Protein 2BKX (pdb70)

Nearest PDB structures (foldseek):
  2bkv-assembly1_A  TM=1.002E+00  e=4.704E-50  Bacillus subtilis
  7lqm-assembly1_B  TM=9.631E-01  e=8.393E-29  Pasteurella multocida subsp. multocida str. Pm70
  4r7t-assembly1_B  TM=9.585E-01  e=2.176E-28  Vibrio cholerae O1 biovar El Tor str. N16961
  7lqm-assembly1_A  TM=9.503E-01  e=9.080E-28  Pasteurella multocida subsp. multocida str. Pm70
  7lqm-assembly2_C  TM=9.479E-01  e=4.901E-26  Pasteurella multocida subsp. multocida str. Pm70

Solvent-accessible surface area: 20992 Å² total; per-residue (Å²): 83,121,49,70,60,0,130,59,54,123,60,0,2,107,30,0,1,100,20,0,4,75,11,3,141,155,78,77,88,0,9,0,0,0,5,18,24,20,18,3,37,4,0,1,133,70,0,27,129,23,49,107,98,84,134,5,54,0,97,82,2,5,0,0,0,7,8,1,4,17,52,28,17,65,52,22,35,25,1,22,39,74,13,0,70,49,59,0,20,118,80,20,47,17,104,110,90,92,24,43,18,0,65,2,77,19,158,77,41,119,14,20,4,141,129,8,26,117,53,7,102,86,30,54,54,6,17,0,1,0,2,20,7,6,89,27,0,22,0,9,8,0,11,44,51,22,50,36,171,18,117,12,51,47,17,91,4,54,118,61,4,25,120,13,23,25,110,57,8,10,15,104,120,42,5,16,129,102,0,0,0,1,0,0,51,8,0,31,40,5,142,68,0,0,0,2,0,24,22,172,62,29,2,122,2,0,98,116,0,43,99,32,125,82,49,78,105,17,0,0,0,0,1,57,109,26,123,60,4,8,0,0,1,4,111,95,0,8,75,84,104,89,84,140,48,68,86,1,142,58,53,123,57,0,2,106,34,0,1,99,20,0,4,76,14,3,141,158,78,80,88,0,9,0,0,0,4,18,24,22,17,5,31,3,0,0,132,49,0,27,102,8,40,120,90,84,122,5,49,0,70,83,2,5,0,0,0,6,8,1,4,18,54,29,40,65,110,41,94,28,1,22,46,80,17,0,79,59,72,0,21,113,79,20,54,14,89,111,90,92,23,44,19,0,64,2,84,19,158,78,43,97,13,20,3,83,130,7,10,58,53,7,55,86,30,44,51,5,14,0,1,0,2,20,6,6,113,23,0,24,0,8,8,0,11,42,51,20,15,35,81,9,65,12,50,44,17,92,9,55,125,65,4,28,123,30,23,26,158,102,22,117,38,105,125,44,4,15,140,99,0,0,0,1,0,0,52,7,0,32,42,5,114,70,0,0,0,1,0,24,21,173,53,30,3,113,1,0,100,108,0,40,99,32,111,81,38,68,108,17,0,0,0,0,0,58,110,25,121,62,5,10,0,1,0,3,162,89,0,12,75,84,97,88

CATH classification: 3.40.50.1360

Foldseek 3Di:
DAEDEDADLLRLLLVLLVVVLVLCVVPVLFEEEDEDDDSNLSNLVVNLVCCPPVVRANANYAYEYFKWFAPDALVPCPTPNNVCCVRHDVRHNYDVVRYYYQGNNDPDNAVSQVVSQVVCVVSVAGQEHEWEAALQQDTSQLAQPADLPDAWDKDFHDPSVLVVCQVVDPGSVPRGGMMTGGHNVSNLSHLAYEYEEEAQSQQVLQQVCQVQDADSSRSNSSCVVHDHYYYYYYPNSPVNHD/DAEDEDADLLRLLLVLLVVVLVLCVVPVQFEEEDEDDDSNLSNLVVVLVCCPPVVRANANYAYEYFKWFAPDALPPCPTVNNVCCVRHVVRHNYDVVRYYYQGNNDPDNAVSQVVSQVVCVVSVAGQEHEWEAALQQDTSQLAQPADLPDAWDKDFHDPSVLVVCQVVDPGSVPRGGMMTGGHNVSNLSHPAYEYEEEAQSQQVLQQVCQVQDADSRRSNSSCVVHDHYYYYYYPNSPVNHD

InterPro domains:
  IPR004547 Glucosamine-6-phosphate isomerase [MF_01241] (1-241)
  IPR004547 Glucosamine-6-phosphate isomerase [PTHR11280] (1-239)
  IPR004547 Glucosamine-6-phosphate isomerase [TIGR00502] (1-241)
  IPR004547 Glucosamine-6-phosphate isomerase [cd01399] (10-240)
  IPR006148 Glucosamine/galactosamine-6-phosphate isomerase [PF01182] (10-228)
  IPR018321 Glucosamine-6-phosphate isomerase, conserved site [PS01161] (120-138)
  IPR037171 NagB/RpiA transferase-like [SSF100950] (1-239)

Structure (mmCIF, N/CA/C/O backbone):
data_2BKX
#
_entry.id   2BKX
#
_cell.length_a   62.966
_cell.length_b   47.898
_cell.length_c   71.397
_cell.angle_alpha   90.00
_cell.angle_beta   90.06
_cell.angle_gamma   90.00
#
_symmetry.space_group_name_H-M   'P 1 21 1'
#
loop_
_entity.id
_entity.type
_entity.pdbx_description
1 polymer 'GLUCOSAMINE-6-PHOSPHATE DEAMINASE'
2 non-polymer 'FRUCTOSE -6-PHOSPHATE'
3 water water
#
loop_
_atom_site.group_PDB
_atom_site.id
_atom_site.type_symbol
_atom_site.label_atom_id
_atom_site.label_alt_id
_atom_site.label_comp_id
_atom_site.label_asym_id
_atom_site.label_entity_id
_atom_site.label_seq_id
_atom_site.pdbx_PDB_ins_code
_atom_site.Cartn_x
_atom_site.Cartn_y
_atom_site.Cartn_z
_atom_site.occupancy
_atom_site.B_iso_or_equiv
_atom_site.auth_seq_id
_atom_site.auth_comp_id
_atom_site.auth_asym_id
_atom_site.auth_atom_id
_atom_site.pdbx_PDB_model_num
ATOM 1 N N . MET A 1 1 ? 18.538 37.835 -18.884 1.00 16.89 1 MET A N 1
ATOM 2 C CA . MET A 1 1 ? 19.923 37.211 -18.949 1.00 15.12 1 MET A CA 1
ATOM 3 C C . MET A 1 1 ? 20.971 38.311 -18.896 1.00 14.60 1 MET A C 1
ATOM 4 O O . MET A 1 1 ? 20.869 39.287 -19.658 1.00 16.07 1 MET A O 1
ATOM 9 N N . LYS A 1 2 ? 21.970 38.200 -18.011 1.00 12.06 2 LYS A N 1
ATOM 10 C CA . LYS A 1 2 ? 23.112 39.142 -17.971 1.00 12.02 2 LYS A CA 1
ATOM 11 C C . LYS A 1 2 ? 24.285 38.570 -18.737 1.00 11.24 2 LYS A C 1
ATOM 12 O O . LYS A 1 2 ? 24.749 37.501 -18.408 1.00 12.58 2 LYS A O 1
ATOM 18 N N . VAL A 1 3 ? 24.722 39.258 -19.776 1.00 10.58 3 VAL A N 1
ATOM 19 C CA . VAL A 1 3 ? 25.843 38.811 -20.591 1.00 11.32 3 VAL A CA 1
ATOM 20 C C . VAL A 1 3 ? 27.040 39.667 -20.294 1.00 12.28 3 VAL A C 1
ATOM 21 O O . VAL A 1 3 ? 26.965 40.889 -20.369 1.00 13.48 3 VAL A O 1
ATOM 25 N N . MET A 1 4 ? 28.154 39.027 -19.953 1.00 11.21 4 MET A N 1
ATOM 26 C CA . MET A 1 4 ? 29.391 39.721 -19.579 1.00 15.03 4 MET A CA 1
ATOM 27 C C . MET A 1 4 ? 30.499 39.234 -20.543 1.00 13.43 4 MET A C 1
ATOM 28 O O . MET A 1 4 ? 30.871 38.053 -20.506 1.00 11.82 4 MET A O 1
ATOM 36 N N . GLU A 1 5 ? 31.013 40.105 -21.409 1.00 14.12 5 GLU A N 1
ATOM 37 C CA . GLU A 1 5 ? 32.160 39.773 -22.233 1.00 14.44 5 GLU A CA 1
ATOM 38 C C . GLU A 1 5 ? 33.401 39.896 -21.358 1.00 12.61 5 GLU A C 1
ATOM 39 O O . GLU A 1 5 ? 33.559 40.831 -20.565 1.00 14.90 5 GLU A O 1
ATOM 45 N N . CYS A 1 6 ? 34.260 38.900 -21.482 1.00 10.07 6 CYS A N 1
ATOM 46 C CA . CYS A 1 6 ? 35.514 38.780 -20.736 1.00 11.41 6 CYS A CA 1
ATOM 47 C C . CYS A 1 6 ? 36.639 38.895 -21.745 1.00 10.25 6 CYS A C 1
ATOM 48 O O . CYS A 1 6 ? 36.544 38.353 -22.834 1.00 9.88 6 CYS A O 1
ATOM 51 N N . GLN A 1 7 ? 37.732 39.550 -21.360 1.00 11.03 7 GLN A N 1
ATOM 52 C CA . GLN A 1 7 ? 38.847 39.791 -22.267 1.00 12.36 7 GLN A CA 1
ATOM 53 C C . GLN A 1 7 ? 39.593 38.510 -22.615 1.00 10.05 7 GLN A C 1
ATOM 54 O O . GLN A 1 7 ? 40.114 38.358 -23.731 1.00 11.90 7 GLN A O 1
ATOM 60 N N . THR A 1 8 ? 39.650 37.592 -21.648 1.00 7.90 8 THR A N 1
ATOM 61 C CA . THR A 1 8 ? 40.416 36.382 -21.761 1.00 6.92 8 THR A CA 1
ATOM 62 C C . THR A 1 8 ? 39.699 35.255 -21.024 1.00 6.91 8 THR A C 1
ATOM 63 O O . THR A 1 8 ? 38.855 35.504 -20.158 1.00 6.33 8 THR A O 1
ATOM 67 N N . TYR A 1 9 ? 40.105 34.026 -21.334 1.00 5.77 9 TYR A N 1
ATOM 68 C CA . TYR A 1 9 ? 39.684 32.837 -20.586 1.00 5.80 9 TYR A CA 1
ATOM 69 C C . TYR A 1 9 ? 40.042 32.965 -19.095 1.00 5.93 9 TYR A C 1
ATOM 70 O O . TYR A 1 9 ? 39.304 32.521 -18.219 1.00 5.62 9 TYR A O 1
ATOM 79 N N . GLU A 1 10 ? 41.200 33.544 -18.802 1.00 6.70 10 GLU A N 1
ATOM 80 C CA . GLU A 1 10 ? 41.650 33.657 -17.433 1.00 5.79 10 GLU A CA 1
ATOM 81 C C . GLU A 1 10 ? 40.724 34.610 -16.652 1.00 6.29 10 GLU A C 1
ATOM 82 O O . GLU A 1 10 ? 40.375 34.366 -15.503 1.00 6.79 10 GLU A O 1
ATOM 88 N N . GLU A 1 11 ? 40.283 35.671 -17.294 1.00 6.07 11 GLU A N 1
ATOM 89 C CA . GLU A 1 11 ? 39.338 36.598 -16.653 1.00 6.83 11 GLU A CA 1
ATOM 90 C C . GLU A 1 11 ? 37.966 35.934 -16.470 1.00 6.13 11 GLU A C 1
ATOM 91 O O . GLU A 1 11 ? 37.339 36.055 -15.408 1.00 6.79 11 GLU A O 1
ATOM 97 N N . LEU A 1 12 ? 37.494 35.201 -17.470 1.00 6.39 12 LEU A N 1
ATOM 98 C CA . LEU A 1 12 ? 36.249 34.441 -17.343 1.00 5.82 12 LEU A CA 1
ATOM 99 C C . LEU A 1 12 ? 36.313 33.510 -16.150 1.00 5.95 12 LEU A C 1
ATOM 100 O O . LEU A 1 12 ? 35.388 33.429 -15.342 1.00 6.55 12 LEU A O 1
ATOM 105 N N . SER A 1 13 ? 37.447 32.830 -16.016 1.00 5.18 13 SER A N 1
ATOM 106 C CA . SER A 1 13 ? 37.627 31.893 -14.935 1.00 5.00 13 SER A CA 1
ATOM 107 C C . SER A 1 13 ? 37.691 32.567 -13.564 1.00 5.66 13 SER A C 1
ATOM 108 O O . SER A 1 13 ? 37.160 32.016 -12.581 1.00 5.84 13 SER A O 1
ATOM 111 N N . GLN A 1 14 ? 38.342 33.734 -13.489 1.00 6.15 14 GLN A N 1
ATOM 112 C CA . GLN A 1 14 ? 38.368 34.495 -12.249 1.00 6.70 14 GLN A CA 1
ATOM 113 C C . GLN A 1 14 ? 36.966 34.891 -11.807 1.00 6.34 14 GLN A C 1
ATOM 114 O O . GLN A 1 14 ? 36.600 34.753 -10.626 1.00 5.70 14 GLN A O 1
ATOM 120 N N . ILE A 1 15 ? 36.217 35.461 -12.725 1.00 5.35 15 ILE A N 1
ATOM 121 C CA . ILE A 1 15 ? 34.869 35.942 -12.430 1.00 6.48 15 ILE A CA 1
ATOM 122 C C . ILE A 1 15 ? 33.959 34.778 -12.044 1.00 5.97 15 ILE A C 1
ATOM 123 O O . ILE A 1 15 ? 33.219 34.859 -11.071 1.00 6.28 15 ILE A O 1
ATOM 128 N N . ALA A 1 16 ? 34.068 33.662 -12.759 1.00 5.63 16 ALA A N 1
ATOM 129 C CA . ALA A 1 16 ? 33.250 32.487 -12.445 1.00 5.58 16 ALA A CA 1
ATOM 130 C C . ALA A 1 16 ? 33.570 31.948 -11.070 1.00 5.72 16 ALA A C 1
ATOM 131 O O . ALA A 1 16 ? 32.681 31.547 -10.322 1.00 6.03 16 ALA A O 1
ATOM 133 N N . ALA A 1 17 ? 34.854 31.865 -10.746 1.00 5.17 17 ALA A N 1
ATOM 134 C CA . ALA A 1 17 ? 35.239 31.376 -9.437 1.00 4.72 17 ALA A CA 1
ATOM 135 C C . ALA A 1 17 ? 34.728 32.299 -8.340 1.00 5.32 17 ALA A C 1
ATOM 136 O O . ALA A 1 17 ? 34.266 31.835 -7.296 1.00 5.58 17 ALA A O 1
ATOM 138 N N . ARG A 1 18 ? 34.781 33.593 -8.596 1.00 5.40 18 ARG A N 1
ATOM 139 C CA . ARG A 1 18 ? 34.296 34.555 -7.601 1.00 5.41 18 ARG A CA 1
ATOM 140 C C . ARG A 1 18 ? 32.791 34.413 -7.354 1.00 5.35 18 ARG A C 1
ATOM 141 O O . ARG A 1 18 ? 32.320 34.416 -6.191 1.00 6.48 18 ARG A O 1
ATOM 149 N N . ILE A 1 19 ? 32.012 34.270 -8.428 1.00 5.84 19 ILE A N 1
ATOM 150 C CA . ILE A 1 19 ? 30.562 34.096 -8.306 1.00 6.69 19 ILE A CA 1
ATOM 151 C C . ILE A 1 19 ? 30.234 32.807 -7.550 1.00 6.30 19 ILE A C 1
ATOM 152 O O . ILE A 1 19 ? 29.354 32.784 -6.659 1.00 6.66 19 ILE A O 1
ATOM 157 N N . THR A 1 20 ? 30.979 31.739 -7.849 1.00 6.30 20 THR A N 1
ATOM 158 C CA . THR A 1 20 ? 30.763 30.474 -7.163 1.00 5.86 20 THR A CA 1
ATOM 159 C C . THR A 1 20 ? 31.143 30.618 -5.672 1.00 6.31 20 THR A C 1
ATOM 160 O O . THR A 1 20 ? 30.454 30.137 -4.789 1.00 6.52 20 THR A O 1
ATOM 164 N N . ALA A 1 21 ? 32.296 31.240 -5.413 1.00 5.33 21 ALA A N 1
ATOM 165 C CA . ALA A 1 21 ? 32.712 31.505 -4.038 1.00 6.50 21 ALA A CA 1
ATOM 166 C C . ALA A 1 21 ? 31.678 32.320 -3.272 1.00 6.06 21 ALA A C 1
ATOM 167 O O . ALA A 1 21 ? 31.402 32.066 -2.103 1.00 6.94 21 ALA A O 1
ATOM 169 N N . ASP A 1 22 ? 31.097 33.302 -3.926 1.00 6.57 22 ASP A N 1
ATOM 170 C CA . ASP A 1 22 ? 30.028 34.111 -3.316 1.00 6.86 22 ASP A CA 1
ATOM 171 C C . ASP A 1 22 ? 28.881 33.217 -2.855 1.00 6.57 22 ASP A C 1
ATOM 172 O O . ASP A 1 22 ? 28.321 33.389 -1.772 1.00 7.16 22 ASP A O 1
ATOM 177 N N . THR A 1 23 ? 28.531 32.237 -3.690 1.00 6.89 23 THR A N 1
ATOM 178 C CA . THR A 1 23 ? 27.394 31.347 -3.358 1.00 7.14 23 THR A CA 1
ATOM 179 C C . THR A 1 23 ? 27.737 30.506 -2.124 1.00 7.55 23 THR A C 1
ATOM 180 O O . THR A 1 23 ? 26.934 30.338 -1.202 1.00 9.21 23 THR A O 1
ATOM 184 N N . ILE A 1 24 ? 28.966 30.023 -2.103 1.00 7.70 24 ILE A N 1
ATOM 185 C CA . ILE A 1 24 ? 29.458 29.208 -1.001 1.00 8.04 24 ILE A CA 1
ATOM 186 C C . ILE A 1 24 ? 29.515 29.983 0.322 1.00 8.56 24 ILE A C 1
ATOM 187 O O . ILE A 1 24 ? 29.211 29.449 1.378 1.00 10.26 24 ILE A O 1
ATOM 192 N N . LYS A 1 25 ? 29.958 31.224 0.275 1.00 8.59 25 LYS A N 1
ATOM 193 C CA . LYS A 1 25 ? 30.099 31.962 1.501 1.00 9.52 25 LYS A CA 1
ATOM 194 C C . LYS A 1 25 ? 28.800 32.535 2.021 1.00 10.62 25 LYS A C 1
ATOM 195 O O . LYS A 1 25 ? 28.631 32.612 3.250 1.00 13.31 25 LYS A O 1
ATOM 201 N N . GLU A 1 26 ? 27.887 32.916 1.145 1.00 10.35 26 GLU A N 1
ATOM 202 C CA . GLU A 1 26 ? 26.582 33.418 1.574 1.00 12.37 26 GLU A CA 1
ATOM 203 C C . GLU A 1 26 ? 25.803 32.282 2.270 1.00 12.54 26 GLU A C 1
ATOM 204 O O . GLU A 1 26 ? 25.061 32.506 3.205 1.00 15.00 26 GLU A O 1
ATOM 210 N N . LYS A 1 27 ? 25.977 31.066 1.754 1.00 12.35 27 LYS A N 1
ATOM 211 C CA . LYS A 1 27 ? 25.252 29.867 2.213 1.00 13.63 27 LYS A CA 1
ATOM 212 C C . LYS A 1 27 ? 26.278 28.727 2.272 1.00 12.18 27 LYS A C 1
ATOM 213 O O . LYS A 1 27 ? 26.534 28.065 1.263 1.00 12.77 27 LYS A O 1
ATOM 219 N N . PRO A 1 28 ? 26.961 28.553 3.419 1.00 12.40 28 PRO A N 1
ATOM 220 C CA . PRO A 1 28 ? 27.947 27.474 3.546 1.00 12.77 28 PRO A CA 1
ATOM 221 C C . PRO A 1 28 ? 27.439 26.074 3.257 1.00 12.17 28 PRO A C 1
ATOM 222 O O . PRO A 1 28 ? 28.235 25.208 2.923 1.00 13.75 28 PRO A O 1
ATOM 226 N N . ASP A 1 29 ? 26.141 25.856 3.433 1.00 11.57 29 ASP A N 1
ATOM 227 C CA . ASP A 1 29 ? 25.481 24.616 3.078 1.00 12.29 29 ASP A CA 1
ATOM 228 C C . ASP A 1 29 ? 24.819 24.675 1.688 1.00 11.99 29 ASP A C 1
ATOM 229 O O . ASP A 1 29 ? 23.864 23.937 1.379 1.00 13.54 29 ASP A O 1
ATOM 234 N N . ALA A 1 30 ? 25.381 25.517 0.836 1.00 11.01 30 ALA A N 1
ATOM 235 C CA . ALA A 1 30 ? 24.902 25.624 -0.532 1.00 11.17 30 ALA A CA 1
ATOM 236 C C . ALA A 1 30 ? 25.019 24.316 -1.254 1.00 9.47 30 ALA A C 1
ATOM 237 O O . ALA A 1 30 ? 25.881 23.497 -0.952 1.00 8.85 30 ALA A O 1
ATOM 239 N N . VAL A 1 31 ? 24.110 24.132 -2.201 1.00 8.40 31 VAL A N 1
ATOM 240 C CA . VAL A 1 31 ? 24.114 23.059 -3.147 1.00 7.76 31 VAL A CA 1
ATOM 241 C C . VAL A 1 31 ? 24.590 23.649 -4.481 1.00 7.48 31 VAL A C 1
ATOM 242 O O . VAL A 1 31 ? 23.913 24.506 -5.054 1.00 8.23 31 VAL A O 1
ATOM 246 N N . LEU A 1 32 ? 25.741 23.191 -4.951 1.00 5.99 32 LEU A N 1
ATOM 247 C CA . LEU A 1 32 ? 26.295 23.698 -6.193 1.00 5.35 32 LEU A CA 1
ATOM 248 C C . LEU A 1 32 ? 26.067 22.675 -7.283 1.00 6.16 32 LEU A C 1
ATOM 249 O O . LEU A 1 32 ? 26.460 21.514 -7.150 1.00 6.78 32 LEU A O 1
ATOM 254 N N . GLY A 1 33 ? 25.506 23.122 -8.396 1.00 5.16 33 GLY A N 1
ATOM 255 C CA . GLY A 1 33 ? 25.443 22.318 -9.598 1.00 5.31 33 GLY A CA 1
ATOM 256 C C . GLY A 1 33 ? 26.682 22.554 -10.411 1.00 5.30 33 GLY A C 1
ATOM 257 O O . GLY A 1 33 ? 27.007 23.713 -10.664 1.00 5.39 33 GLY A O 1
ATOM 258 N N . LEU A 1 34 ? 27.372 21.480 -10.829 1.00 5.20 34 LEU A N 1
ATOM 259 C CA . LEU A 1 34 ? 28.688 21.605 -11.427 1.00 5.59 34 LEU A CA 1
ATOM 260 C C . LEU A 1 34 ? 28.720 20.932 -12.797 1.00 5.76 34 LEU A C 1
ATOM 261 O O . LEU A 1 34 ? 27.878 20.101 -13.124 1.00 6.41 34 LEU A O 1
ATOM 266 N N . ALA A 1 35 ? 29.726 21.326 -13.569 1.00 5.99 35 ALA A N 1
ATOM 267 C CA . ALA A 1 35 ? 29.909 20.908 -14.950 1.00 5.99 35 ALA A CA 1
ATOM 268 C C . ALA A 1 35 ? 31.334 20.423 -15.186 1.00 5.89 35 ALA A C 1
ATOM 269 O O . ALA A 1 35 ? 32.267 20.821 -14.479 1.00 6.30 35 ALA A O 1
ATOM 271 N N . THR A 1 36 ? 31.507 19.551 -16.173 1.00 5.82 36 THR A N 1
ATOM 272 C CA . THR A 1 36 ? 32.820 19.115 -16.609 1.00 6.02 36 THR A CA 1
ATOM 273 C C . THR A 1 36 ? 33.131 19.729 -17.971 1.00 6.21 36 THR A C 1
ATOM 274 O O . THR A 1 36 ? 32.504 20.718 -18.373 1.00 7.25 36 THR A O 1
ATOM 278 N N . GLY A 1 37 ? 34.110 19.163 -18.660 1.00 6.51 37 GLY A N 1
ATOM 279 C CA . GLY A 1 37 ? 34.556 19.702 -19.941 1.00 5.96 37 GLY A CA 1
ATOM 280 C C . GLY A 1 37 ? 35.718 20.683 -19.840 1.00 5.88 37 GLY A C 1
ATOM 281 O O . GLY A 1 37 ? 36.262 20.960 -18.779 1.00 6.63 37 GLY A O 1
ATOM 282 N N . GLY A 1 38 ? 36.132 21.205 -20.983 1.00 5.38 38 GLY A N 1
ATOM 283 C CA . GLY A 1 38 ? 37.246 22.131 -20.996 1.00 5.71 38 GLY A CA 1
ATOM 284 C C . GLY A 1 38 ? 36.891 23.477 -20.402 1.00 5.12 38 GLY A C 1
ATOM 285 O O . GLY A 1 38 ? 37.722 24.139 -19.776 1.00 7.16 38 GLY A O 1
ATOM 286 N N . THR A 1 39 ? 35.656 23.942 -20.591 1.00 5.16 39 THR A N 1
ATOM 287 C CA . THR A 1 39 ? 35.370 25.309 -20.244 1.00 5.10 39 THR A CA 1
ATOM 288 C C . THR A 1 39 ? 35.586 25.668 -18.762 1.00 4.57 39 THR A C 1
ATOM 289 O O . THR A 1 39 ? 36.166 26.704 -18.493 1.00 5.31 39 THR A O 1
ATOM 293 N N . PRO A 1 40 ? 35.111 24.838 -17.807 1.00 4.29 40 PRO A N 1
ATOM 294 C CA . PRO A 1 40 ? 35.268 25.212 -16.401 1.00 4.90 40 PRO A CA 1
ATOM 295 C C . PRO A 1 40 ? 36.620 24.870 -15.766 1.00 5.30 40 PRO A C 1
ATOM 296 O O . PRO A 1 40 ? 36.799 25.074 -14.569 1.00 6.13 40 PRO A O 1
ATOM 300 N N . GLU A 1 41 ? 37.571 24.364 -16.553 1.00 6.05 41 GLU A N 1
ATOM 301 C CA . GLU A 1 41 ? 38.855 23.973 -15.967 1.00 7.08 41 GLU A CA 1
ATOM 302 C C . GLU A 1 41 ? 39.508 25.111 -15.205 1.00 6.70 41 GLU A C 1
ATOM 303 O O . GLU A 1 41 ? 39.978 24.926 -14.079 1.00 7.42 41 GLU A O 1
ATOM 313 N N . GLY A 1 42 ? 39.555 26.300 -15.799 1.00 6.37 42 GLY A N 1
ATOM 314 C CA . GLY A 1 42 ? 40.156 27.454 -15.114 1.00 6.49 42 GLY A CA 1
ATOM 315 C C . GLY A 1 42 ? 39.410 27.862 -13.876 1.00 6.41 42 GLY A C 1
ATOM 316 O O . GLY A 1 42 ? 40.004 28.335 -12.914 1.00 7.19 42 GLY A O 1
ATOM 317 N N . THR A 1 43 ? 38.071 27.726 -13.893 1.00 5.12 43 THR A N 1
ATOM 318 C CA . THR A 1 43 ? 37.242 28.044 -12.723 1.00 5.97 43 THR A CA 1
ATOM 319 C C . THR A 1 43 ? 37.603 27.165 -11.556 1.00 6.71 43 THR A C 1
ATOM 320 O O . THR A 1 43 ? 37.761 27.630 -10.436 1.00 6.81 43 THR A O 1
ATOM 324 N N . TYR A 1 44 ? 37.726 25.866 -11.790 1.00 5.81 44 TYR A N 1
ATOM 325 C CA . TYR A 1 44 ? 38.133 24.984 -10.701 1.00 6.07 44 TYR A CA 1
ATOM 326 C C . TYR A 1 44 ? 39.523 25.311 -10.197 1.00 6.21 44 TYR A C 1
ATOM 327 O O . TYR A 1 44 ? 39.723 25.364 -8.978 1.00 6.35 44 TYR A O 1
ATOM 336 N N . ARG A 1 45 ? 40.453 25.616 -11.083 1.00 6.73 45 ARG A N 1
ATOM 337 C CA . ARG A 1 45 ? 41.790 25.991 -10.649 1.00 7.63 45 ARG A CA 1
ATOM 338 C C . ARG A 1 45 ? 41.728 27.255 -9.769 1.00 7.27 45 ARG A C 1
ATOM 339 O O . ARG A 1 45 ? 42.402 27.326 -8.711 1.00 8.82 45 ARG A O 1
ATOM 347 N N . GLN A 1 46 ? 40.947 28.258 -10.180 1.00 7.83 46 GLN A N 1
ATOM 348 C CA . GLN A 1 46 ? 40.868 29.453 -9.388 1.00 8.91 46 GLN A CA 1
ATOM 349 C C . GLN A 1 46 ? 40.136 29.268 -8.075 1.00 8.18 46 GLN A C 1
ATOM 350 O O . GLN A 1 46 ? 40.496 29.902 -7.104 1.00 8.82 46 GLN A O 1
ATOM 360 N N . LEU A 1 47 ? 39.096 28.433 -8.036 1.00 7.96 47 LEU A N 1
ATOM 361 C CA . LEU A 1 47 ? 38.459 28.063 -6.750 1.00 9.00 47 LEU A CA 1
ATOM 362 C C . LEU A 1 47 ? 39.402 27.446 -5.756 1.00 9.81 47 LEU A C 1
ATOM 363 O O . LEU A 1 47 ? 39.380 27.795 -4.569 1.00 10.26 47 LEU A O 1
ATOM 368 N N . ILE A 1 48 ? 40.249 26.551 -6.244 1.00 9.05 48 ILE A N 1
ATOM 369 C CA . ILE A 1 48 ? 41.267 25.932 -5.419 1.00 9.97 48 ILE A CA 1
ATOM 370 C C . ILE A 1 48 ? 42.261 26.989 -4.945 1.00 9.25 48 ILE A C 1
ATOM 371 O O . ILE A 1 48 ? 42.679 26.970 -3.793 1.00 11.32 48 ILE A O 1
ATOM 376 N N . ARG A 1 49 ? 42.628 27.924 -5.804 1.00 9.58 49 ARG A N 1
ATOM 377 C CA . ARG A 1 49 ? 43.499 28.994 -5.369 1.00 11.21 49 ARG A CA 1
ATOM 378 C C . ARG A 1 49 ? 42.882 29.780 -4.237 1.00 10.58 49 ARG A C 1
ATOM 379 O O . ARG A 1 49 ? 43.590 30.116 -3.286 1.00 10.60 49 ARG A O 1
ATOM 387 N N . LEU A 1 50 ? 41.598 30.126 -4.351 1.00 9.39 50 LEU A N 1
ATOM 388 C CA . LEU A 1 50 ? 40.917 30.911 -3.310 1.00 9.30 50 LEU A CA 1
ATOM 389 C C . LEU A 1 50 ? 40.879 30.153 -1.981 1.00 10.39 50 LEU A C 1
ATOM 390 O O . LEU A 1 50 ? 40.888 30.741 -0.888 1.00 9.87 50 LEU A O 1
ATOM 395 N N . HIS A 1 51 ? 40.862 28.834 -2.076 1.00 12.32 51 HIS A N 1
ATOM 396 C CA . HIS A 1 51 ? 40.969 27.972 -0.890 1.00 13.44 51 HIS A CA 1
ATOM 397 C C . HIS A 1 51 ? 42.235 28.334 -0.101 1.00 14.61 51 HIS A C 1
ATOM 398 O O . HIS A 1 51 ? 42.214 28.368 1.155 1.00 15.31 51 HIS A O 1
ATOM 405 N N . GLN A 1 52 ? 43.320 28.633 -0.817 1.00 15.69 52 GLN A N 1
ATOM 406 C CA . GLN A 1 52 ? 44.572 29.110 -0.226 1.00 17.62 52 GLN A CA 1
ATOM 407 C C . GLN A 1 52 ? 44.599 30.605 0.079 1.00 16.51 52 GLN A C 1
ATOM 408 O O . GLN A 1 52 ? 44.849 31.020 1.224 1.00 18.20 52 GLN A O 1
ATOM 414 N N . THR A 1 53 ? 44.393 31.435 -0.934 1.00 14.45 53 THR A N 1
ATOM 415 C CA . THR A 1 53 ? 44.632 32.855 -0.805 1.00 14.45 53 THR A CA 1
ATOM 416 C C . THR A 1 53 ? 43.583 33.529 0.087 1.00 14.90 53 THR A C 1
ATOM 417 O O . THR A 1 53 ? 43.880 34.586 0.651 1.00 15.62 53 THR A O 1
ATOM 421 N N . GLU A 1 54 ? 42.382 32.936 0.204 1.00 12.93 54 GLU A N 1
ATOM 422 C CA . GLU A 1 54 ? 41.293 33.518 0.993 1.00 12.90 54 GLU A CA 1
ATOM 423 C C . GLU A 1 54 ? 40.759 32.596 2.048 1.00 13.07 54 GLU A C 1
ATOM 424 O O . GLU A 1 54 ? 39.753 32.904 2.722 1.00 13.34 54 GLU A O 1
ATOM 430 N N . ASN A 1 55 ? 41.398 31.454 2.226 1.00 14.89 55 ASN A N 1
ATOM 431 C CA . ASN A 1 55 ? 40.993 30.527 3.252 1.00 16.43 55 ASN A CA 1
ATOM 432 C C . ASN A 1 55 ? 39.518 30.181 3.046 1.00 15.87 55 ASN A C 1
ATOM 433 O O . ASN A 1 55 ? 38.748 30.036 3.985 1.00 17.86 55 ASN A O 1
ATOM 438 N N . LEU A 1 56 ? 39.116 30.050 1.775 1.00 14.55 56 LEU A N 1
ATOM 439 C CA . LEU A 1 56 ? 37.765 29.713 1.447 1.00 13.97 56 LEU A CA 1
ATOM 440 C C . LEU A 1 56 ? 37.496 28.253 1.771 1.00 14.60 56 LEU A C 1
ATOM 441 O O . LEU A 1 56 ? 38.211 27.388 1.296 1.00 14.48 56 LEU A O 1
ATOM 446 N N . SER A 1 57 ? 36.456 27.988 2.563 1.00 14.31 57 SER A N 1
ATOM 447 C CA . SER A 1 57 ? 36.122 26.621 3.020 1.00 14.33 57 SER A CA 1
ATOM 448 C C . SER A 1 57 ? 34.951 26.015 2.258 1.00 14.14 57 SER A C 1
ATOM 449 O O . SER A 1 57 ? 33.928 26.648 2.030 1.00 15.32 57 SER A O 1
ATOM 452 N N . PHE A 1 58 ? 35.072 24.739 1.941 1.00 13.74 58 PHE A N 1
ATOM 453 C CA . PHE A 1 58 ? 34.044 23.970 1.270 1.00 13.38 58 PHE A CA 1
ATOM 454 C C . PHE A 1 58 ? 33.397 22.939 2.210 1.00 13.18 58 PHE A C 1
ATOM 455 O O . PHE A 1 58 ? 32.712 22.021 1.789 1.00 13.05 58 PHE A O 1
ATOM 463 N N . GLN A 1 59 ? 33.608 23.097 3.520 1.00 13.90 59 GLN A N 1
ATOM 464 C CA . GLN A 1 59 ? 33.231 22.052 4.467 1.00 15.45 59 GLN A CA 1
ATOM 465 C C . GLN A 1 59 ? 31.761 21.653 4.495 1.00 14.45 59 GLN A C 1
ATOM 466 O O . GLN A 1 59 ? 31.427 20.505 4.783 1.00 15.12 59 GLN A O 1
ATOM 472 N N . ASN A 1 60 ? 30.868 22.591 4.217 1.00 13.26 60 ASN A N 1
ATOM 473 C CA . ASN A 1 60 ? 29.458 22.275 4.331 1.00 13.12 60 ASN A CA 1
ATOM 474 C C . ASN A 1 60 ? 28.715 22.249 3.005 1.00 12.18 60 ASN A C 1
ATOM 475 O O . ASN A 1 60 ? 27.480 22.096 3.002 1.00 12.94 60 ASN A O 1
ATOM 480 N N . ILE A 1 61 ? 29.463 22.310 1.911 1.00 10.66 61 ILE A N 1
ATOM 481 C CA . ILE A 1 61 ? 28.837 22.322 0.594 1.00 10.55 61 ILE A CA 1
ATOM 482 C C . ILE A 1 61 ? 28.373 20.937 0.192 1.00 9.35 61 ILE A C 1
ATOM 483 O O . ILE A 1 61 ? 28.892 19.920 0.662 1.00 10.22 61 ILE A O 1
ATOM 488 N N . THR A 1 62 ? 27.350 20.936 -0.640 1.00 7.85 62 THR A N 1
ATOM 489 C CA . THR A 1 62 ? 26.908 19.755 -1.378 1.00 7.26 62 THR A CA 1
ATOM 490 C C . THR A 1 62 ? 27.024 20.073 -2.847 1.00 6.26 62 THR A C 1
ATOM 491 O O . THR A 1 62 ? 26.777 21.200 -3.229 1.00 7.49 62 THR A O 1
ATOM 495 N N . THR A 1 63 ? 27.377 19.078 -3.670 1.00 6.36 63 THR A N 1
ATOM 496 C CA . THR A 1 63 ? 27.384 19.302 -5.122 1.00 6.58 63 THR A CA 1
ATOM 497 C C . THR A 1 63 ? 26.635 18.232 -5.877 1.00 5.87 63 THR A C 1
ATOM 498 O O . THR A 1 63 ? 26.593 17.058 -5.450 1.00 5.61 63 THR A O 1
ATOM 502 N N . VAL A 1 64 ? 26.066 18.650 -7.020 1.00 6.19 64 VAL A N 1
ATOM 503 C CA . VAL A 1 64 ? 25.436 17.730 -7.967 1.00 6.28 64 VAL A CA 1
ATOM 504 C C . VAL A 1 64 ? 26.003 18.069 -9.349 1.00 5.33 64 VAL A C 1
ATOM 505 O O . VAL A 1 64 ? 26.094 19.244 -9.734 1.00 7.54 64 VAL A O 1
ATOM 509 N N . ASN A 1 65 ? 26.411 17.036 -10.083 1.00 4.37 65 ASN A N 1
ATOM 510 C CA . ASN A 1 65 ? 26.936 17.237 -11.414 1.00 5.12 65 ASN A CA 1
ATOM 511 C C . ASN A 1 65 ? 25.858 17.025 -12.475 1.00 5.37 65 ASN A C 1
ATOM 512 O O . ASN A 1 65 ? 24.911 16.253 -12.289 1.00 6.31 65 ASN A O 1
ATOM 517 N N . LEU A 1 66 ? 26.037 17.691 -13.604 1.00 6.21 66 LEU A N 1
ATOM 518 C CA . LEU A 1 66 ? 25.105 17.597 -14.716 1.00 6.47 66 LEU A CA 1
ATOM 519 C C . LEU A 1 66 ? 24.975 16.217 -15.294 1.00 6.89 66 LEU A C 1
ATOM 520 O O . LEU A 1 66 ? 23.885 15.791 -15.676 1.00 7.94 66 LEU A O 1
ATOM 525 N N . ASP A 1 67 ? 26.103 15.533 -15.448 1.00 6.51 67 ASP A N 1
ATOM 526 C CA . ASP A 1 67 ? 26.108 14.392 -16.348 1.00 7.86 67 ASP A CA 1
ATOM 527 C C . ASP A 1 67 ? 27.216 13.401 -16.095 1.00 7.04 67 ASP A C 1
ATOM 528 O O . ASP A 1 67 ? 28.171 13.665 -15.359 1.00 6.61 67 ASP A O 1
ATOM 536 N N . GLU A 1 68 ? 27.069 12.221 -16.697 1.00 6.01 68 GLU A N 1
ATOM 537 C CA . GLU A 1 68 ? 28.089 11.173 -16.672 1.00 6.73 68 GLU A CA 1
ATOM 538 C C . GLU A 1 68 ? 27.883 10.306 -17.884 1.00 6.18 68 GLU A C 1
ATOM 539 O O . GLU A 1 68 ? 26.753 10.140 -18.364 1.00 7.35 68 GLU A O 1
ATOM 545 N N . TYR A 1 69 ? 28.972 9.786 -18.431 1.00 6.23 69 TYR A N 1
ATOM 546 C CA . TYR A 1 69 ? 28.865 8.907 -19.584 1.00 6.48 69 TYR A CA 1
ATOM 547 C C . TYR A 1 69 ? 28.306 7.536 -19.150 1.00 6.61 69 TYR A C 1
ATOM 548 O O . TYR A 1 69 ? 28.638 7.008 -18.088 1.00 7.89 69 TYR A O 1
ATOM 557 N N . ALA A 1 70 ? 27.477 6.943 -20.007 1.00 5.97 70 ALA A N 1
ATOM 558 C CA . ALA A 1 70 ? 26.966 5.597 -19.753 1.00 7.33 70 ALA A CA 1
ATOM 559 C C . ALA A 1 70 ? 28.027 4.572 -20.021 1.00 8.40 70 ALA A C 1
ATOM 560 O O . ALA A 1 70 ? 28.717 4.612 -21.018 1.00 9.76 70 ALA A O 1
ATOM 562 N N . GLY A 1 71 ? 28.163 3.649 -19.091 1.00 9.76 71 GLY A N 1
ATOM 563 C CA . GLY A 1 71 ? 29.051 2.512 -19.262 1.00 10.48 71 GLY A CA 1
ATOM 564 C C . GLY A 1 71 ? 30.431 2.710 -18.698 1.00 10.25 71 GLY A C 1
ATOM 565 O O . GLY A 1 71 ? 31.249 1.782 -18.790 1.00 13.57 71 GLY A O 1
ATOM 566 N N . LEU A 1 72 ? 30.719 3.879 -18.121 1.00 9.90 72 LEU A N 1
ATOM 567 C CA . LEU A 1 72 ? 32.020 4.124 -17.513 1.00 10.07 72 LEU A CA 1
ATOM 568 C C . LEU A 1 72 ? 31.924 4.054 -15.994 1.00 10.60 72 LEU A C 1
ATOM 569 O O . LEU A 1 72 ? 31.040 4.658 -15.388 1.00 12.11 72 LEU A O 1
ATOM 574 N N . SER A 1 73 ? 32.872 3.353 -15.375 1.00 9.97 73 SER A N 1
ATOM 575 C CA . SER A 1 73 ? 32.984 3.336 -13.916 1.00 9.67 73 SER A CA 1
ATOM 576 C C . SER A 1 73 ? 33.687 4.572 -13.397 1.00 9.07 73 SER A C 1
ATOM 577 O O . SER A 1 73 ? 34.367 5.287 -14.151 1.00 9.08 73 SER A O 1
ATOM 580 N N . SER A 1 74 ? 33.575 4.805 -12.102 1.00 9.42 74 SER A N 1
ATOM 581 C CA . SER A 1 74 ? 34.114 6.013 -11.482 1.00 9.49 74 SER A CA 1
ATOM 582 C C . SER A 1 74 ? 35.621 6.146 -11.538 1.00 10.70 74 SER A C 1
ATOM 583 O O . SER A 1 74 ? 36.150 7.268 -11.524 1.00 12.29 74 SER A O 1
ATOM 586 N N . ASP A 1 75 ? 36.301 5.018 -11.655 1.00 10.02 75 ASP A N 1
ATOM 587 C CA . ASP A 1 75 ? 37.761 5.033 -11.721 1.00 10.16 75 ASP A CA 1
ATOM 588 C C . ASP A 1 75 ? 38.250 5.146 -13.164 1.00 10.82 75 ASP A C 1
ATOM 589 O O . ASP A 1 75 ? 39.464 5.242 -13.386 1.00 13.95 75 ASP A O 1
ATOM 594 N N . ASP A 1 76 ? 37.362 5.085 -14.161 1.00 8.29 76 ASP A N 1
ATOM 595 C CA . ASP A 1 76 ? 37.771 5.241 -15.596 1.00 7.75 76 ASP A CA 1
ATOM 596 C C . ASP A 1 76 ? 38.237 6.667 -15.799 1.00 7.43 76 ASP A C 1
ATOM 597 O O . ASP A 1 76 ? 37.537 7.592 -15.403 1.00 7.53 76 ASP A O 1
ATOM 602 N N . PRO A 1 77 ? 39.424 6.876 -16.392 1.00 7.22 77 PRO A N 1
ATOM 603 C CA . PRO A 1 77 ? 39.958 8.225 -16.530 1.00 6.91 77 PRO A CA 1
ATOM 604 C C . PRO A 1 77 ? 39.112 9.135 -17.400 1.00 6.85 77 PRO A C 1
ATOM 605 O O . PRO A 1 77 ? 39.311 10.327 -17.352 1.00 7.06 77 PRO A O 1
ATOM 609 N N . ASN A 1 78 ? 38.185 8.601 -18.175 1.00 6.39 78 ASN A N 1
ATOM 610 C CA . ASN A 1 78 ? 37.291 9.443 -18.978 1.00 6.17 78 ASN A CA 1
ATOM 611 C C . ASN A 1 78 ? 35.936 9.680 -18.348 1.00 6.10 78 ASN A C 1
ATOM 612 O O . ASN A 1 78 ? 35.108 10.380 -18.924 1.00 7.59 78 ASN A O 1
ATOM 617 N N . SER A 1 79 ? 35.713 9.126 -17.165 1.00 6.09 79 SER A N 1
ATOM 618 C CA . SER A 1 79 ? 34.469 9.406 -16.455 1.00 6.32 79 SER A CA 1
ATOM 619 C C . SER A 1 79 ? 34.469 10.788 -15.851 1.00 6.14 79 SER A C 1
ATOM 620 O O . SER A 1 79 ? 35.500 11.358 -15.562 1.00 6.01 79 SER A O 1
ATOM 623 N N . TYR A 1 80 ? 33.275 11.341 -15.722 1.00 6.06 80 TYR A N 1
ATOM 624 C CA . TYR A 1 80 ? 33.140 12.616 -15.055 1.00 6.15 80 TYR A CA 1
ATOM 625 C C . TYR A 1 80 ? 33.330 12.545 -13.537 1.00 6.02 80 TYR A C 1
ATOM 626 O O . TYR A 1 80 ? 33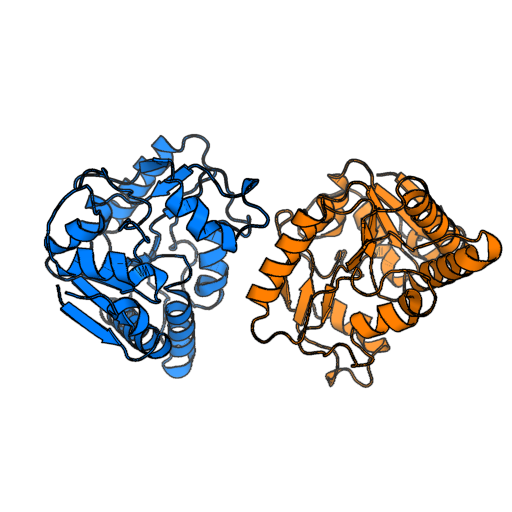.698 13.551 -12.913 1.00 6.87 80 TYR A O 1
ATOM 635 N N . HIS A 1 81 ? 33.101 11.373 -12.959 1.00 6.49 81 HIS A N 1
ATOM 636 C CA . HIS A 1 81 ? 33.523 11.126 -11.587 1.00 7.33 81 HIS A CA 1
ATOM 637 C C . HIS A 1 81 ? 35.021 11.389 -11.463 1.00 6.40 81 HIS A C 1
ATOM 638 O O . HIS A 1 81 ? 35.463 12.101 -10.590 1.00 7.10 81 HIS A O 1
ATOM 645 N N . PHE A 1 82 ? 35.813 10.792 -12.338 1.00 6.84 82 PHE A N 1
ATOM 646 C CA . PHE A 1 82 ? 37.267 10.988 -12.268 1.00 7.15 82 PHE A CA 1
ATOM 647 C C . PHE A 1 82 ? 37.640 12.426 -12.483 1.00 7.22 82 PHE A C 1
ATOM 648 O O . PHE A 1 82 ? 38.461 12.971 -11.752 1.00 7.17 82 PHE A O 1
ATOM 656 N N . TYR A 1 83 ? 37.033 13.060 -13.489 1.00 6.66 83 TYR A N 1
ATOM 657 C CA . TYR A 1 83 ? 37.314 14.475 -13.719 1.00 5.84 83 TYR A CA 1
ATOM 658 C C . TYR A 1 83 ? 37.078 15.295 -12.447 1.00 5.79 83 TYR A C 1
ATOM 659 O O . TYR A 1 83 ? 37.905 16.101 -12.048 1.00 6.07 83 TYR A O 1
ATOM 668 N N . MET A 1 84 ? 35.910 15.139 -11.823 1.00 6.24 84 MET A N 1
ATOM 669 C CA . MET A 1 84 ? 35.589 16.016 -10.694 1.00 6.13 84 MET A CA 1
ATOM 670 C C . MET A 1 84 ? 36.524 15.780 -9.524 1.00 5.77 84 MET A C 1
ATOM 671 O O . MET A 1 84 ? 36.884 16.722 -8.804 1.00 6.97 84 MET A O 1
ATOM 676 N N . ASN A 1 85 ? 36.878 14.528 -9.283 1.00 6.81 85 ASN A N 1
ATOM 677 C CA . ASN A 1 85 ? 37.813 14.217 -8.216 1.00 7.83 85 ASN A CA 1
ATOM 678 C C . ASN A 1 85 ? 39.168 14.818 -8.491 1.00 8.85 85 ASN A C 1
ATOM 679 O O . ASN A 1 85 ? 39.794 15.441 -7.628 1.00 9.20 85 ASN A O 1
ATOM 684 N N . ASP A 1 86 ? 39.630 14.635 -9.718 1.00 8.22 86 ASP A N 1
ATOM 685 C CA . ASP A 1 86 ? 40.984 15.108 -10.097 1.00 9.99 86 ASP A CA 1
ATOM 686 C C . ASP A 1 86 ? 41.071 16.645 -10.119 1.00 10.85 86 ASP A C 1
ATOM 687 O O . ASP A 1 86 ? 42.035 17.230 -9.603 1.00 11.34 86 ASP A O 1
ATOM 692 N N . ARG A 1 87 ? 40.078 17.308 -10.699 1.00 10.12 87 ARG A N 1
ATOM 693 C CA . ARG A 1 87 ? 40.168 18.754 -10.888 1.00 10.21 87 ARG A CA 1
ATOM 694 C C . ARG A 1 87 ? 39.755 19.536 -9.629 1.00 9.78 87 ARG A C 1
ATOM 695 O O . ARG A 1 87 ? 40.049 20.713 -9.503 1.00 10.37 87 ARG A O 1
ATOM 709 N N . PHE A 1 88 ? 38.967 18.920 -8.751 1.00 8.19 88 PHE A N 1
ATOM 710 C CA . PHE A 1 88 ? 38.287 19.673 -7.712 1.00 8.03 88 PHE A CA 1
ATOM 711 C C . PHE A 1 88 ? 38.259 18.999 -6.358 1.00 8.09 88 PHE A C 1
ATOM 712 O O . PHE A 1 88 ? 38.869 19.516 -5.412 1.00 8.96 88 PHE A O 1
ATOM 720 N N . PHE A 1 89 ? 37.593 17.852 -6.248 1.00 7.20 89 PHE A N 1
ATOM 721 C CA . PHE A 1 89 ? 37.322 17.330 -4.919 1.00 7.88 89 PHE A CA 1
ATOM 722 C C . PHE A 1 89 ? 38.586 16.995 -4.168 1.00 8.97 89 PHE A C 1
ATOM 723 O O . PHE A 1 89 ? 38.649 17.219 -2.943 1.00 10.26 89 PHE A O 1
ATOM 731 N N . GLN A 1 90 ? 39.608 16.505 -4.854 1.00 8.40 90 GLN A N 1
ATOM 732 C CA . GLN A 1 90 ? 40.842 16.107 -4.121 1.00 9.83 90 GLN A CA 1
ATOM 733 C C . GLN A 1 90 ? 41.594 17.275 -3.480 1.00 10.44 90 GLN A C 1
ATOM 734 O O . GLN A 1 90 ? 42.489 17.062 -2.672 1.00 12.40 90 GLN A O 1
ATOM 740 N N . HIS A 1 91 ? 41.251 18.494 -3.873 1.00 10.05 91 HIS A N 1
ATOM 741 C CA . HIS A 1 91 ? 41.990 19.689 -3.539 1.00 10.71 91 HIS A CA 1
ATOM 742 C C . HIS A 1 91 ? 41.273 20.577 -2.537 1.00 10.24 91 HIS A C 1
ATOM 743 O O . HIS A 1 91 ? 41.819 21.616 -2.164 1.00 12.75 91 HIS A O 1
ATOM 750 N N . ILE A 1 92 ? 40.090 20.193 -2.079 1.00 10.16 92 ILE A N 1
ATOM 751 C CA . ILE A 1 92 ? 39.281 21.018 -1.198 1.00 10.33 92 ILE A CA 1
ATOM 752 C C . ILE A 1 92 ? 38.897 20.275 0.086 1.00 10.66 92 ILE A C 1
ATOM 753 O O . ILE A 1 92 ? 39.064 19.061 0.182 1.00 11.94 92 ILE A O 1
ATOM 758 N N . ASP A 1 93 ? 38.353 21.003 1.060 1.00 9.97 93 ASP A N 1
ATOM 759 C CA . ASP A 1 93 ? 38.035 20.451 2.382 1.00 10.62 93 ASP A CA 1
ATOM 760 C C . ASP A 1 93 ? 36.561 20.152 2.512 1.00 10.64 93 ASP A C 1
ATOM 761 O O . ASP A 1 93 ? 35.949 20.353 3.567 1.00 12.06 93 ASP A O 1
ATOM 766 N N . SER A 1 94 ? 35.970 19.618 1.450 1.00 11.46 94 SER A N 1
ATOM 767 C CA . SER A 1 94 ? 34.567 19.211 1.476 1.00 11.11 94 SER A CA 1
ATOM 768 C C . SER A 1 94 ? 34.362 17.899 2.224 1.00 10.64 94 SER A C 1
ATOM 769 O O . SER A 1 94 ? 35.327 17.222 2.553 1.00 11.60 94 SER A O 1
ATOM 772 N N . LYS A 1 95 ? 33.108 17.524 2.448 1.00 9.49 95 LYS A N 1
ATOM 773 C CA . LYS A 1 95 ? 32.768 16.157 2.862 1.00 10.45 95 LYS A CA 1
ATOM 774 C C . LYS A 1 95 ? 32.537 15.336 1.602 1.00 8.83 95 LYS A C 1
ATOM 775 O O . LYS A 1 95 ? 31.565 15.562 0.869 1.00 8.80 95 LYS A O 1
ATOM 781 N N . PRO A 1 96 ? 33.424 14.370 1.311 1.00 7.86 96 PRO A N 1
ATOM 782 C CA . PRO A 1 96 ? 33.294 13.626 0.052 1.00 8.19 96 PRO A CA 1
ATOM 783 C C . PRO A 1 96 ? 31.943 12.990 -0.227 1.00 7.64 96 PRO A C 1
ATOM 784 O O . PRO A 1 96 ? 31.576 12.838 -1.384 1.00 8.37 96 PRO A O 1
ATOM 788 N N . SER A 1 97 ? 31.233 12.543 0.812 1.00 7.58 97 SER A N 1
ATOM 789 C CA . SER A 1 97 ? 29.952 11.889 0.579 1.00 7.84 97 SER A CA 1
ATOM 790 C C . SER A 1 97 ? 28.857 12.842 0.128 1.00 7.76 97 SER A C 1
ATOM 791 O O . SER A 1 97 ? 27.775 12.398 -0.225 1.00 8.21 97 SER A O 1
ATOM 794 N N . ARG A 1 98 ? 29.146 14.140 0.130 1.00 5.74 98 ARG A N 1
ATOM 795 C CA . ARG A 1 98 ? 28.174 15.139 -0.300 1.00 6.70 98 ARG A CA 1
ATOM 796 C C . ARG A 1 98 ? 28.414 15.618 -1.729 1.00 6.03 98 ARG A C 1
ATOM 797 O O . ARG A 1 98 ? 27.840 16.617 -2.134 1.00 7.08 98 ARG A O 1
ATOM 805 N N . HIS A 1 99 ? 29.210 14.870 -2.496 1.00 5.66 99 HIS A N 1
ATOM 806 C CA . HIS A 1 99 ? 29.412 15.142 -3.920 1.00 5.85 99 HIS A CA 1
ATOM 807 C C . HIS A 1 99 ? 28.661 14.044 -4.664 1.00 6.29 99 HIS A C 1
ATOM 808 O O . HIS A 1 99 ? 28.987 12.868 -4.505 1.00 7.30 99 HIS A O 1
ATOM 815 N N . PHE A 1 100 ? 27.687 14.437 -5.479 1.00 5.33 100 PHE A N 1
ATOM 816 C CA . PHE A 1 100 ? 26.833 13.531 -6.192 1.00 5.51 100 PHE A CA 1
ATOM 817 C C . PHE A 1 100 ? 27.001 13.693 -7.703 1.00 5.67 100 PHE A C 1
ATOM 818 O O . PHE A 1 100 ? 27.077 14.808 -8.236 1.00 5.58 100 PHE A O 1
ATOM 826 N N . ILE A 1 101 ? 27.079 12.549 -8.383 1.00 6.62 101 ILE A N 1
ATOM 827 C CA . ILE A 1 101 ? 27.245 12.480 -9.818 1.00 6.88 101 ILE A CA 1
ATOM 828 C C . ILE A 1 101 ? 26.467 11.236 -10.277 1.00 7.33 101 ILE A C 1
ATOM 829 O O . ILE A 1 101 ? 26.497 10.220 -9.587 1.00 8.40 101 ILE A O 1
ATOM 834 N N . PRO A 1 102 ? 25.778 11.293 -11.426 1.00 7.07 102 PRO A N 1
ATOM 835 C CA . PRO A 1 102 ? 25.034 10.074 -11.830 1.00 8.39 102 PRO A CA 1
ATOM 836 C C . PRO A 1 102 ? 25.955 8.891 -12.037 1.00 8.15 102 PRO A C 1
ATOM 837 O O . PRO A 1 102 ? 27.072 9.067 -12.510 1.00 7.88 102 PRO A O 1
ATOM 841 N N . ASN A 1 103 ? 25.513 7.698 -11.650 1.00 9.14 103 ASN A N 1
ATOM 842 C CA . ASN A 1 103 ? 26.308 6.501 -11.802 1.00 10.09 103 ASN A CA 1
ATOM 843 C C . ASN A 1 103 ? 26.083 5.893 -13.182 1.00 11.03 103 ASN A C 1
ATOM 844 O O . ASN A 1 103 ? 25.097 5.189 -13.393 1.00 9.94 103 ASN A O 1
ATOM 849 N N . GLY A 1 104 ? 27.001 6.182 -14.115 1.00 11.50 104 GLY A N 1
ATOM 850 C CA . GLY A 1 104 ? 26.894 5.679 -15.475 1.00 12.57 104 GLY A CA 1
ATOM 851 C C . GLY A 1 104 ? 27.109 4.186 -15.589 1.00 12.54 104 GLY A C 1
ATOM 852 O O . GLY A 1 104 ? 26.862 3.612 -16.645 1.00 12.86 104 GLY A O 1
ATOM 853 N N . ASN A 1 105 ? 27.556 3.556 -14.515 1.00 13.50 105 ASN A N 1
ATOM 854 C CA . ASN A 1 105 ? 27.828 2.129 -14.498 1.00 14.25 105 ASN A CA 1
ATOM 855 C C . ASN A 1 105 ? 26.718 1.359 -13.777 1.00 13.80 105 ASN A C 1
ATOM 856 O O . ASN A 1 105 ? 26.855 0.130 -13.570 1.00 14.77 105 ASN A O 1
ATOM 864 N N . ALA A 1 106 ? 25.590 2.019 -13.444 1.00 12.38 106 ALA A N 1
ATOM 865 C CA . ALA A 1 106 ? 24.479 1.305 -12.805 1.00 13.79 106 ALA A CA 1
ATOM 866 C C . ALA A 1 106 ? 23.899 0.269 -13.742 1.00 14.53 106 ALA A C 1
ATOM 867 O O . ALA A 1 106 ? 23.950 0.435 -14.939 1.00 14.24 106 ALA A O 1
ATOM 869 N N . ASP A 1 107 ? 23.346 -0.791 -13.170 1.00 15.68 107 ASP A N 1
ATOM 870 C CA . ASP A 1 107 ? 22.705 -1.852 -13.952 1.00 16.67 107 ASP A CA 1
ATOM 871 C C . ASP A 1 107 ? 21.453 -1.387 -14.670 1.00 16.89 107 ASP A C 1
ATOM 872 O O . ASP A 1 107 ? 21.189 -1.809 -15.774 1.00 19.12 107 ASP A O 1
ATOM 877 N N . ASP A 1 108 ? 20.712 -0.486 -14.044 1.00 15.05 108 ASP A N 1
ATOM 878 C CA . ASP A 1 108 ? 19.471 0.014 -14.625 1.00 14.82 108 ASP A CA 1
ATOM 879 C C . ASP A 1 108 ? 19.639 1.522 -14.694 1.00 13.05 108 ASP A C 1
ATOM 880 O O . ASP A 1 108 ? 19.471 2.240 -13.703 1.00 12.79 108 ASP A O 1
ATOM 885 N N . LEU A 1 109 ? 19.964 2.008 -15.879 1.00 12.25 109 LEU A N 1
ATOM 886 C CA . LEU A 1 109 ? 20.275 3.436 -16.012 1.00 12.91 109 LEU A CA 1
ATOM 887 C C . LEU A 1 109 ? 19.025 4.311 -15.890 1.00 12.73 109 LEU A C 1
ATOM 888 O O . LEU A 1 109 ? 19.091 5.415 -15.354 1.00 12.29 109 LEU A O 1
ATOM 893 N N . GLU A 1 110 ? 17.885 3.808 -16.342 1.00 14.25 110 GLU A N 1
ATOM 894 C CA . GLU A 1 110 ? 16.622 4.531 -16.148 1.00 15.15 110 GLU A CA 1
ATOM 895 C C . GLU A 1 110 ? 16.302 4.764 -14.658 1.00 13.34 110 GLU A C 1
ATOM 896 O O . GLU A 1 110 ? 15.905 5.878 -14.227 1.00 12.10 110 GLU A O 1
ATOM 902 N N . ALA A 1 111 ? 16.443 3.705 -13.870 1.00 13.14 111 ALA A N 1
ATOM 903 C CA . ALA A 1 111 ? 16.223 3.808 -12.450 1.00 12.44 111 ALA A CA 1
ATOM 904 C C . ALA A 1 111 ? 17.229 4.732 -11.775 1.00 11.20 111 ALA A C 1
ATOM 905 O O . ALA A 1 111 ? 16.868 5.519 -10.903 1.00 10.93 111 ALA A O 1
ATOM 907 N N . GLU A 1 112 ? 18.480 4.675 -12.215 1.00 10.33 112 GLU A N 1
ATOM 908 C CA . GLU A 1 112 ? 19.490 5.600 -11.707 1.00 9.58 112 GLU A CA 1
ATOM 909 C C . GLU A 1 112 ? 19.098 7.042 -11.942 1.00 8.68 112 GLU A C 1
ATOM 910 O O . GLU A 1 112 ? 19.246 7.887 -11.063 1.00 8.79 112 GLU A O 1
ATOM 916 N N . CYS A 1 113 ? 18.583 7.321 -13.121 1.00 8.77 113 CYS A N 1
ATOM 917 C CA . CYS A 1 113 ? 18.156 8.695 -13.452 1.00 8.62 113 CYS A CA 1
ATOM 918 C C . CYS A 1 113 ? 16.988 9.170 -12.583 1.00 8.21 113 CYS A C 1
ATOM 919 O O . CYS A 1 113 ? 16.973 10.302 -12.128 1.00 8.52 113 CYS A O 1
ATOM 922 N N . ARG A 1 114 ? 16.021 8.287 -12.325 1.00 8.93 114 ARG A N 1
ATOM 923 C CA . ARG A 1 114 ? 14.911 8.620 -11.441 1.00 11.10 114 ARG A CA 1
ATOM 924 C C . ARG A 1 114 ? 15.402 8.898 -10.039 1.00 10.16 114 ARG A C 1
ATOM 925 O O . ARG A 1 114 ? 14.988 9.893 -9.445 1.00 11.20 114 ARG A O 1
ATOM 933 N N . ARG A 1 115 ? 16.298 8.058 -9.521 1.00 10.54 115 ARG A N 1
ATOM 934 C CA . ARG A 1 115 ? 16.838 8.290 -8.163 1.00 11.70 115 ARG A CA 1
ATOM 935 C C . ARG A 1 115 ? 17.644 9.569 -8.102 1.00 9.13 115 ARG A C 1
ATOM 936 O O . ARG A 1 115 ? 17.603 10.281 -7.107 1.00 8.96 115 ARG A O 1
ATOM 944 N N . TYR A 1 116 ? 18.347 9.895 -9.178 1.00 8.33 116 TYR A N 1
ATOM 945 C CA . TYR A 1 116 ? 19.181 11.096 -9.177 1.00 7.76 116 TYR A CA 1
ATOM 946 C C . TYR A 1 116 ? 18.306 12.326 -9.131 1.00 8.07 116 TYR A C 1
ATOM 947 O O . TYR A 1 116 ? 18.594 13.279 -8.401 1.00 8.17 116 TYR A O 1
ATOM 956 N N . GLU A 1 117 ? 17.241 12.328 -9.935 1.00 8.53 117 GLU A N 1
ATOM 957 C CA . GLU A 1 117 ? 16.327 13.464 -9.937 1.00 9.15 117 GLU A CA 1
ATOM 958 C C . GLU A 1 117 ? 15.708 13.632 -8.553 1.00 8.35 117 GLU A C 1
ATOM 959 O O . GLU A 1 117 ? 15.552 14.737 -8.047 1.00 9.08 117 GLU A O 1
ATOM 965 N N . GLN A 1 118 ? 15.314 12.509 -7.947 1.00 9.09 118 GLN A N 1
ATOM 966 C CA . GLN A 1 118 ? 14.744 12.536 -6.602 1.00 10.12 118 GLN A CA 1
ATOM 967 C C . GLN A 1 118 ? 15.730 13.099 -5.574 1.00 9.72 118 GLN A C 1
ATOM 968 O O . GLN A 1 118 ? 15.350 13.855 -4.692 1.00 10.05 118 GLN A O 1
ATOM 974 N N . LEU A 1 119 ? 17.010 12.758 -5.745 1.00 9.26 119 LEU A N 1
ATOM 975 C CA . LEU A 1 119 ? 18.034 13.288 -4.860 1.00 10.52 119 LEU A CA 1
ATOM 976 C C . LEU A 1 119 ? 18.160 14.769 -5.014 1.00 9.35 119 LEU A C 1
ATOM 977 O O . LEU A 1 119 ? 18.210 15.485 -4.040 1.00 9.55 119 LEU A O 1
ATOM 982 N N . VAL A 1 120 ? 18.250 15.254 -6.248 1.00 9.41 120 VAL A N 1
ATOM 983 C CA . VAL A 1 120 ? 18.360 16.701 -6.461 1.00 11.13 120 VAL A CA 1
ATOM 984 C C . VAL A 1 120 ? 17.181 17.420 -5.808 1.00 11.25 120 VAL A C 1
ATOM 985 O O . VAL A 1 120 ? 17.372 18.442 -5.168 1.00 11.19 120 VAL A O 1
ATOM 989 N N . ASP A 1 121 ? 15.961 16.887 -5.945 1.00 11.34 121 ASP A N 1
ATOM 990 C CA . ASP A 1 121 ? 14.811 17.516 -5.293 1.00 12.15 121 ASP A CA 1
ATOM 991 C C . ASP A 1 121 ? 14.952 17.538 -3.791 1.00 11.96 121 ASP A C 1
ATOM 992 O O . ASP A 1 121 ? 14.684 18.554 -3.150 1.00 13.61 121 ASP A O 1
ATOM 997 N N . SER A 1 122 ? 15.415 16.434 -3.231 1.00 11.92 122 SER A N 1
ATOM 998 C CA . SER A 1 122 ? 15.529 16.335 -1.783 1.00 12.62 122 SER A CA 1
ATOM 999 C C . SER A 1 122 ? 16.570 17.288 -1.198 1.00 13.27 122 SER A C 1
ATOM 1000 O O . SER A 1 122 ? 16.503 17.686 -0.025 1.00 14.02 122 SER A O 1
ATOM 1003 N N . LEU A 1 123 ? 17.539 17.661 -2.027 1.00 13.56 123 LEU A N 1
ATOM 1004 C CA . LEU A 1 123 ? 18.575 18.595 -1.583 1.00 14.01 123 LEU A CA 1
ATOM 1005 C C . LEU A 1 123 ? 18.084 20.013 -1.511 1.00 15.25 123 LEU A C 1
ATOM 1006 O O . LEU A 1 123 ? 18.786 20.873 -0.990 1.00 16.14 123 LEU A O 1
ATOM 1011 N N . GLY A 1 124 ? 16.895 20.268 -2.034 1.00 14.52 124 GLY A N 1
ATOM 1012 C CA . GLY A 1 124 ? 16.379 21.608 -2.148 1.00 15.95 124 GLY A CA 1
ATOM 1013 C C . GLY A 1 124 ? 16.697 22.284 -3.459 1.00 16.12 124 GLY A C 1
ATOM 1014 O O . GLY A 1 124 ? 16.634 23.489 -3.552 1.00 17.12 124 GLY A O 1
ATOM 1015 N N . ASP A 1 125 ? 17.017 21.508 -4.490 1.00 16.55 125 ASP A N 1
ATOM 1016 C CA . ASP A 1 125 ? 17.426 22.024 -5.799 1.00 16.70 125 ASP A CA 1
ATOM 1017 C C . ASP A 1 125 ? 18.814 22.657 -5.624 1.00 15.80 125 ASP A C 1
ATOM 1018 O O . ASP A 1 125 ? 19.352 22.680 -4.512 1.00 17.45 125 ASP A O 1
ATOM 1023 N N . THR A 1 126 ? 19.407 23.176 -6.705 1.00 14.27 126 THR A N 1
ATOM 1024 C CA . THR A 1 126 ? 20.694 23.883 -6.592 1.00 12.15 126 THR A CA 1
ATOM 1025 C C . THR A 1 126 ? 20.581 25.388 -6.261 1.00 9.66 126 THR A C 1
ATOM 1026 O O . THR A 1 126 ? 19.630 26.081 -6.712 1.00 11.44 126 THR A O 1
ATOM 1030 N N . ASP A 1 127 ? 21.562 25.919 -5.528 1.00 8.57 127 ASP A N 1
ATOM 1031 C CA . ASP A 1 127 ? 21.723 27.329 -5.281 1.00 8.96 127 ASP A CA 1
ATOM 1032 C C . ASP A 1 127 ? 22.366 28.064 -6.461 1.00 7.59 127 ASP A C 1
ATOM 1033 O O . ASP A 1 127 ? 22.111 29.247 -6.713 1.00 9.67 127 ASP A O 1
ATOM 1038 N N . ILE A 1 128 ? 23.281 27.364 -7.141 1.00 6.77 128 ILE A N 1
ATOM 1039 C CA . ILE A 1 128 ? 23.819 27.857 -8.399 1.00 6.67 128 ILE A CA 1
ATOM 1040 C C . ILE A 1 128 ? 24.068 26.651 -9.286 1.00 6.17 128 ILE A C 1
ATOM 1041 O O . ILE A 1 128 ? 24.403 25.592 -8.769 1.00 7.14 128 ILE A O 1
ATOM 1046 N N . GLN A 1 129 ? 23.908 26.824 -10.599 1.00 5.63 129 GLN A N 1
ATOM 1047 C CA . GLN A 1 129 ? 24.189 25.737 -11.544 1.00 5.55 129 GLN A CA 1
ATOM 1048 C C . GLN A 1 129 ? 25.152 26.293 -12.582 1.00 5.33 129 GLN A C 1
ATOM 1049 O O . GLN A 1 129 ? 24.794 27.192 -13.350 1.00 6.22 129 GLN A O 1
ATOM 1055 N N . LEU A 1 130 ? 26.385 25.758 -12.589 1.00 5.13 130 LEU A N 1
ATOM 1056 C CA . LEU A 1 130 ? 27.349 26.022 -13.635 1.00 5.14 130 LEU A CA 1
ATOM 1057 C C . LEU A 1 130 ? 27.009 25.196 -14.890 1.00 5.00 130 LEU A C 1
ATOM 1058 O O . LEU A 1 130 ? 26.652 24.023 -14.802 1.00 6.01 130 LEU A O 1
ATOM 1066 N N . LEU A 1 131 ? 27.112 25.834 -16.050 1.00 4.52 131 LEU A N 1
ATOM 1067 C CA . LEU A 1 131 ? 26.863 25.192 -17.322 1.00 4.42 131 LEU A CA 1
ATOM 1068 C C . LEU A 1 131 ? 27.960 25.565 -18.298 1.00 5.20 131 LEU A C 1
ATOM 1069 O O . LEU A 1 131 ? 28.565 26.633 -18.209 1.00 4.69 131 LEU A O 1
ATOM 1074 N N . GLY A 1 132 ? 28.193 24.669 -19.230 1.00 5.03 132 GLY A N 1
ATOM 1075 C CA . GLY A 1 132 ? 28.830 25.044 -20.502 1.00 5.21 132 GLY A CA 1
ATOM 1076 C C . GLY A 1 132 ? 27.803 24.941 -21.620 1.00 5.60 132 GLY A C 1
ATOM 1077 O O . GLY A 1 132 ? 26.608 24.731 -21.355 1.00 6.47 132 GLY A O 1
ATOM 1078 N N . ILE A 1 133 ? 28.238 25.109 -22.859 1.00 5.60 133 ILE A N 1
ATOM 1079 C CA . ILE A 1 133 ? 27.348 25.029 -24.017 1.00 6.10 133 ILE A CA 1
ATOM 1080 C C . ILE A 1 133 ? 28.000 24.184 -25.083 1.00 5.39 133 ILE A C 1
ATOM 1081 O O . ILE A 1 133 ? 29.183 24.329 -25.361 1.00 6.77 133 ILE A O 1
ATOM 1086 N N . GLY A 1 134 ? 27.225 23.303 -25.675 1.00 6.73 134 GLY A N 1
ATOM 1087 C CA . GLY A 1 134 ? 27.732 22.546 -26.791 1.00 6.92 134 GLY A CA 1
ATOM 1088 C C . GLY A 1 134 ? 27.849 23.413 -28.020 1.00 7.87 134 GLY A C 1
ATOM 1089 O O . GLY A 1 134 ? 27.202 24.469 -28.139 1.00 7.16 134 GLY A O 1
ATOM 1090 N N . ARG A 1 135 ? 28.574 22.896 -29.001 1.00 8.59 135 ARG A N 1
ATOM 1091 C CA . ARG A 1 135 ? 28.685 23.578 -30.262 1.00 9.61 135 ARG A CA 1
ATOM 1092 C C . ARG A 1 135 ? 27.311 23.750 -30.893 1.00 9.25 135 ARG A C 1
ATOM 1093 O O . ARG A 1 135 ? 27.085 24.708 -31.646 1.00 11.02 135 ARG A O 1
ATOM 1107 N N . ASN A 1 136 ? 26.399 22.818 -30.595 1.00 8.53 136 ASN A N 1
ATOM 1108 C CA . ASN A 1 136 ? 25.040 22.808 -31.074 1.00 8.65 136 ASN A CA 1
ATOM 1109 C C . ASN A 1 136 ? 24.009 23.390 -30.096 1.00 8.51 136 ASN A C 1
ATOM 1110 O O . ASN A 1 136 ? 22.807 23.208 -30.265 1.00 8.94 136 ASN A O 1
ATOM 1115 N N . GLY A 1 137 ? 24.480 24.058 -29.048 1.00 7.98 137 GLY A N 1
ATOM 1116 C CA . GLY A 1 137 ? 23.584 24.631 -28.070 1.00 6.99 137 GLY A CA 1
ATOM 1117 C C . GLY A 1 137 ? 23.122 23.721 -26.954 1.00 6.43 137 GLY A C 1
ATOM 1118 O O . GLY A 1 137 ? 22.346 24.149 -26.108 1.00 6.98 137 GLY A O 1
ATOM 1119 N N . HIS A 1 138 ? 23.650 22.492 -26.881 1.00 5.69 138 HIS A N 1
ATOM 1120 C CA . HIS A 1 138 ? 23.245 21.647 -25.771 1.00 5.18 138 HIS A CA 1
ATOM 1121 C C . HIS A 1 138 ? 23.653 22.244 -24.444 1.00 4.63 138 HIS A C 1
ATOM 1122 O O . HIS A 1 138 ? 24.639 22.955 -24.339 1.00 5.32 138 HIS A O 1
ATOM 1129 N N . ILE A 1 139 ? 22.887 21.912 -23.424 1.00 5.67 139 ILE A N 1
ATOM 1130 C CA . ILE A 1 139 ? 23.213 22.183 -22.016 1.00 5.01 139 ILE A CA 1
ATOM 1131 C C . ILE A 1 139 ? 23.061 20.858 -21.284 1.00 5.96 139 ILE A C 1
ATOM 1132 O O . ILE A 1 139 ? 22.177 20.078 -21.583 1.00 6.24 139 ILE A O 1
ATOM 1137 N N . GLY A 1 140 ? 23.951 20.581 -20.361 1.00 5.70 140 GLY A N 1
ATOM 1138 C CA . GLY A 1 140 ? 24.176 19.197 -19.973 1.00 6.17 140 GLY A CA 1
ATOM 1139 C C . GLY A 1 140 ? 24.406 18.373 -21.238 1.00 5.63 140 GLY A C 1
ATOM 1140 O O . GLY A 1 140 ? 25.083 18.837 -22.148 1.00 7.32 140 GLY A O 1
ATOM 1141 N N . PHE A 1 141 ? 23.799 17.195 -21.319 1.00 6.46 141 PHE A N 1
ATOM 1142 C CA . PHE A 1 141 ? 23.737 16.473 -22.602 1.00 6.19 141 PHE A CA 1
ATOM 1143 C C . PHE A 1 141 ? 22.319 16.435 -23.160 1.00 6.20 141 PHE A C 1
ATOM 1144 O O . PHE A 1 141 ? 21.892 15.467 -23.837 1.00 7.13 141 PHE A O 1
ATOM 1152 N N . ASN A 1 142 ? 21.584 17.514 -22.899 1.00 5.71 142 ASN A N 1
ATOM 1153 C CA . ASN A 1 142 ? 20.276 17.734 -23.524 1.00 5.78 142 ASN A CA 1
ATOM 1154 C C . ASN A 1 142 ? 20.475 18.258 -24.927 1.00 6.24 142 ASN A C 1
ATOM 1155 O O . ASN A 1 142 ? 20.787 19.437 -25.095 1.00 5.92 142 ASN A O 1
ATOM 1160 N N . GLU A 1 143 ? 20.391 17.342 -25.904 1.00 6.74 143 GLU A N 1
ATOM 1161 C CA . GLU A 1 143 ? 20.674 17.675 -27.292 1.00 6.71 143 GLU A CA 1
ATOM 1162 C C . GLU A 1 143 ? 19.474 18.343 -27.943 1.00 6.78 143 GLU A C 1
ATOM 1163 O O . GLU A 1 143 ? 18.353 18.288 -27.424 1.00 6.93 143 GLU A O 1
ATOM 1169 N N . PRO A 1 144 ? 19.682 18.965 -29.115 1.00 6.93 144 PRO A N 1
ATOM 1170 C CA . PRO A 1 144 ? 18.546 19.540 -29.827 1.00 7.77 144 PRO A CA 1
ATOM 1171 C C . PRO A 1 144 ? 17.373 18.602 -29.963 1.00 8.05 144 PRO A C 1
ATOM 1172 O O . PRO A 1 144 ? 17.536 17.404 -30.227 1.00 9.37 144 PRO A O 1
ATOM 1176 N N . GLY A 1 145 ? 16.192 19.160 -29.704 1.00 8.04 145 GLY A N 1
ATOM 1177 C CA . GLY A 1 145 ? 14.969 18.407 -29.698 1.00 8.58 145 GLY A CA 1
ATOM 1178 C C . GLY A 1 145 ? 14.481 17.974 -28.338 1.00 9.28 145 GLY A C 1
ATOM 1179 O O . GLY A 1 145 ? 13.410 17.377 -28.237 1.00 11.25 145 GLY A O 1
ATOM 1180 N N . THR A 1 146 ? 15.255 18.247 -27.281 1.00 8.44 146 THR A N 1
ATOM 1181 C CA . THR A 1 146 ? 14.869 17.827 -25.961 1.00 7.59 146 THR A CA 1
ATOM 1182 C C . THR A 1 146 ? 13.790 18.773 -25.431 1.00 6.98 146 THR A C 1
ATOM 1183 O O . THR A 1 146 ? 13.903 19.991 -25.526 1.00 7.76 146 THR A O 1
ATOM 1187 N N . SER A 1 147 ? 12.753 18.205 -24.851 1.00 8.26 147 SER A N 1
ATOM 1188 C CA . SER A 1 147 ? 11.744 19.004 -24.173 1.00 8.37 147 SER A CA 1
ATOM 1189 C C . SER A 1 147 ? 12.312 19.868 -23.055 1.00 6.63 147 SER A C 1
ATOM 1190 O O . SER A 1 147 ? 13.161 19.413 -22.258 1.00 6.64 147 SER A O 1
ATOM 1193 N N . PHE A 1 148 ? 11.818 21.107 -22.948 1.00 6.56 148 PHE A N 1
ATOM 1194 C CA . PHE A 1 148 ? 12.152 21.963 -21.835 1.00 6.82 148 PHE A CA 1
ATOM 1195 C C . PHE A 1 148 ? 11.621 21.427 -20.502 1.00 6.26 148 PHE A C 1
ATOM 1196 O O . PHE A 1 148 ? 12.023 21.904 -19.445 1.00 7.51 148 PHE A O 1
ATOM 1204 N N . LYS A 1 149 ? 10.688 20.466 -20.536 1.00 6.28 149 LYS A N 1
ATOM 1205 C CA . LYS A 1 149 ? 10.190 19.826 -19.328 1.00 6.33 149 LYS A CA 1
ATOM 1206 C C . LYS A 1 149 ? 11.004 18.591 -18.922 1.00 5.85 149 LYS A C 1
ATOM 1207 O O . LYS A 1 149 ? 10.691 17.921 -17.923 1.00 6.08 149 LYS A O 1
ATOM 1213 N N . SER A 1 150 ? 12.061 18.271 -19.673 1.00 6.00 150 SER A N 1
ATOM 1214 C CA . SER A 1 150 ? 12.824 17.071 -19.396 1.00 6.24 150 SER A CA 1
ATOM 1215 C C . SER A 1 150 ? 13.444 17.074 -18.010 1.00 5.67 150 SER A C 1
ATOM 1216 O O . SER A 1 150 ? 13.831 18.124 -17.482 1.00 6.69 150 SER A O 1
ATOM 1219 N N . ARG A 1 151 ? 13.538 15.867 -17.452 1.00 6.24 151 ARG A N 1
ATOM 1220 C CA . ARG A 1 151 ? 14.158 15.599 -16.158 1.00 6.39 151 ARG A CA 1
ATOM 1221 C C . ARG A 1 151 ? 15.391 14.716 -16.392 1.00 6.23 151 ARG A C 1
ATOM 1222 O O . ARG A 1 151 ? 15.751 14.478 -17.546 1.00 7.65 151 ARG A O 1
ATOM 1230 N N . THR A 1 152 ? 16.064 14.273 -15.329 1.00 6.33 152 THR A N 1
ATOM 1231 C CA . THR A 1 152 ? 17.288 13.520 -15.523 1.00 6.61 152 THR A CA 1
ATOM 1232 C C . THR A 1 152 ? 16.944 12.279 -16.352 1.00 6.35 152 THR A C 1
ATOM 1233 O O . THR A 1 152 ? 15.938 11.591 -16.079 1.00 8.21 152 THR A O 1
ATOM 1237 N N . HIS A 1 153 ? 17.752 11.978 -17.371 1.00 5.94 153 HIS A N 1
ATOM 1238 C CA . HIS A 1 153 ? 17.429 10.915 -18.311 1.00 6.46 153 HIS A CA 1
ATOM 1239 C C . HIS A 1 153 ? 18.646 10.412 -19.053 1.00 6.64 153 HIS A C 1
ATOM 1240 O O . HIS A 1 153 ? 19.679 11.083 -19.072 1.00 6.91 153 HIS A O 1
ATOM 1247 N N . VAL A 1 154 ? 18.472 9.230 -19.656 1.00 7.44 154 VAL A N 1
ATOM 1248 C CA . VAL A 1 154 ? 19.432 8.602 -20.541 1.00 7.83 154 VAL A CA 1
ATOM 1249 C C . VAL A 1 154 ? 19.275 9.159 -21.933 1.00 7.85 154 VAL A C 1
ATOM 1250 O O . VAL A 1 154 ? 18.177 9.240 -22.451 1.00 9.87 154 VAL A O 1
ATOM 1254 N N . VAL A 1 155 ? 20.388 9.581 -22.525 1.00 8.09 155 VAL A N 1
ATOM 1255 C CA . VAL A 1 155 ? 20.438 10.178 -23.851 1.00 8.51 155 VAL A CA 1
ATOM 1256 C C . VAL A 1 155 ? 21.431 9.499 -24.756 1.00 8.61 155 VAL A C 1
ATOM 1257 O O . VAL A 1 155 ? 22.450 8.973 -24.301 1.00 9.53 155 VAL A O 1
ATOM 1261 N N . THR A 1 156 ? 21.117 9.525 -26.049 1.00 9.46 156 THR A N 1
ATOM 1262 C CA . THR A 1 156 ? 22.058 9.104 -27.069 1.00 9.81 156 THR A CA 1
ATOM 1263 C C . THR A 1 156 ? 22.737 10.378 -27.556 1.00 9.69 156 THR A C 1
ATOM 1264 O O . THR A 1 156 ? 22.082 11.282 -28.045 1.00 11.14 156 THR A O 1
ATOM 1268 N N . LEU A 1 157 ? 24.048 10.454 -27.409 1.00 8.94 157 LEU A N 1
ATOM 1269 C CA . LEU A 1 157 ? 24.787 11.625 -27.783 1.00 9.05 157 LEU A CA 1
ATOM 1270 C C . LEU A 1 157 ? 24.753 11.866 -29.292 1.00 9.52 157 LEU A C 1
ATOM 1271 O O . LEU A 1 157 ? 24.865 10.948 -30.117 1.00 9.67 157 LEU A O 1
ATOM 1276 N N . ASN A 1 158 ? 24.604 13.128 -29.665 1.00 8.81 158 ASN A N 1
ATOM 1277 C CA . ASN A 1 158 ? 24.687 13.459 -31.082 1.00 9.55 158 ASN A CA 1
ATOM 1278 C C . ASN A 1 158 ? 26.101 13.242 -31.587 1.00 9.21 158 ASN A C 1
ATOM 1279 O O . ASN A 1 158 ? 27.092 13.376 -30.853 1.00 8.55 158 ASN A O 1
ATOM 1284 N N . GLU A 1 159 ? 26.239 12.982 -32.876 1.00 10.15 159 GLU A N 1
ATOM 1285 C CA . GLU A 1 159 ? 27.578 12.828 -33.433 1.00 11.31 159 GLU A CA 1
ATOM 1286 C C . GLU A 1 159 ? 28.463 14.062 -33.233 1.00 10.07 159 GLU A C 1
ATOM 1287 O O . GLU A 1 159 ? 29.660 13.937 -32.989 1.00 10.87 159 GLU A O 1
ATOM 1293 N N . GLN A 1 160 ? 27.891 15.261 -33.294 1.00 11.50 160 GLN A N 1
ATOM 1294 C CA . GLN A 1 160 ? 28.713 16.468 -33.064 1.00 11.11 160 GLN A CA 1
ATOM 1295 C C . GLN A 1 160 ? 29.340 16.489 -31.672 1.00 9.93 160 GLN A C 1
ATOM 1296 O O . GLN A 1 160 ? 30.442 16.976 -31.489 1.00 10.03 160 GLN A O 1
ATOM 1302 N N . THR A 1 161 ? 28.616 15.973 -30.682 1.00 8.67 161 THR A N 1
ATOM 1303 C CA . THR A 1 161 ? 29.108 15.896 -29.317 1.00 8.66 161 THR A CA 1
ATOM 1304 C C . THR A 1 161 ? 30.238 14.891 -29.194 1.00 8.43 161 THR A C 1
ATOM 1305 O O . THR A 1 161 ? 31.273 15.167 -28.589 1.00 7.79 161 THR A O 1
ATOM 1309 N N . ARG A 1 162 ? 30.063 13.742 -29.843 1.00 8.01 162 ARG A N 1
ATOM 1310 C CA . ARG A 1 162 ? 31.141 12.728 -29.845 1.00 8.82 162 ARG A CA 1
ATOM 1311 C C . ARG A 1 162 ? 32.387 13.267 -30.565 1.00 8.93 162 ARG A C 1
ATOM 1312 O O . ARG A 1 162 ? 33.512 13.067 -30.101 1.00 9.36 162 ARG A O 1
ATOM 1320 N N . GLN A 1 163 ? 32.171 13.958 -31.689 1.00 9.00 163 GLN A N 1
ATOM 1321 C CA . GLN A 1 163 ? 33.267 14.573 -32.450 1.00 10.32 163 GLN A CA 1
ATOM 1322 C C . GLN A 1 163 ? 34.010 15.585 -31.567 1.00 9.41 163 GLN A C 1
ATOM 1323 O O . GLN A 1 163 ? 35.244 15.598 -31.508 1.00 10.38 163 GLN A O 1
ATOM 1329 N N . ALA A 1 164 ? 33.265 16.436 -30.851 1.00 8.28 164 ALA A N 1
ATOM 1330 C CA . ALA A 1 164 ? 33.873 17.454 -30.015 1.00 8.42 164 ALA A CA 1
ATOM 1331 C C . ALA A 1 164 ? 34.686 16.869 -28.855 1.00 8.60 164 ALA A C 1
ATOM 1332 O O . ALA A 1 164 ? 35.716 17.396 -28.467 1.00 10.07 164 ALA A O 1
ATOM 1334 N N . ASN A 1 165 ? 34.177 15.805 -28.263 1.00 7.41 165 ASN A N 1
ATOM 1335 C CA . ASN A 1 165 ? 34.763 15.267 -27.057 1.00 7.84 165 ASN A CA 1
ATOM 1336 C C . ASN A 1 165 ? 35.824 14.213 -27.357 1.00 8.16 165 ASN A C 1
ATOM 1337 O O . ASN A 1 165 ? 36.508 13.794 -26.450 1.00 8.65 165 ASN A O 1
ATOM 1342 N N . ALA A 1 166 ? 35.986 13.842 -28.633 1.00 8.47 166 ALA A N 1
ATOM 1343 C CA . ALA A 1 166 ? 36.976 12.834 -29.017 1.00 9.13 166 ALA A CA 1
ATOM 1344 C C . ALA A 1 166 ? 38.392 13.190 -28.569 1.00 10.28 166 ALA A C 1
ATOM 1345 O O . ALA A 1 166 ? 39.215 12.293 -28.298 1.00 10.42 166 ALA A O 1
ATOM 1347 N N . ARG A 1 167 ? 38.693 14.484 -28.498 1.00 9.88 167 ARG A N 1
ATOM 1348 C CA . ARG A 1 167 ? 40.001 14.980 -28.059 1.00 11.14 167 ARG A CA 1
ATOM 1349 C C . ARG A 1 167 ? 40.434 14.447 -26.720 1.00 11.41 167 ARG A C 1
ATOM 1350 O O . ARG A 1 167 ? 41.607 14.404 -26.420 1.00 13.41 167 ARG A O 1
ATOM 1358 N N . TYR A 1 168 ? 39.473 14.027 -25.898 1.00 10.19 168 TYR A N 1
ATOM 1359 C CA . TYR A 1 168 ? 39.812 13.508 -24.566 1.00 9.74 168 TYR A CA 1
ATOM 1360 C C . TYR A 1 168 ? 40.009 12.005 -24.478 1.00 9.84 168 TYR A C 1
ATOM 1361 O O . TYR A 1 168 ? 40.390 11.507 -23.411 1.00 11.08 168 TYR A O 1
ATOM 1370 N N . PHE A 1 169 ? 39.731 11.283 -25.562 1.00 10.09 169 PHE A N 1
ATOM 1371 C CA . PHE A 1 169 ? 39.745 9.822 -25.562 1.00 10.58 169 PHE A CA 1
ATOM 1372 C C . PHE A 1 169 ? 40.927 9.260 -26.328 1.00 11.27 169 PHE A C 1
ATOM 1373 O O . PHE A 1 169 ? 41.475 9.944 -27.184 1.00 11.25 169 PHE A O 1
ATOM 1381 N N . PRO A 1 170 ? 41.302 8.016 -26.031 1.00 11.54 170 PRO A N 1
ATOM 1382 C CA . PRO A 1 170 ? 42.392 7.408 -26.783 1.00 13.00 170 PRO A CA 1
ATOM 1383 C C . PRO A 1 170 ? 42.104 7.257 -28.247 1.00 14.15 170 PRO A C 1
ATOM 1384 O O . PRO A 1 170 ? 43.003 7.276 -29.064 1.00 14.73 170 PRO A O 1
ATOM 1388 N N . SER A 1 171 ? 40.830 7.089 -28.595 1.00 13.71 171 SER A N 1
ATOM 1389 C CA . SER A 1 171 ? 40.448 6.816 -29.992 1.00 15.19 171 SER A CA 1
ATOM 1390 C C . SER A 1 171 ? 39.002 7.203 -30.167 1.00 14.16 171 SER A C 1
ATOM 1391 O O . SER A 1 171 ? 38.278 7.318 -29.198 1.00 12.33 171 SER A O 1
ATOM 1394 N N . ILE A 1 172 ? 38.579 7.391 -31.407 1.00 14.20 172 ILE A N 1
ATOM 1395 C CA . ILE A 1 172 ? 37.155 7.672 -31.664 1.00 15.14 172 ILE A CA 1
ATOM 1396 C C . ILE A 1 172 ? 36.253 6.519 -31.224 1.00 15.39 172 ILE A C 1
ATOM 1397 O O . ILE A 1 172 ? 35.144 6.765 -30.723 1.00 15.03 172 ILE A O 1
ATOM 1402 N N . ASP A 1 173 ? 36.744 5.298 -31.335 1.00 15.79 173 ASP A N 1
ATOM 1403 C CA . ASP A 1 173 ? 35.944 4.127 -30.979 1.00 17.18 173 ASP A CA 1
ATOM 1404 C C . ASP A 1 173 ? 35.681 4.004 -29.491 1.00 16.52 173 ASP A C 1
ATOM 1405 O O . ASP A 1 173 ? 34.757 3.280 -29.105 1.00 18.55 173 ASP A O 1
ATOM 1410 N N . SER A 1 174 ? 36.435 4.723 -28.658 1.00 14.44 174 SER A N 1
ATOM 1411 C CA . SER A 1 174 ? 36.222 4.679 -27.207 1.00 13.90 174 SER A CA 1
ATOM 1412 C C . SER A 1 174 ? 35.260 5.727 -26.716 1.00 12.58 174 SER A C 1
ATOM 1413 O O . SER A 1 174 ? 34.904 5.689 -25.562 1.00 12.40 174 SER A O 1
ATOM 1417 N N . VAL A 1 175 ? 34.892 6.682 -27.558 1.00 11.53 175 VAL A N 1
ATOM 1418 C CA . VAL A 1 175 ? 33.948 7.703 -27.132 1.00 10.97 175 VAL A CA 1
ATOM 1419 C C . VAL A 1 175 ? 32.562 7.069 -26.914 1.00 10.97 175 VAL A C 1
ATOM 1420 O O . VAL A 1 175 ? 32.013 6.449 -27.805 1.00 9.38 175 VAL A O 1
ATOM 1424 N N . PRO A 1 176 ? 31.991 7.223 -25.713 1.00 9.47 176 PRO A N 1
ATOM 1425 C CA . PRO A 1 176 ? 30.688 6.616 -25.453 1.00 10.10 176 PRO A CA 1
ATOM 1426 C C . PRO A 1 176 ? 29.582 7.136 -26.377 1.00 9.67 176 PRO A C 1
ATOM 1427 O O . PRO A 1 176 ? 29.680 8.235 -26.924 1.00 9.86 176 PRO A O 1
ATOM 1431 N N . LYS A 1 177 ? 28.581 6.292 -26.582 1.00 8.96 177 LYS A N 1
ATOM 1432 C CA . LYS A 1 177 ? 27.421 6.646 -27.375 1.00 10.14 177 LYS A CA 1
ATOM 1433 C C . LYS A 1 177 ? 26.274 7.231 -26.560 1.00 8.55 177 LYS A C 1
ATOM 1434 O O . LYS A 1 177 ? 25.422 7.900 -27.109 1.00 9.34 177 LYS A O 1
ATOM 1440 N N . LYS A 1 178 ? 26.257 6.933 -25.263 1.00 7.91 178 LYS A N 1
ATOM 1441 C CA . LYS A 1 178 ? 25.162 7.391 -24.412 1.00 8.65 178 LYS A CA 1
ATOM 1442 C C . LYS A 1 178 ? 25.663 8.042 -23.137 1.00 7.33 178 LYS A C 1
ATOM 1443 O O . LYS A 1 178 ? 26.811 7.865 -22.748 1.00 6.93 178 LYS A O 1
ATOM 1449 N N . ALA A 1 179 ? 24.751 8.737 -22.471 1.00 6.55 179 ALA A N 1
ATOM 1450 C CA . ALA A 1 179 ? 25.058 9.415 -21.239 1.00 7.33 179 ALA A CA 1
ATOM 1451 C C . ALA A 1 179 ? 23.818 9.553 -20.383 1.00 6.03 179 ALA A C 1
ATOM 1452 O O . ALA A 1 179 ? 22.706 9.356 -20.849 1.00 7.16 179 ALA A O 1
ATOM 1454 N N . LEU A 1 180 ? 24.030 9.898 -19.121 1.00 5.96 180 LEU A N 1
ATOM 1455 C CA . LEU A 1 180 ? 22.993 10.280 -18.169 1.00 6.72 180 LEU A CA 1
ATOM 1456 C C . LEU A 1 180 ? 23.135 11.778 -17.922 1.00 6.01 180 LEU A C 1
ATOM 1457 O O . LEU A 1 180 ? 24.246 12.248 -17.688 1.00 7.95 180 LEU A O 1
ATOM 1462 N N . THR A 1 181 ? 22.042 12.535 -18.022 1.00 5.24 181 THR A N 1
ATOM 1463 C CA . THR A 1 181 ? 22.109 13.986 -17.839 1.00 5.74 181 THR A CA 1
ATOM 1464 C C . THR A 1 181 ? 20.892 14.511 -17.079 1.00 5.56 181 THR A C 1
ATOM 1465 O O . THR A 1 181 ? 19.769 14.061 -17.270 1.00 6.44 181 THR A O 1
ATOM 1469 N N . MET A 1 182 ? 21.158 15.470 -16.220 1.00 6.22 182 MET A N 1
ATOM 1470 C CA . MET A 1 182 ? 20.104 16.332 -15.680 1.00 6.60 182 MET A CA 1
ATOM 1471 C C . MET A 1 182 ? 19.330 16.864 -16.853 1.00 5.97 182 MET A C 1
ATOM 1472 O O . MET A 1 182 ? 19.922 17.163 -17.902 1.00 6.56 182 MET A O 1
ATOM 1477 N N . GLY A 1 183 ? 18.012 16.972 -16.716 1.00 5.16 183 GLY A N 1
ATOM 1478 C CA . GLY A 1 183 ? 17.212 17.522 -17.798 1.00 5.69 183 GLY A CA 1
ATOM 1479 C C . GLY A 1 183 ? 17.159 19.032 -17.789 1.00 5.46 183 GLY A C 1
ATOM 1480 O O . GLY A 1 183 ? 17.709 19.710 -16.896 1.00 6.22 183 GLY A O 1
ATOM 1481 N N . ILE A 1 184 ? 16.503 19.573 -18.799 1.00 5.28 184 ILE A N 1
ATOM 1482 C CA . ILE A 1 184 ? 16.372 21.006 -18.885 1.00 5.68 184 ILE A CA 1
ATOM 1483 C C . ILE A 1 184 ? 15.568 21.567 -17.709 1.00 5.03 184 ILE A C 1
ATOM 1484 O O . ILE A 1 184 ? 15.925 22.609 -17.148 1.00 5.32 184 ILE A O 1
ATOM 1489 N N . GLN A 1 185 ? 14.485 20.887 -17.317 1.00 5.75 185 GLN A N 1
ATOM 1490 C CA . GLN A 1 185 ? 13.744 21.375 -16.175 1.00 6.13 185 GLN A CA 1
ATOM 1491 C C . GLN A 1 185 ? 14.568 21.252 -14.890 1.00 6.11 185 GLN A C 1
ATOM 1492 O O . GLN A 1 185 ? 14.508 22.104 -13.998 1.00 6.99 185 GLN A O 1
ATOM 1498 N N . THR A 1 186 ? 15.366 20.195 -14.786 1.00 6.21 186 THR A N 1
ATOM 1499 C CA . THR A 1 186 ? 16.258 20.038 -13.636 1.00 6.89 186 THR A CA 1
ATOM 1500 C C . THR A 1 186 ? 17.207 21.250 -13.512 1.00 6.84 186 THR A C 1
ATOM 1501 O O . THR A 1 186 ? 17.452 21.804 -12.426 1.00 9.34 186 THR A O 1
ATOM 1505 N N . ILE A 1 187 ? 17.747 21.659 -14.656 1.00 6.32 187 ILE A N 1
ATOM 1506 C CA . ILE A 1 187 ? 18.642 22.832 -14.712 1.00 6.11 187 ILE A CA 1
ATOM 1507 C C . ILE A 1 187 ? 17.897 24.147 -14.382 1.00 6.19 187 ILE A C 1
ATOM 1508 O O . ILE A 1 187 ? 18.351 24.971 -13.570 1.00 7.11 187 ILE A O 1
ATOM 1513 N N . LEU A 1 188 ? 16.713 24.312 -14.973 1.00 6.36 188 LEU A N 1
ATOM 1514 C CA . LEU A 1 188 ? 15.927 25.532 -14.794 1.00 6.72 188 LEU A CA 1
ATOM 1515 C C . LEU A 1 188 ? 15.439 25.709 -13.367 1.00 6.65 188 LEU A C 1
ATOM 1516 O O . LEU A 1 188 ? 15.122 26.822 -12.964 1.00 7.43 188 LEU A O 1
ATOM 1521 N N . SER A 1 189 ? 15.358 24.627 -12.589 1.00 6.88 189 SER A N 1
ATOM 1522 C CA . SER A 1 189 ? 14.978 24.731 -11.183 1.00 7.98 189 SER A CA 1
ATOM 1523 C C . SER A 1 189 ? 16.040 25.349 -10.287 1.00 7.03 189 SER A C 1
ATOM 1524 O O . SER A 1 189 ? 15.758 25.658 -9.136 1.00 9.46 189 SER A O 1
ATOM 1527 N N . SER A 1 190 ? 17.248 25.554 -10.800 1.00 6.11 190 SER A N 1
ATOM 1528 C CA . SER A 1 190 ? 18.286 26.179 -10.014 1.00 6.86 190 SER A CA 1
ATOM 1529 C C . SER A 1 190 ? 17.866 27.584 -9.632 1.00 6.78 190 SER A C 1
ATOM 1530 O O . SER A 1 190 ? 17.197 28.283 -10.418 1.00 7.88 190 SER A O 1
ATOM 1533 N N . LYS A 1 191 ? 18.349 28.051 -8.502 1.00 6.99 191 LYS A N 1
ATOM 1534 C CA . LYS A 1 191 ? 18.097 29.438 -8.130 1.00 8.87 191 LYS A CA 1
ATOM 1535 C C . LYS A 1 191 ? 18.858 30.418 -9.053 1.00 7.70 191 LYS A C 1
ATOM 1536 O O . LYS A 1 191 ? 18.417 31.527 -9.282 1.00 8.75 191 LYS A O 1
ATOM 1542 N N . ARG A 1 192 ? 20.011 30.011 -9.543 1.00 7.36 192 ARG A N 1
ATOM 1543 C CA . ARG A 1 192 ? 20.915 30.900 -10.259 1.00 6.74 192 ARG A CA 1
ATOM 1544 C C . ARG A 1 192 ? 21.708 30.077 -11.256 1.00 6.47 192 ARG A C 1
ATOM 1545 O O . ARG A 1 192 ? 22.213 29.017 -10.883 1.00 7.86 192 ARG A O 1
ATOM 1553 N N . ILE A 1 193 ? 21.817 30.574 -12.490 1.00 5.25 193 ILE A N 1
ATOM 1554 C CA . ILE A 1 193 ? 22.566 29.873 -13.520 1.00 6.14 193 ILE A CA 1
ATOM 1555 C C . ILE A 1 193 ? 23.780 30.690 -13.930 1.00 4.92 193 ILE A C 1
ATOM 1556 O O . ILE A 1 193 ? 23.673 31.902 -14.089 1.00 5.58 193 ILE A O 1
ATOM 1561 N N . LEU A 1 194 ? 24.914 30.015 -14.079 1.00 4.83 194 LEU A N 1
ATOM 1562 C CA . LEU A 1 194 ? 26.157 30.633 -14.537 1.00 4.72 194 LEU A CA 1
ATOM 1563 C C . LEU A 1 194 ? 26.640 29.818 -15.746 1.00 4.62 194 LEU A C 1
ATOM 1564 O O . LEU A 1 194 ? 27.096 28.689 -15.578 1.00 5.40 194 LEU A O 1
ATOM 1569 N N . LEU A 1 195 ? 26.468 30.396 -16.937 1.00 4.99 195 LEU A N 1
ATOM 1570 C CA . LEU A 1 195 ? 26.827 29.769 -18.204 1.00 4.62 195 LEU A CA 1
ATOM 1571 C C . LEU A 1 195 ? 28.163 30.346 -18.658 1.00 4.17 195 LEU A C 1
ATOM 1572 O O . LEU A 1 195 ? 28.316 31.554 -18.808 1.00 5.25 195 LEU A O 1
ATOM 1577 N N . LEU A 1 196 ? 29.128 29.452 -18.890 1.00 4.33 196 LEU A N 1
ATOM 1578 C CA . LEU A 1 196 ? 30.479 29.817 -19.282 1.00 4.88 196 LEU A CA 1
ATOM 1579 C C . LEU A 1 196 ? 30.701 29.410 -20.746 1.00 4.25 196 LEU A C 1
ATOM 1580 O O . LEU A 1 196 ? 30.431 28.289 -21.125 1.00 5.12 196 LEU A O 1
ATOM 1585 N N . ILE A 1 197 ? 31.266 30.322 -21.526 1.00 3.83 197 ILE A N 1
ATOM 1586 C CA . ILE A 1 197 ? 31.466 30.095 -22.952 1.00 5.18 197 ILE A CA 1
ATOM 1587 C C . ILE A 1 197 ? 32.803 30.667 -23.375 1.00 5.21 197 ILE A C 1
ATOM 1588 O O . ILE A 1 197 ? 33.028 31.887 -23.269 1.00 5.93 197 ILE A O 1
ATOM 1593 N N . SER A 1 198 ? 33.642 29.796 -23.937 1.00 6.13 198 SER A N 1
ATOM 1594 C CA . SER A 1 198 ? 34.999 30.175 -24.317 1.00 6.94 198 SER A CA 1
ATOM 1595 C C . SER A 1 198 ? 35.409 29.569 -25.660 1.00 7.37 198 SER A C 1
ATOM 1596 O O . SER A 1 198 ? 35.179 28.407 -25.924 1.00 7.56 198 SER A O 1
ATOM 1599 N N . GLY A 1 199 ? 36.046 30.398 -26.477 1.00 7.66 199 GLY A N 1
ATOM 1600 C CA . GLY A 1 199 ? 36.700 29.907 -27.669 1.00 8.59 199 GLY A CA 1
ATOM 1601 C C . GLY A 1 199 ? 35.878 29.985 -28.934 1.00 10.00 199 GLY A C 1
ATOM 1602 O O . GLY A 1 199 ? 34.650 29.986 -28.911 1.00 9.48 199 GLY A O 1
ATOM 1603 N N . LYS A 1 200 ? 36.596 30.004 -30.065 1.00 11.51 200 LYS A N 1
ATOM 1604 C CA . LYS A 1 200 ? 35.982 30.120 -31.398 1.00 12.75 200 LYS A CA 1
ATOM 1605 C C . LYS A 1 200 ? 34.983 29.019 -31.737 1.00 11.58 200 LYS A C 1
ATOM 1606 O O . LYS A 1 200 ? 34.014 29.249 -32.488 1.00 12.15 200 LYS A O 1
ATOM 1612 N N . SER A 1 201 ? 35.168 27.825 -31.183 1.00 10.55 201 SER A N 1
ATOM 1613 C CA . SER A 1 201 ? 34.254 26.735 -31.470 1.00 10.20 201 SER A CA 1
ATOM 1614 C C . SER A 1 201 ? 32.832 26.984 -31.021 1.00 9.41 201 SER A C 1
ATOM 1615 O O . SER A 1 201 ? 31.936 26.302 -31.507 1.00 10.31 201 SER A O 1
ATOM 1618 N N . LYS A 1 202 ? 32.636 27.945 -30.105 1.00 8.76 202 LYS A N 1
ATOM 1619 C CA . LYS A 1 202 ? 31.327 28.273 -29.570 1.00 7.93 202 LYS A CA 1
ATOM 1620 C C . LYS A 1 202 ? 30.717 29.545 -30.149 1.00 7.90 202 LYS A C 1
ATOM 1621 O O . LYS A 1 202 ? 29.619 29.960 -29.735 1.00 7.72 202 LYS A O 1
ATOM 1627 N N . ALA A 1 203 ? 31.419 30.205 -31.078 1.00 8.07 203 ALA A N 1
ATOM 1628 C CA . ALA A 1 203 ? 30.956 31.494 -31.559 1.00 8.12 203 ALA A CA 1
ATOM 1629 C C . ALA A 1 203 ? 29.592 31.413 -32.256 1.00 8.49 203 ALA A C 1
ATOM 1630 O O . ALA A 1 203 ? 28.768 32.324 -32.122 1.00 8.90 203 ALA A O 1
ATOM 1632 N N . GLU A 1 204 ? 29.343 30.346 -33.007 1.00 8.67 204 GLU A N 1
ATOM 1633 C CA . GLU A 1 204 ? 28.021 30.186 -33.631 1.00 9.90 204 GLU A CA 1
ATOM 1634 C C . GLU A 1 204 ? 26.920 29.964 -32.593 1.00 9.76 204 GLU A C 1
ATOM 1635 O O . GLU A 1 204 ? 25.821 30.523 -32.718 1.00 9.56 204 GLU A O 1
ATOM 1641 N N . ALA A 1 205 ? 27.219 29.178 -31.551 1.00 8.50 205 ALA A N 1
ATOM 1642 C CA . ALA A 1 205 ? 26.250 28.975 -30.473 1.00 8.56 205 ALA A CA 1
ATOM 1643 C C . ALA A 1 205 ? 25.963 30.283 -29.730 1.00 7.66 205 ALA A C 1
ATOM 1644 O O . ALA A 1 205 ? 24.829 30.574 -29.376 1.00 8.20 205 ALA A O 1
ATOM 1646 N N . VAL A 1 206 ? 26.998 31.075 -29.497 1.00 7.56 206 VAL A N 1
ATOM 1647 C CA . VAL A 1 206 ? 26.795 32.372 -28.843 1.00 7.10 206 VAL A CA 1
ATOM 1648 C C . VAL A 1 206 ? 25.850 33.238 -29.676 1.00 7.07 206 VAL A C 1
ATOM 1649 O O . VAL A 1 206 ? 24.940 33.873 -29.146 1.00 7.08 206 VAL A O 1
ATOM 1653 N N . ARG A 1 207 ? 26.092 33.283 -30.981 1.00 7.46 207 ARG A N 1
ATOM 1654 C CA . ARG A 1 207 ? 25.216 34.059 -31.862 1.00 7.52 207 ARG A CA 1
ATOM 1655 C C . ARG A 1 207 ? 23.760 33.632 -31.743 1.00 8.40 207 ARG A C 1
ATOM 1656 O O . ARG A 1 207 ? 22.865 34.461 -31.602 1.00 8.18 207 ARG A O 1
ATOM 1664 N N . LYS A 1 208 ? 23.523 32.327 -31.800 1.00 7.89 208 LYS A N 1
ATOM 1665 C CA . LYS A 1 208 ? 22.152 31.825 -31.689 1.00 8.77 208 LYS A CA 1
ATOM 1666 C C . LYS A 1 208 ? 21.549 32.144 -30.316 1.00 8.23 208 LYS A C 1
ATOM 1667 O O . LYS A 1 208 ? 20.381 32.503 -30.200 1.00 9.78 208 LYS A O 1
ATOM 1673 N N . LEU A 1 209 ? 22.325 32.008 -29.252 1.00 7.56 209 LEU A N 1
ATOM 1674 C CA . LEU A 1 209 ? 21.830 32.298 -27.914 1.00 8.32 209 LEU A CA 1
ATOM 1675 C C . LEU A 1 209 ? 21.391 33.758 -27.816 1.00 8.82 209 LEU A C 1
ATOM 1676 O O . LEU A 1 209 ? 20.270 34.095 -27.359 1.00 8.94 209 LEU A O 1
ATOM 1681 N N . LEU A 1 210 ? 22.255 34.644 -28.296 1.00 8.60 210 LEU A N 1
ATOM 1682 C CA . LEU A 1 210 ? 22.013 36.075 -28.188 1.00 8.98 210 LEU A CA 1
ATOM 1683 C C . LEU A 1 210 ? 20.907 36.575 -29.128 1.00 8.75 210 LEU A C 1
ATOM 1684 O O . LEU A 1 210 ? 20.280 37.592 -28.834 1.00 11.89 210 LEU A O 1
ATOM 1689 N N . GLU A 1 211 ? 20.660 35.885 -30.235 1.00 8.95 211 GLU A N 1
ATOM 1690 C CA . GLU A 1 211 ? 19.556 36.246 -31.164 1.00 9.89 211 GLU A CA 1
ATOM 1691 C C . GLU A 1 211 ? 18.197 35.998 -30.507 1.00 9.70 211 GLU A C 1
ATOM 1692 O O . GLU A 1 211 ? 17.223 36.625 -30.857 1.00 10.77 211 GLU A O 1
ATOM 1698 N N . GLY A 1 212 ? 18.118 35.114 -29.513 1.00 10.01 212 GLY A N 1
ATOM 1699 C CA . GLY A 1 212 ? 16.933 35.082 -28.636 1.00 10.18 212 GLY A CA 1
ATOM 1700 C C . GLY A 1 212 ? 15.733 34.299 -29.118 1.00 10.71 212 GLY A C 1
ATOM 1701 O O . GLY A 1 212 ? 14.662 34.378 -28.513 1.00 13.53 212 GLY A O 1
ATOM 1702 N N . ASN A 1 213 ? 15.876 33.537 -30.193 1.00 10.15 213 ASN A N 1
ATOM 1703 C CA . ASN A 1 213 ? 14.793 32.626 -30.603 1.00 10.90 213 ASN A CA 1
ATOM 1704 C C . ASN A 1 213 ? 14.718 31.523 -29.557 1.00 11.11 213 ASN A C 1
ATOM 1705 O O . ASN A 1 213 ? 15.740 30.894 -29.213 1.00 12.03 213 ASN A O 1
ATOM 1713 N N . ILE A 1 214 ? 13.525 31.248 -29.054 1.00 11.00 214 ILE A N 1
ATOM 1714 C CA . ILE A 1 214 ? 13.368 30.230 -28.014 1.00 11.77 214 ILE A CA 1
ATOM 1715 C C . ILE A 1 214 ? 12.764 28.982 -28.654 1.00 12.57 214 ILE A C 1
ATOM 1716 O O . ILE A 1 214 ? 11.620 28.995 -29.125 1.00 15.62 214 ILE A O 1
ATOM 1721 N N . SER A 1 215 ? 13.536 27.887 -28.671 1.00 12.47 215 SER A N 1
ATOM 1722 C CA . SER A 1 215 ? 13.050 26.649 -29.226 1.00 12.99 215 SER A CA 1
ATOM 1723 C C . SER A 1 215 ? 13.881 25.446 -28.834 1.00 11.13 215 SER A C 1
ATOM 1724 O O . SER A 1 215 ? 15.065 25.577 -28.506 1.00 10.67 215 SER A O 1
ATOM 1727 N N . GLU A 1 216 ? 13.238 24.293 -28.898 1.00 11.18 216 GLU A N 1
ATOM 1728 C CA . GLU A 1 216 ? 13.902 23.043 -28.545 1.00 10.95 216 GLU A CA 1
ATOM 1729 C C . GLU A 1 216 ? 15.051 22.696 -29.465 1.00 10.59 216 GLU A C 1
ATOM 1730 O O . GLU A 1 216 ? 15.922 21.910 -29.086 1.00 9.83 216 GLU A O 1
ATOM 1736 N N . ASP A 1 217 ? 15.103 23.298 -30.664 1.00 11.23 217 ASP A N 1
ATOM 1737 C CA . ASP A 1 217 ? 16.202 23.015 -31.571 1.00 11.52 217 ASP A CA 1
ATOM 1738 C C . ASP A 1 217 ? 17.526 23.578 -31.051 1.00 10.53 217 ASP A C 1
ATOM 1739 O O . ASP A 1 217 ? 18.583 23.150 -31.505 1.00 12.47 217 ASP A O 1
ATOM 1744 N N . PHE A 1 218 ? 17.471 24.530 -30.113 1.00 9.92 218 PHE A N 1
ATOM 1745 C CA . PHE A 1 218 ? 18.672 25.122 -29.507 1.00 8.86 218 PHE A CA 1
ATOM 1746 C C . PHE A 1 218 ? 18.507 25.120 -27.978 1.00 7.54 218 PHE A C 1
ATOM 1747 O O . PHE A 1 218 ? 17.932 26.055 -27.390 1.00 7.43 218 PHE A O 1
ATOM 1755 N N . PRO A 1 219 ? 18.913 24.016 -27.316 1.00 6.84 219 PRO A N 1
ATOM 1756 C CA . PRO A 1 219 ? 18.575 23.798 -25.910 1.00 7.00 219 PRO A CA 1
ATOM 1757 C C . PRO A 1 219 ? 18.878 24.960 -24.974 1.00 6.72 219 PRO A C 1
ATOM 1758 O O . PRO A 1 219 ? 18.097 25.265 -24.083 1.00 6.84 219 PRO A O 1
ATOM 1762 N N . ALA A 1 220 ? 20.012 25.619 -25.184 1.00 6.30 220 ALA A N 1
ATOM 1763 C CA . ALA A 1 220 ? 20.414 26.704 -24.291 1.00 6.30 220 ALA A CA 1
ATOM 1764 C C . ALA A 1 220 ? 19.401 27.877 -24.317 1.00 6.80 220 ALA A C 1
ATOM 1765 O O . ALA A 1 220 ? 19.401 28.712 -23.432 1.00 6.33 220 ALA A O 1
ATOM 1767 N N . SER A 1 221 ? 18.576 27.945 -25.352 1.00 6.50 221 SER A N 1
ATOM 1768 C CA . SER A 1 221 ? 17.567 28.987 -25.433 1.00 7.07 221 SER A CA 1
ATOM 1769 C C . SER A 1 221 ? 16.537 28.897 -24.330 1.00 7.03 221 SER A C 1
ATOM 1770 O O . SER A 1 221 ? 15.874 29.892 -24.031 1.00 7.65 221 SER A O 1
ATOM 1773 N N . ALA A 1 222 ? 16.410 27.732 -23.684 1.00 6.96 222 ALA A N 1
ATOM 1774 C CA . ALA A 1 222 ? 15.575 27.608 -22.506 1.00 7.21 222 ALA A CA 1
ATOM 1775 C C . ALA A 1 222 ? 15.977 28.604 -21.421 1.00 6.27 222 ALA A C 1
ATOM 1776 O O . ALA A 1 222 ? 15.184 29.004 -20.566 1.00 6.73 222 ALA A O 1
ATOM 1778 N N . LEU A 1 223 ? 17.239 28.994 -21.403 1.00 6.28 223 LEU A N 1
ATOM 1779 C CA . LEU A 1 223 ? 17.726 29.908 -20.378 1.00 5.93 223 LEU A CA 1
ATOM 1780 C C . LEU A 1 223 ? 17.108 31.301 -20.476 1.00 6.44 223 LEU A C 1
ATOM 1781 O O . LEU A 1 223 ? 17.152 32.066 -19.513 1.00 6.77 223 LEU A O 1
ATOM 1786 N N . HIS A 1 224 ? 16.529 31.654 -21.614 1.00 6.61 224 HIS A N 1
ATOM 1787 C CA . HIS A 1 224 ? 15.791 32.914 -21.716 1.00 6.99 224 HIS A CA 1
ATOM 1788 C C . HIS A 1 224 ? 14.540 32.904 -20.822 1.00 6.62 224 HIS A C 1
ATOM 1789 O O . HIS A 1 224 ? 13.968 33.979 -20.562 1.00 8.39 224 HIS A O 1
ATOM 1796 N N . LEU A 1 225 ? 14.157 31.739 -20.310 1.00 6.55 225 LEU A N 1
ATOM 1797 C CA . LEU A 1 225 ? 12.987 31.636 -19.467 1.00 7.64 225 LEU A CA 1
ATOM 1798 C C . LEU A 1 225 ? 13.308 31.672 -17.990 1.00 7.12 225 LEU A C 1
ATOM 1799 O O . LEU A 1 225 ? 12.413 31.532 -17.156 1.00 8.20 225 LEU A O 1
ATOM 1804 N N . HIS A 1 226 ? 14.580 31.821 -17.627 1.00 6.45 226 HIS A N 1
ATOM 1805 C CA . HIS A 1 226 ? 15.021 31.816 -16.233 1.00 7.26 226 HIS A CA 1
ATOM 1806 C C . HIS A 1 226 ? 15.277 33.251 -15.751 1.00 7.45 226 HIS A C 1
ATOM 1807 O O . HIS A 1 226 ? 15.692 34.115 -16.519 1.00 8.48 226 HIS A O 1
ATOM 1814 N N . SER A 1 227 ? 15.051 33.474 -14.465 1.00 6.57 227 SER A N 1
ATOM 1815 C CA . SER A 1 227 ? 15.115 34.810 -13.884 1.00 7.63 227 SER A CA 1
ATOM 1816 C C . SER A 1 227 ? 16.472 35.283 -13.420 1.00 6.70 227 SER A C 1
ATOM 1817 O O . SER A 1 227 ? 16.641 36.431 -13.004 1.00 8.13 227 SER A O 1
ATOM 1821 N N . ASP A 1 228 ? 17.441 34.388 -13.392 1.00 7.14 228 ASP A N 1
ATOM 1822 C CA . ASP A 1 228 ? 18.782 34.766 -12.876 1.00 6.90 228 ASP A CA 1
ATOM 1823 C C . ASP A 1 228 ? 19.877 33.965 -13.583 1.00 6.70 228 ASP A C 1
ATOM 1824 O O . ASP A 1 228 ? 20.408 32.986 -13.052 1.00 6.83 228 ASP A O 1
ATOM 1829 N N . VAL A 1 229 ? 20.175 34.391 -14.801 1.00 6.91 229 VAL A N 1
ATOM 1830 C CA . VAL A 1 229 ? 21.183 33.766 -15.643 1.00 7.39 229 VAL A CA 1
ATOM 1831 C C . VAL A 1 229 ? 22.287 34.756 -15.927 1.00 6.19 229 VAL A C 1
ATOM 1832 O O . VAL A 1 229 ? 22.030 35.856 -16.422 1.00 6.77 229 VAL A O 1
ATOM 1836 N N . THR A 1 230 ? 23.533 34.355 -15.662 1.00 5.94 230 THR A N 1
ATOM 1837 C CA . THR A 1 230 ? 24.694 35.138 -16.026 1.00 6.35 230 THR A CA 1
ATOM 1838 C C . THR A 1 230 ? 25.453 34.312 -17.052 1.00 6.02 230 THR A C 1
ATOM 1839 O O . THR A 1 230 ? 25.702 33.139 -16.850 1.00 7.11 230 THR A O 1
ATOM 1843 N N . VAL A 1 231 ? 25.863 34.957 -18.138 1.00 5.29 231 VAL A N 1
ATOM 1844 C CA . VAL A 1 231 ? 26.590 34.300 -19.225 1.00 5.41 231 VAL A CA 1
ATOM 1845 C C . VAL A 1 231 ? 27.921 35.012 -19.389 1.00 5.90 231 VAL A C 1
ATOM 1846 O O . VAL A 1 231 ? 27.949 36.216 -19.702 1.00 7.10 231 VAL A O 1
ATOM 1850 N N . LEU A 1 232 ? 29.013 34.270 -19.193 1.00 5.78 232 LEU A N 1
ATOM 1851 C CA . LEU A 1 232 ? 30.352 34.811 -19.348 1.00 5.56 232 LEU A CA 1
ATOM 1852 C C . LEU A 1 232 ? 30.888 34.325 -20.673 1.00 6.01 232 LEU A C 1
ATOM 1853 O O . LEU A 1 232 ? 30.896 33.115 -20.921 1.00 6.99 232 LEU A O 1
ATOM 1858 N N . ILE A 1 233 ? 31.330 35.262 -21.532 1.00 6.33 233 ILE A N 1
ATOM 1859 C CA . ILE A 1 233 ? 31.749 34.904 -22.893 1.00 7.24 233 ILE A CA 1
ATOM 1860 C C . ILE A 1 233 ? 33.088 35.558 -23.152 1.00 7.56 233 ILE A C 1
ATOM 1861 O O . ILE A 1 233 ? 33.188 36.774 -23.035 1.00 8.59 233 ILE A O 1
ATOM 1866 N N . ASP A 1 234 ? 34.098 34.775 -23.502 1.00 7.51 234 ASP A N 1
ATOM 1867 C CA . ASP A 1 234 ? 35.379 35.384 -23.857 1.00 7.52 234 ASP A CA 1
ATOM 1868 C C . ASP A 1 234 ? 35.377 35.942 -25.279 1.00 8.77 234 ASP A C 1
ATOM 1869 O O . ASP A 1 234 ? 34.418 35.780 -26.022 1.00 9.14 234 ASP A O 1
ATOM 1874 N N . ARG A 1 235 ? 36.434 36.669 -25.646 1.00 9.63 235 ARG A N 1
ATOM 1875 C CA . ARG A 1 235 ? 36.471 37.428 -26.915 1.00 11.19 235 ARG A CA 1
ATOM 1876 C C . ARG A 1 235 ? 36.297 36.510 -28.110 1.00 10.98 235 ARG A C 1
ATOM 1877 O O . ARG A 1 235 ? 35.570 36.795 -29.041 1.00 12.22 235 ARG A O 1
ATOM 1885 N N . GLU A 1 236 ? 36.937 35.368 -28.082 1.00 10.71 236 GLU A N 1
ATOM 1886 C CA . GLU A 1 236 ? 36.867 34.439 -29.182 1.00 11.36 236 GLU A CA 1
ATOM 1887 C C . GLU A 1 236 ? 35.453 33.882 -29.351 1.00 10.74 236 GLU A C 1
ATOM 1888 O O . GLU A 1 236 ? 34.957 33.697 -30.461 1.00 12.67 236 GLU A O 1
ATOM 1894 N N . ALA A 1 237 ? 34.794 33.609 -28.239 1.00 9.40 237 ALA A N 1
ATOM 1895 C CA . ALA A 1 237 ? 33.431 33.106 -28.291 1.00 8.80 237 ALA A CA 1
ATOM 1896 C C . ALA A 1 237 ? 32.426 34.165 -28.720 1.00 9.00 237 ALA A C 1
ATOM 1897 O O . ALA A 1 237 ? 31.360 33.806 -29.205 1.00 8.20 237 ALA A O 1
ATOM 1899 N N . ALA A 1 238 ? 32.779 35.441 -28.549 1.00 8.36 238 ALA A N 1
ATOM 1900 C CA . ALA A 1 238 ? 31.888 36.567 -28.859 1.00 8.93 238 ALA A CA 1
ATOM 1901 C C . ALA A 1 238 ? 32.017 37.075 -30.290 1.00 10.24 238 ALA A C 1
ATOM 1902 O O . ALA A 1 238 ? 31.310 38.001 -30.663 1.00 11.13 238 ALA A O 1
ATOM 1904 N N . SER A 1 239 ? 32.875 36.437 -31.078 1.00 9.34 239 SER A N 1
ATOM 1905 C CA . SER A 1 239 ? 33.309 36.991 -32.374 1.00 11.51 239 SER A CA 1
ATOM 1906 C C . SER A 1 239 ? 32.259 37.025 -33.470 1.00 11.47 239 SER A C 1
ATOM 1907 O O . SER A 1 239 ? 32.434 37.722 -34.475 1.00 12.52 239 SER A O 1
ATOM 1910 N N . LEU A 1 240 ? 31.166 36.281 -33.318 1.00 10.36 240 LEU A N 1
ATOM 1911 C CA . LEU A 1 240 ? 30.095 36.249 -34.318 1.00 10.84 240 LEU A CA 1
ATOM 1912 C C . LEU A 1 240 ? 28.785 36.743 -33.746 1.00 11.47 240 LEU A C 1
ATOM 1913 O O . LEU A 1 240 ? 27.728 36.442 -34.284 1.00 12.43 240 LEU A O 1
ATOM 1918 N N . ARG A 1 241 ? 28.838 37.515 -32.675 1.00 12.82 241 ARG A N 1
ATOM 1919 C CA . ARG A 1 241 ? 27.585 37.922 -32.033 1.00 15.08 241 ARG A CA 1
ATOM 1920 C C . ARG A 1 241 ? 26.790 38.811 -32.995 1.00 16.13 241 ARG A C 1
ATOM 1921 O O . ARG A 1 241 ? 27.366 39.419 -33.895 1.00 16.53 241 ARG A O 1
ATOM 1929 N N . PRO A 1 242 ? 25.458 38.871 -32.854 1.00 16.35 242 PRO A N 1
ATOM 1930 C CA . PRO A 1 242 ? 24.635 39.651 -33.785 1.00 17.75 242 PRO A CA 1
ATOM 1931 C C . PRO A 1 242 ? 24.794 41.152 -33.618 1.00 20.42 242 PRO A C 1
ATOM 1932 O O . PRO A 1 242 ? 25.362 41.601 -32.617 1.00 22.86 242 PRO A O 1
ATOM 1936 N N . MET B 1 1 ? 49.993 -16.453 -16.829 1.00 16.18 1 MET B N 1
ATOM 1937 C CA . MET B 1 1 ? 51.370 -15.872 -16.895 1.00 14.77 1 MET B CA 1
ATOM 1938 C C . MET B 1 1 ? 52.431 -16.981 -16.825 1.00 14.08 1 MET B C 1
ATOM 1939 O O . MET B 1 1 ? 52.305 -17.944 -16.052 1.00 16.03 1 MET B O 1
ATOM 1944 N N . LYS B 1 2 ? 53.427 -16.892 -17.700 1.00 11.52 2 LYS B N 1
ATOM 1945 C CA . LYS B 1 2 ? 54.572 -17.818 -17.754 1.00 11.67 2 LYS B CA 1
ATOM 1946 C C . LYS B 1 2 ? 55.747 -17.236 -17.013 1.00 10.98 2 LYS B C 1
ATOM 1947 O O . LYS B 1 2 ? 56.223 -16.165 -17.345 1.00 13.26 2 LYS B O 1
ATOM 1953 N N . VAL B 1 3 ? 56.201 -17.945 -15.994 1.00 10.22 3 VAL B N 1
ATOM 1954 C CA . VAL B 1 3 ? 57.326 -17.502 -15.164 1.00 10.60 3 VAL B CA 1
ATOM 1955 C C . VAL B 1 3 ? 58.525 -18.357 -15.455 1.00 11.52 3 VAL B C 1
ATOM 1956 O O . VAL B 1 3 ? 58.466 -19.597 -15.376 1.00 13.21 3 VAL B O 1
ATOM 1960 N N . MET B 1 4 ? 59.624 -17.717 -15.811 1.00 11.15 4 MET B N 1
ATOM 1961 C CA . MET B 1 4 ? 60.856 -18.434 -16.097 1.00 14.68 4 MET B CA 1
ATOM 1962 C C . MET B 1 4 ? 61.966 -17.932 -15.197 1.00 13.01 4 MET B C 1
ATOM 1963 O O . MET B 1 4 ? 62.340 -16.763 -15.264 1.00 11.51 4 MET B O 1
ATOM 1971 N N . GLU B 1 5 ? 62.474 -18.808 -14.333 1.00 13.80 5 GLU B N 1
ATOM 1972 C CA . GLU B 1 5 ? 63.647 -18.458 -13.544 1.00 14.46 5 GLU B CA 1
ATOM 1973 C C . GLU B 1 5 ? 64.890 -18.568 -14.430 1.00 12.81 5 GLU B C 1
ATOM 1974 O O . GLU B 1 5 ? 65.078 -19.523 -15.205 1.00 14.96 5 GLU B O 1
ATOM 1980 N N . CYS B 1 6 ? 65.742 -17.570 -14.301 1.00 9.87 6 CYS B N 1
ATOM 1981 C CA . CYS B 1 6 ? 66.990 -17.464 -15.021 1.00 11.28 6 CYS B CA 1
ATOM 1982 C C . CYS B 1 6 ? 68.121 -17.589 -14.012 1.00 10.60 6 CYS B C 1
ATOM 1983 O O . CYS B 1 6 ? 68.038 -17.074 -12.916 1.00 9.72 6 CYS B O 1
ATOM 1986 N N . GLN B 1 7 ? 69.213 -18.239 -14.408 1.00 11.33 7 GLN B N 1
ATOM 1987 C CA . GLN B 1 7 ? 70.307 -18.489 -13.475 1.00 12.45 7 GLN B CA 1
ATOM 1988 C C . GLN B 1 7 ? 71.057 -17.205 -13.130 1.00 10.14 7 GLN B C 1
ATOM 1989 O O . GLN B 1 7 ? 71.591 -17.078 -12.036 1.00 11.63 7 GLN B O 1
ATOM 1995 N N . THR B 1 8 ? 71.136 -16.287 -14.096 1.00 7.25 8 THR B N 1
ATOM 1996 C CA . THR B 1 8 ? 71.880 -15.065 -13.993 1.00 6.92 8 THR B CA 1
ATOM 1997 C C . THR B 1 8 ? 71.173 -13.933 -14.737 1.00 7.16 8 THR B C 1
ATOM 1998 O O . THR B 1 8 ? 70.321 -14.164 -15.610 1.00 6.67 8 THR B O 1
ATOM 2002 N N . TYR B 1 9 ? 71.591 -12.725 -14.407 1.00 6.23 9 TYR B N 1
ATOM 2003 C CA . TYR B 1 9 ? 71.171 -11.531 -15.145 1.00 5.93 9 TYR B CA 1
ATOM 2004 C C . TYR B 1 9 ? 71.530 -11.635 -16.647 1.00 6.52 9 TYR B C 1
ATOM 2005 O O . TYR B 1 9 ? 70.771 -11.196 -17.532 1.00 5.92 9 TYR B O 1
ATOM 2014 N N . GLU B 1 10 ? 72.691 -12.215 -16.938 1.00 6.63 10 GLU B N 1
ATOM 2015 C CA . GLU B 1 10 ? 73.145 -12.345 -18.328 1.00 6.07 10 GLU B CA 1
ATOM 2016 C C . GLU B 1 10 ? 72.215 -13.296 -19.084 1.00 6.68 10 GLU B C 1
ATOM 2017 O O . GLU B 1 10 ? 71.870 -13.049 -20.241 1.00 6.32 10 GLU B O 1
ATOM 2023 N N . GLU B 1 11 ? 71.770 -14.370 -18.441 1.00 5.92 11 GLU B N 1
ATOM 2024 C CA . GLU B 1 11 ? 70.812 -15.281 -19.114 1.00 7.24 11 GLU B CA 1
ATOM 2025 C C . GLU B 1 11 ? 69.449 -14.620 -19.290 1.00 6.99 11 GLU B C 1
ATOM 2026 O O . GLU B 1 11 ? 68.815 -14.738 -20.336 1.00 6.89 11 GLU B O 1
ATOM 2032 N N . LEU B 1 12 ? 68.960 -13.928 -18.261 1.00 6.15 12 LEU B N 1
ATOM 2033 C CA . LEU B 1 12 ? 67.735 -13.147 -18.391 1.00 5.59 12 LEU B CA 1
ATOM 2034 C C . LEU B 1 12 ? 67.818 -12.224 -19.581 1.00 5.64 12 LEU B C 1
ATOM 2035 O O . LEU B 1 12 ? 66.870 -12.112 -20.373 1.00 5.90 12 LEU B O 1
ATOM 2040 N N . SER B 1 13 ? 68.932 -11.513 -19.704 1.00 5.60 13 SER B N 1
ATOM 2041 C CA . SER B 1 13 ? 69.104 -10.560 -20.799 1.00 5.15 13 SER B CA 1
ATOM 2042 C C . SER B 1 13 ? 69.148 -11.214 -22.165 1.00 5.42 13 SER B C 1
ATOM 2043 O O . SER B 1 13 ? 68.634 -10.674 -23.170 1.00 5.70 13 SER B O 1
ATOM 2046 N N . GLN B 1 14 ? 69.816 -12.362 -22.247 1.00 5.81 14 GLN B N 1
ATOM 2047 C CA . GLN B 1 14 ? 69.857 -13.143 -23.468 1.00 6.63 14 GLN B CA 1
ATOM 2048 C C . GLN B 1 14 ? 68.463 -13.560 -23.913 1.00 5.69 14 GLN B C 1
ATOM 2049 O O . GLN B 1 14 ? 68.104 -13.426 -25.093 1.00 6.40 14 GLN B O 1
ATOM 2055 N N . ILE B 1 15 ? 67.685 -14.109 -22.987 1.00 5.44 15 ILE B N 1
ATOM 2056 C CA . ILE B 1 15 ? 66.367 -14.594 -23.318 1.00 6.33 15 ILE B CA 1
ATOM 2057 C C . ILE B 1 15 ? 65.447 -13.438 -23.688 1.00 6.17 15 ILE B C 1
ATOM 2058 O O . ILE B 1 15 ? 64.699 -13.515 -24.663 1.00 6.46 15 ILE B O 1
ATOM 2063 N N . ALA B 1 16 ? 65.553 -12.324 -22.964 1.00 6.01 16 ALA B N 1
ATOM 2064 C CA . ALA B 1 16 ? 64.725 -11.160 -23.271 1.00 5.23 16 ALA B CA 1
ATOM 2065 C C . ALA B 1 16 ? 65.059 -10.607 -24.639 1.00 5.54 16 ALA B C 1
ATOM 2066 O O . ALA B 1 16 ? 64.178 -10.220 -25.386 1.00 6.04 16 ALA B O 1
ATOM 2068 N N . ALA B 1 17 ? 66.341 -10.520 -24.975 1.00 5.06 17 ALA B N 1
ATOM 2069 C CA . ALA B 1 17 ? 66.726 -10.017 -26.291 1.00 4.94 17 ALA B CA 1
ATOM 2070 C C . ALA B 1 17 ? 66.210 -10.940 -27.392 1.00 4.97 17 ALA B C 1
ATOM 2071 O O . ALA B 1 17 ? 65.746 -10.469 -28.435 1.00 6.11 17 ALA B O 1
ATOM 2073 N N . ARG B 1 18 ? 66.269 -12.246 -27.156 1.00 5.08 18 ARG B N 1
ATOM 2074 C CA . ARG B 1 18 ? 65.793 -13.196 -28.150 1.00 5.56 18 ARG B CA 1
ATOM 2075 C C . ARG B 1 18 ? 64.288 -13.055 -28.376 1.00 5.62 18 ARG B C 1
ATOM 2076 O O . ARG B 1 18 ? 63.820 -13.089 -29.537 1.00 6.57 18 ARG B O 1
ATOM 2084 N N . ILE B 1 19 ? 63.515 -12.928 -27.296 1.00 5.50 19 ILE B N 1
ATOM 2085 C CA . ILE B 1 19 ? 62.071 -12.764 -27.431 1.00 6.48 19 ILE B CA 1
ATOM 2086 C C . ILE B 1 19 ? 61.745 -11.472 -28.186 1.00 6.23 19 ILE B C 1
ATOM 2087 O O . ILE B 1 19 ? 60.875 -11.437 -29.092 1.00 6.67 19 ILE B O 1
ATOM 2092 N N . THR B 1 20 ? 62.466 -10.402 -27.844 1.00 6.52 20 THR B N 1
ATOM 2093 C CA . THR B 1 20 ? 62.262 -9.128 -28.544 1.00 6.24 20 THR B CA 1
ATOM 2094 C C . THR B 1 20 ? 62.636 -9.275 -30.021 1.00 6.29 20 THR B C 1
ATOM 2095 O O . THR B 1 20 ? 61.932 -8.786 -30.919 1.00 7.38 20 THR B O 1
ATOM 2099 N N . ALA B 1 21 ? 63.779 -9.902 -30.292 1.00 5.49 21 ALA B N 1
ATOM 2100 C CA . ALA B 1 21 ? 64.188 -10.134 -31.681 1.00 6.50 21 ALA B CA 1
ATOM 2101 C C . ALA B 1 21 ? 63.168 -10.952 -32.452 1.00 6.60 21 ALA B C 1
ATOM 2102 O O . ALA B 1 21 ? 62.913 -10.683 -33.611 1.00 7.45 21 ALA B O 1
ATOM 2104 N N . ASP B 1 22 ? 62.569 -11.927 -31.787 1.00 6.64 22 ASP B N 1
ATOM 2105 C CA . ASP B 1 22 ? 61.526 -12.743 -32.418 1.00 6.72 22 ASP B CA 1
ATOM 2106 C C . ASP B 1 22 ? 60.374 -11.869 -32.888 1.00 6.95 22 ASP B C 1
ATOM 2107 O O . ASP B 1 22 ? 59.841 -12.030 -33.984 1.00 7.86 22 ASP B O 1
ATOM 2112 N N . THR B 1 23 ? 59.991 -10.925 -32.035 1.00 7.34 23 THR B N 1
ATOM 2113 C CA . THR B 1 23 ? 58.889 -10.022 -32.380 1.00 7.44 23 THR B CA 1
ATOM 2114 C C . THR B 1 23 ? 59.247 -9.178 -33.623 1.00 8.04 23 THR B C 1
ATOM 2115 O O . THR B 1 23 ? 58.441 -8.981 -34.536 1.00 9.07 23 THR B O 1
ATOM 2119 N N . ILE B 1 24 ? 60.471 -8.685 -33.660 1.00 8.45 24 ILE B N 1
ATOM 2120 C CA . ILE B 1 24 ? 60.945 -7.841 -34.749 1.00 8.82 24 ILE B CA 1
ATOM 2121 C C . ILE B 1 24 ? 61.040 -8.601 -36.041 1.00 8.79 24 ILE B C 1
ATOM 2122 O O . ILE B 1 24 ? 60.744 -8.074 -37.096 1.00 10.80 24 ILE B O 1
ATOM 2127 N N . LYS B 1 25 ? 61.473 -9.849 -35.989 1.00 8.32 25 LYS B N 1
ATOM 2128 C CA . LYS B 1 25 ? 61.621 -10.608 -37.204 1.00 9.52 25 LYS B CA 1
ATOM 2129 C C . LYS B 1 25 ? 60.325 -11.125 -37.758 1.00 10.14 25 LYS B C 1
ATOM 2130 O O . LYS B 1 25 ? 60.170 -11.136 -39.013 1.00 12.81 25 LYS B O 1
ATOM 2136 N N . GLU B 1 26 ? 59.395 -11.536 -36.906 1.00 10.33 26 GLU B N 1
ATOM 2137 C CA . GLU B 1 26 ? 58.120 -12.006 -37.400 1.00 11.80 26 GLU B CA 1
ATOM 2138 C C . GLU B 1 26 ? 57.319 -10.868 -38.029 1.00 12.44 26 GLU B C 1
ATOM 2139 O O . GLU B 1 26 ? 56.561 -11.092 -38.964 1.00 14.29 26 GLU B O 1
ATOM 2145 N N . LYS B 1 27 ? 57.483 -9.672 -37.475 1.00 12.11 27 LYS B N 1
ATOM 2146 C CA . LYS B 1 27 ? 56.769 -8.491 -37.957 1.00 13.03 27 LYS B CA 1
ATOM 2147 C C . LYS B 1 27 ? 57.782 -7.345 -38.009 1.00 11.54 27 LYS B C 1
ATOM 2148 O O . LYS B 1 27 ? 58.022 -6.678 -37.013 1.00 11.73 27 LYS B O 1
ATOM 2154 N N . PRO B 1 28 ? 58.467 -7.147 -39.150 1.00 11.60 28 PRO B N 1
ATOM 2155 C CA . PRO B 1 28 ? 59.489 -6.083 -39.247 1.00 12.11 28 PRO B CA 1
ATOM 2156 C C . PRO B 1 28 ? 58.953 -4.696 -38.973 1.00 11.72 28 PRO B C 1
ATOM 2157 O O . PRO B 1 28 ? 59.732 -3.809 -38.599 1.00 13.22 28 PRO B O 1
ATOM 2161 N N . ASP B 1 29 ? 57.645 -4.512 -39.134 1.00 10.98 29 ASP B N 1
ATOM 2162 C CA . ASP B 1 29 ? 56.974 -3.257 -38.798 1.00 12.13 29 ASP B CA 1
ATOM 2163 C C . ASP B 1 29 ? 56.325 -3.286 -37.406 1.00 10.86 29 ASP B C 1
ATOM 2164 O O . ASP B 1 29 ? 55.382 -2.546 -37.096 1.00 13.11 29 ASP B O 1
ATOM 2169 N N . ALA B 1 30 ? 56.861 -4.132 -36.552 1.00 10.03 30 ALA B N 1
ATOM 2170 C CA . ALA B 1 30 ? 56.376 -4.229 -35.180 1.00 10.38 30 ALA B CA 1
ATOM 2171 C C . ALA B 1 30 ? 56.496 -2.939 -34.442 1.00 9.26 30 ALA B C 1
ATOM 2172 O O . ALA B 1 30 ? 57.371 -2.103 -34.720 1.00 8.66 30 ALA B O 1
ATOM 2174 N N . VAL B 1 31 ? 55.576 -2.786 -33.498 1.00 7.98 31 VAL B N 1
ATOM 2175 C CA . VAL B 1 31 ? 55.593 -1.686 -32.558 1.00 7.67 31 VAL B CA 1
ATOM 2176 C C . VAL B 1 31 ? 56.084 -2.270 -31.219 1.00 7.17 31 VAL B C 1
ATOM 2177 O O . VAL B 1 31 ? 55.424 -3.157 -30.647 1.00 8.29 31 VAL B O 1
ATOM 2181 N N . LEU B 1 32 ? 57.254 -1.830 -30.757 1.00 6.58 32 LEU B N 1
ATOM 2182 C CA . LEU B 1 32 ? 57.808 -2.331 -29.503 1.00 5.48 32 LEU B CA 1
ATOM 2183 C C . LEU B 1 32 ? 57.551 -1.286 -28.414 1.00 6.74 32 LEU B C 1
ATOM 2184 O O . LEU B 1 32 ? 57.961 -0.136 -28.561 1.00 7.96 32 LEU B O 1
ATOM 2189 N N . GLY B 1 33 ? 57.016 -1.745 -27.294 1.00 5.43 33 GLY B N 1
ATOM 2190 C CA . GLY B 1 33 ? 56.923 -0.963 -26.101 1.00 5.25 33 GLY B CA 1
ATOM 2191 C C . GLY B 1 33 ? 58.166 -1.212 -25.297 1.00 5.39 33 GLY B C 1
ATOM 2192 O O . GLY B 1 33 ? 58.519 -2.381 -25.034 1.00 5.58 33 GLY B O 1
ATOM 2193 N N . LEU B 1 34 ? 58.852 -0.129 -24.883 1.00 5.39 34 LEU B N 1
ATOM 2194 C CA . LEU B 1 34 ? 60.172 -0.271 -24.283 1.00 5.26 34 LEU B CA 1
ATOM 2195 C C . LEU B 1 34 ? 60.205 0.404 -22.896 1.00 4.79 34 LEU B C 1
ATOM 2196 O O . LEU B 1 34 ? 59.348 1.229 -22.547 1.00 6.00 34 LEU B O 1
ATOM 2201 N N . ALA B 1 35 ? 61.219 0.037 -22.118 1.00 6.30 35 ALA B N 1
ATOM 2202 C CA . ALA B 1 35 ? 61.390 0.459 -20.722 1.00 6.05 35 ALA B CA 1
ATOM 2203 C C . ALA B 1 35 ? 62.827 0.918 -20.494 1.00 6.00 35 ALA B C 1
ATOM 2204 O O . ALA B 1 35 ? 63.758 0.511 -21.197 1.00 6.65 35 ALA B O 1
ATOM 2206 N N . THR B 1 36 ? 63.000 1.769 -19.494 1.00 5.99 36 THR B N 1
ATOM 2207 C CA . THR B 1 36 ? 64.315 2.203 -19.076 1.00 6.16 36 THR B CA 1
ATOM 2208 C C . THR B 1 36 ? 64.628 1.574 -17.723 1.00 6.21 36 THR B C 1
ATOM 2209 O O . THR B 1 36 ? 64.006 0.590 -17.314 1.00 8.05 36 THR B O 1
ATOM 2213 N N . GLY B 1 37 ? 65.610 2.129 -17.030 1.00 6.67 37 GLY B N 1
ATOM 2214 C CA . GLY B 1 37 ? 66.025 1.607 -15.741 1.00 6.19 37 GLY B CA 1
ATOM 2215 C C . GLY B 1 37 ? 67.190 0.642 -15.834 1.00 5.82 37 GLY B C 1
ATOM 2216 O O . GLY B 1 37 ? 67.741 0.364 -16.909 1.00 6.10 37 GLY B O 1
ATOM 2217 N N . GLY B 1 38 ? 67.591 0.116 -14.692 1.00 5.16 38 GLY B N 1
ATOM 2218 C CA . GLY B 1 38 ? 68.668 -0.846 -14.679 1.00 5.11 38 GLY B CA 1
ATOM 2219 C C . GLY B 1 38 ? 68.347 -2.184 -15.312 1.00 4.81 38 GLY B C 1
ATOM 2220 O O . GLY B 1 38 ? 69.212 -2.832 -15.948 1.00 6.71 38 GLY B O 1
ATOM 2221 N N . THR B 1 39 ? 67.111 -2.644 -15.110 1.00 4.87 39 THR B N 1
ATOM 2222 C CA . THR B 1 39 ? 66.830 -4.009 -15.457 1.00 5.15 39 THR B CA 1
ATOM 2223 C C . THR B 1 39 ? 67.052 -4.343 -16.934 1.00 5.38 39 THR B C 1
ATOM 2224 O O . THR B 1 39 ? 67.645 -5.366 -17.196 1.00 5.76 39 THR B O 1
ATOM 2228 N N . PRO B 1 40 ? 66.611 -3.497 -17.875 1.00 4.64 40 PRO B N 1
ATOM 2229 C CA . PRO B 1 40 ? 66.744 -3.909 -19.284 1.00 5.23 40 PRO B CA 1
ATOM 2230 C C . PRO B 1 40 ? 68.094 -3.559 -19.914 1.00 5.77 40 PRO B C 1
ATOM 2231 O O . PRO B 1 40 ? 68.270 -3.732 -21.110 1.00 5.82 40 PRO B O 1
ATOM 2235 N N . GLU B 1 41 ? 69.052 -3.047 -19.133 1.00 6.12 41 GLU B N 1
ATOM 2236 C CA . GLU B 1 41 ? 70.344 -2.653 -19.728 1.00 7.20 41 GLU B CA 1
ATOM 2237 C C . GLU B 1 41 ? 70.999 -3.781 -20.508 1.00 6.69 41 GLU B C 1
ATOM 2238 O O . GLU B 1 41 ? 71.492 -3.581 -21.624 1.00 7.13 41 GLU B O 1
ATOM 2244 N N . GLY B 1 42 ? 71.040 -4.979 -19.905 1.00 6.09 42 GLY B N 1
ATOM 2245 C CA . GLY B 1 42 ? 71.639 -6.108 -20.588 1.00 6.99 42 GLY B CA 1
ATOM 2246 C C . GLY B 1 42 ? 70.886 -6.517 -21.828 1.00 6.53 42 GLY B C 1
ATOM 2247 O O . GLY B 1 42 ? 71.486 -7.013 -22.790 1.00 6.89 42 GLY B O 1
ATOM 2248 N N . THR B 1 43 ? 69.552 -6.391 -21.802 1.00 5.59 43 THR B N 1
ATOM 2249 C CA . THR B 1 43 ? 68.733 -6.697 -22.980 1.00 5.88 43 THR B CA 1
ATOM 2250 C C . THR B 1 43 ? 69.087 -5.808 -24.161 1.00 5.73 43 THR B C 1
ATOM 2251 O O . THR B 1 43 ? 69.219 -6.288 -25.277 1.00 6.61 43 THR B O 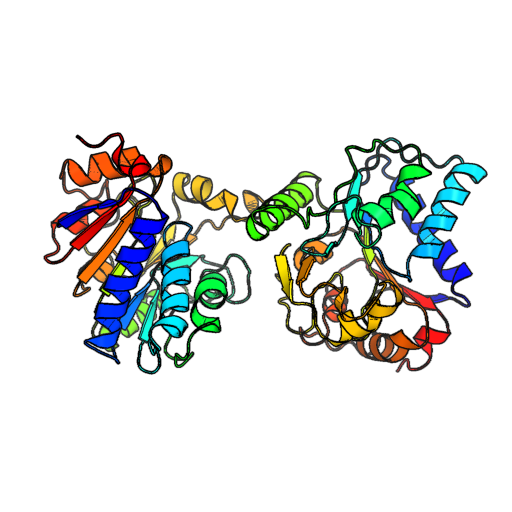1
ATOM 2255 N N . TYR B 1 44 ? 69.225 -4.503 -23.929 1.00 5.92 44 TYR B N 1
ATOM 2256 C CA . TYR B 1 44 ? 69.625 -3.608 -25.006 1.00 5.91 44 TYR B CA 1
ATOM 2257 C C . TYR B 1 44 ? 71.010 -3.961 -25.503 1.00 6.23 44 TYR B C 1
ATOM 2258 O O . TYR B 1 44 ? 71.211 -4.007 -26.711 1.00 6.98 44 TYR B O 1
ATOM 2267 N N . ARG B 1 45 ? 71.926 -4.297 -24.605 1.00 7.34 45 ARG B N 1
ATOM 2268 C CA . ARG B 1 45 ? 73.271 -4.664 -25.057 1.00 8.49 45 ARG B CA 1
ATOM 2269 C C . ARG B 1 45 ? 73.210 -5.894 -25.949 1.00 8.09 45 ARG B C 1
ATOM 2270 O O . ARG B 1 45 ? 73.879 -5.960 -26.977 1.00 8.53 45 ARG B O 1
ATOM 2278 N N . GLN B 1 46 ? 72.410 -6.884 -25.564 1.00 8.48 46 GLN B N 1
ATOM 2279 C CA . GLN B 1 46 ? 72.343 -8.107 -26.343 1.00 9.34 46 GLN B CA 1
ATOM 2280 C C . GLN B 1 46 ? 71.618 -7.914 -27.657 1.00 8.57 46 GLN B C 1
ATOM 2281 O O . GLN B 1 46 ? 71.974 -8.522 -28.661 1.00 8.83 46 GLN B O 1
ATOM 2291 N N . LEU B 1 47 ? 70.587 -7.062 -27.683 1.00 7.76 47 LEU B N 1
ATOM 2292 C CA . LEU B 1 47 ? 69.935 -6.703 -28.975 1.00 9.15 47 LEU B CA 1
ATOM 2293 C C . LEU B 1 47 ? 70.901 -6.074 -29.955 1.00 9.52 47 LEU B C 1
ATOM 2294 O O . LEU B 1 47 ? 70.877 -6.389 -31.152 1.00 10.31 47 LEU B O 1
ATOM 2299 N N . ILE B 1 48 ? 71.753 -5.182 -29.443 1.00 9.44 48 ILE B N 1
ATOM 2300 C CA . ILE B 1 48 ? 72.783 -4.564 -30.266 1.00 10.09 48 ILE B CA 1
ATOM 2301 C C . ILE B 1 48 ? 73.784 -5.625 -30.761 1.00 10.43 48 ILE B C 1
ATOM 2302 O O . ILE B 1 48 ? 74.195 -5.621 -31.921 1.00 13.00 48 ILE B O 1
ATOM 2307 N N . ARG B 1 49 ? 74.122 -6.574 -29.906 1.00 9.47 49 ARG B N 1
ATOM 2308 C CA . ARG B 1 49 ? 75.012 -7.635 -30.350 1.00 11.68 49 ARG B CA 1
ATOM 2309 C C . ARG B 1 49 ? 74.384 -8.433 -31.459 1.00 10.73 49 ARG B C 1
ATOM 2310 O O . ARG B 1 49 ? 75.075 -8.795 -32.423 1.00 11.36 49 ARG B O 1
ATOM 2318 N N . LEU B 1 50 ? 73.094 -8.772 -31.344 1.00 9.32 50 LEU B N 1
ATOM 2319 C CA . LEU B 1 50 ? 72.408 -9.536 -32.431 1.00 10.50 50 LEU B CA 1
ATOM 2320 C C . LEU B 1 50 ? 72.354 -8.767 -33.743 1.00 11.42 50 LEU B C 1
ATOM 2321 O O . LEU B 1 50 ? 72.414 -9.340 -34.830 1.00 10.63 50 LEU B O 1
ATOM 2326 N N . HIS B 1 51 ? 72.292 -7.459 -33.638 1.00 13.21 51 HIS B N 1
ATOM 2327 C CA . HIS B 1 51 ? 72.375 -6.592 -34.815 1.00 14.16 51 HIS B CA 1
ATOM 2328 C C . HIS B 1 51 ? 73.629 -6.914 -35.605 1.00 15.09 51 HIS B C 1
ATOM 2329 O O . HIS B 1 51 ? 73.603 -6.923 -36.855 1.00 15.26 51 HIS B O 1
ATOM 2336 N N . GLN B 1 52 ? 74.728 -7.183 -34.904 1.00 15.62 52 GLN B N 1
ATOM 2337 C CA . GLN B 1 52 ? 75.975 -7.622 -35.527 1.00 16.75 52 GLN B CA 1
ATOM 2338 C C . GLN B 1 52 ? 76.074 -9.123 -35.837 1.00 16.67 52 GLN B C 1
ATOM 2339 O O . GLN B 1 52 ? 76.363 -9.519 -36.992 1.00 17.43 52 GLN B O 1
ATOM 2345 N N . THR B 1 53 ? 75.850 -9.979 -34.847 1.00 14.50 53 THR B N 1
ATOM 2346 C CA . THR B 1 53 ? 76.100 -11.397 -35.011 1.00 14.53 53 THR B CA 1
ATOM 2347 C C . THR B 1 53 ? 75.067 -12.064 -35.927 1.00 14.85 53 THR B C 1
ATOM 2348 O O . THR B 1 53 ? 75.407 -13.086 -36.553 1.00 16.10 53 THR B O 1
ATOM 2352 N N . GLU B 1 54 ? 73.844 -11.507 -35.999 1.00 14.45 54 GLU B N 1
ATOM 2353 C CA . GLU B 1 54 ? 72.751 -12.092 -36.789 1.00 14.25 54 GLU B CA 1
ATOM 2354 C C . GLU B 1 54 ? 72.216 -11.163 -37.859 1.00 14.51 54 GLU B C 1
ATOM 2355 O O . GLU B 1 54 ? 71.216 -11.456 -38.528 1.00 14.69 54 GLU B O 1
ATOM 2361 N N . ASN B 1 55 ? 72.878 -10.043 -38.071 1.00 16.97 55 ASN B N 1
ATOM 2362 C CA . ASN B 1 55 ? 72.372 -8.988 -38.935 1.00 17.56 55 ASN B CA 1
ATOM 2363 C C . ASN B 1 55 ? 70.893 -8.688 -38.753 1.00 17.19 55 ASN B C 1
ATOM 2364 O O . ASN B 1 55 ? 70.118 -8.518 -39.692 1.00 18.10 55 ASN B O 1
ATOM 2369 N N . LEU B 1 56 ? 70.493 -8.627 -37.492 1.00 15.60 56 LEU B N 1
ATOM 2370 C CA . LEU B 1 56 ? 69.152 -8.294 -37.149 1.00 14.76 56 LEU B CA 1
ATOM 2371 C C . LEU B 1 56 ? 68.917 -6.828 -37.470 1.00 15.35 56 LEU B C 1
ATOM 2372 O O . LEU B 1 56 ? 69.689 -5.970 -37.042 1.00 14.98 56 LEU B O 1
ATOM 2377 N N . SER B 1 57 ? 67.859 -6.548 -38.230 1.00 14.59 57 SER B N 1
ATOM 2378 C CA . SER B 1 57 ? 67.569 -5.192 -38.707 1.00 14.37 57 SER B CA 1
ATOM 2379 C C . SER B 1 57 ? 66.405 -4.593 -37.977 1.00 14.03 57 SER B C 1
ATOM 2380 O O . SER B 1 57 ? 65.390 -5.241 -37.736 1.00 14.95 57 SER B O 1
ATOM 2383 N N . PHE B 1 58 ? 66.531 -3.324 -37.658 1.00 13.70 58 PHE B N 1
ATOM 2384 C CA . PHE B 1 58 ? 65.507 -2.568 -36.969 1.00 13.31 58 PHE B CA 1
ATOM 2385 C C . PHE B 1 58 ? 64.857 -1.528 -37.910 1.00 13.22 58 PHE B C 1
ATOM 2386 O O . PHE B 1 58 ? 64.157 -0.615 -37.499 1.00 13.31 58 PHE B O 1
ATOM 2394 N N . GLN B 1 59 ? 65.117 -1.638 -39.215 1.00 13.89 59 GLN B N 1
ATOM 2395 C CA . GLN B 1 59 ? 64.747 -0.583 -40.162 1.00 14.30 59 GLN B CA 1
ATOM 2396 C C . GLN B 1 59 ? 63.259 -0.198 -40.197 1.00 13.82 59 GLN B C 1
ATOM 2397 O O . GLN B 1 59 ? 62.938 0.950 -40.478 1.00 15.26 59 GLN B O 1
ATOM 2403 N N . ASN B 1 60 ? 62.349 -1.147 -39.926 1.00 12.92 60 ASN B N 1
ATOM 2404 C CA . ASN B 1 60 ? 60.926 -0.845 -40.054 1.00 12.84 60 ASN B CA 1
ATOM 2405 C C . ASN B 1 60 ? 60.142 -0.797 -38.735 1.00 12.20 60 ASN B C 1
ATOM 2406 O O . ASN B 1 60 ? 58.916 -0.659 -38.735 1.00 12.05 60 ASN B O 1
ATOM 2411 N N . ILE B 1 61 ? 60.883 -0.881 -37.643 1.00 11.63 61 ILE B N 1
ATOM 2412 C CA . ILE B 1 61 ? 60.280 -0.920 -36.309 1.00 10.19 61 ILE B CA 1
ATOM 2413 C C . ILE B 1 61 ? 59.841 0.458 -35.877 1.00 9.66 61 ILE B C 1
ATOM 2414 O O . ILE B 1 61 ? 60.374 1.499 -36.308 1.00 11.32 61 ILE B O 1
ATOM 2422 N N . THR B 1 62 ? 58.829 0.447 -35.035 1.00 7.89 62 THR B N 1
ATOM 2423 C CA . THR B 1 62 ? 58.382 1.650 -34.318 1.00 7.83 62 THR B CA 1
ATOM 2424 C C . THR B 1 62 ? 58.496 1.313 -32.850 1.00 6.85 62 THR B C 1
ATOM 2425 O O . THR B 1 62 ? 58.246 0.185 -32.478 1.00 8.05 62 THR B O 1
ATOM 2429 N N . THR B 1 63 ? 58.860 2.284 -32.016 1.00 6.80 63 THR B N 1
ATOM 2430 C CA . THR B 1 63 ? 58.870 2.055 -30.583 1.00 7.11 63 THR B CA 1
ATOM 2431 C C . THR B 1 63 ? 58.146 3.139 -29.811 1.00 6.27 63 THR B C 1
ATOM 2432 O O . THR B 1 63 ? 58.070 4.293 -30.250 1.00 5.75 63 THR B O 1
ATOM 2436 N N . VAL B 1 64 ? 57.571 2.728 -28.684 1.00 5.85 64 VAL B N 1
ATOM 2437 C CA . VAL B 1 64 ? 56.955 3.640 -27.729 1.00 6.22 64 VAL B CA 1
ATOM 2438 C C . VAL B 1 64 ? 57.518 3.325 -26.355 1.00 5.45 64 VAL B C 1
ATOM 2439 O O . VAL B 1 64 ? 57.575 2.154 -25.957 1.00 7.51 64 VAL B O 1
ATOM 2443 N N . ASN B 1 65 ? 57.918 4.350 -25.607 1.00 4.58 65 ASN B N 1
ATOM 2444 C CA . ASN B 1 65 ? 58.427 4.121 -24.252 1.00 5.40 65 ASN B CA 1
ATOM 2445 C C . ASN B 1 65 ? 57.331 4.303 -23.201 1.00 5.39 65 ASN B C 1
ATOM 2446 O O . ASN B 1 65 ? 56.395 5.078 -23.385 1.00 6.33 65 ASN B O 1
ATOM 2451 N N . LEU B 1 66 ? 57.538 3.630 -22.074 1.00 5.71 66 LEU B N 1
ATOM 2452 C CA . LEU B 1 66 ? 56.614 3.732 -20.948 1.00 6.14 66 LEU B CA 1
ATOM 2453 C C . LEU B 1 66 ? 56.481 5.113 -20.381 1.00 6.35 66 LEU B C 1
ATOM 2454 O O . LEU B 1 66 ? 55.389 5.534 -20.017 1.00 7.22 66 LEU B O 1
ATOM 2459 N N . ASP B 1 67 ? 57.590 5.816 -20.244 1.00 6.32 67 ASP B N 1
ATOM 2460 C CA . ASP B 1 67 ? 57.591 6.941 -19.329 1.00 7.75 67 ASP B CA 1
ATOM 2461 C C . ASP B 1 67 ? 58.705 7.933 -19.582 1.00 7.12 67 ASP B C 1
ATOM 2462 O O . ASP B 1 67 ? 59.656 7.661 -20.312 1.00 7.26 67 ASP B O 1
ATOM 2470 N N . GLU B 1 68 ? 58.545 9.110 -18.971 1.00 6.54 68 GLU B N 1
ATOM 2471 C CA . GLU B 1 68 ? 59.573 10.141 -18.989 1.00 6.36 68 GLU B CA 1
ATOM 2472 C C . GLU B 1 68 ? 59.372 11.005 -17.764 1.00 6.67 68 GLU B C 1
ATOM 2473 O O . GLU B 1 68 ? 58.239 11.176 -17.283 1.00 7.13 68 GLU B O 1
ATOM 2479 N N . TYR B 1 69 ? 60.450 11.544 -17.222 1.00 6.11 69 TYR B N 1
ATOM 2480 C CA . TYR B 1 69 ? 60.332 12.447 -16.086 1.00 6.00 69 TYR B CA 1
ATOM 2481 C C . TYR B 1 69 ? 59.771 13.814 -16.515 1.00 5.75 69 TYR B C 1
ATOM 2482 O O . TYR B 1 69 ? 60.117 14.338 -17.560 1.00 6.98 69 TYR B O 1
ATOM 2491 N N . ALA B 1 70 ? 58.940 14.386 -15.657 1.00 6.87 70 ALA B N 1
ATOM 2492 C CA . ALA B 1 70 ? 58.448 15.716 -15.865 1.00 8.24 70 ALA B CA 1
ATOM 2493 C C . ALA B 1 70 ? 59.514 16.729 -15.591 1.00 8.79 70 ALA B C 1
ATOM 2494 O O . ALA B 1 70 ? 60.211 16.675 -14.596 1.00 11.03 70 ALA B O 1
ATOM 2496 N N . GLY B 1 71 ? 59.639 17.659 -16.520 1.00 9.44 71 GLY B N 1
ATOM 2497 C CA . GLY B 1 71 ? 60.547 18.780 -16.371 1.00 10.33 71 GLY B CA 1
ATOM 2498 C C . GLY B 1 71 ? 61.934 18.580 -16.941 1.00 10.75 71 GLY B C 1
A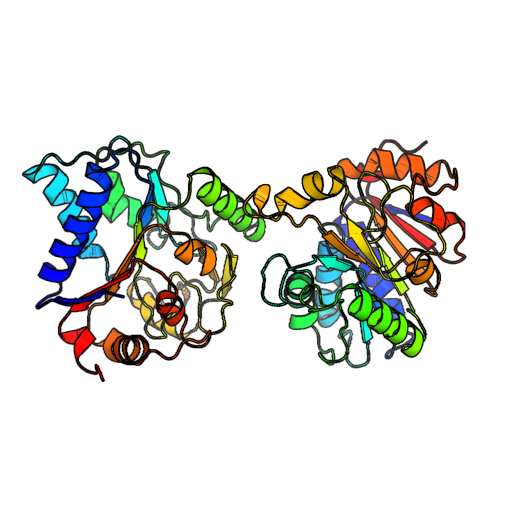TOM 2499 O O . GLY B 1 71 ? 62.770 19.495 -16.859 1.00 14.23 71 GLY B O 1
ATOM 2500 N N . LEU B 1 72 ? 62.211 17.414 -17.517 1.00 9.67 72 LEU B N 1
ATOM 2501 C CA . LEU B 1 72 ? 63.510 17.187 -18.145 1.00 9.95 72 LEU B CA 1
ATOM 2502 C C . LEU B 1 72 ? 63.402 17.270 -19.668 1.00 10.48 72 LEU B C 1
ATOM 2503 O O . LEU B 1 72 ? 62.492 16.692 -20.256 1.00 12.52 72 LEU B O 1
ATOM 2508 N N . SER B 1 73 ? 64.343 17.957 -20.308 1.00 10.11 73 SER B N 1
ATOM 2509 C CA . SER B 1 73 ? 64.438 17.996 -21.754 1.00 10.24 73 SER B CA 1
ATOM 2510 C C . SER B 1 73 ? 65.146 16.778 -22.269 1.00 9.14 73 SER B C 1
ATOM 2511 O O . SER B 1 73 ? 65.827 16.054 -21.516 1.00 8.39 73 SER B O 1
ATOM 2514 N N . SER B 1 74 ? 65.054 16.553 -23.570 1.00 9.55 74 SER B N 1
ATOM 2515 C CA . SER B 1 74 ? 65.557 15.323 -24.177 1.00 9.59 74 SER B CA 1
ATOM 2516 C C . SER B 1 74 ? 67.077 15.173 -24.098 1.00 10.30 74 SER B C 1
ATOM 2517 O O . SER B 1 74 ? 67.586 14.063 -24.125 1.00 11.45 74 SER B O 1
ATOM 2520 N N . ASP B 1 75 ? 67.775 16.285 -23.959 1.00 10.20 75 ASP B N 1
ATOM 2521 C CA . ASP B 1 75 ? 69.234 16.289 -23.897 1.00 10.54 75 ASP B CA 1
ATOM 2522 C C . ASP B 1 75 ? 69.729 16.200 -22.466 1.00 11.04 75 ASP B C 1
ATOM 2523 O O . ASP B 1 75 ? 70.943 16.145 -22.254 1.00 13.92 75 ASP B O 1
ATOM 2528 N N . ASP B 1 76 ? 68.849 16.232 -21.477 1.00 9.18 76 ASP B N 1
ATOM 2529 C CA . ASP B 1 76 ? 69.256 16.076 -20.075 1.00 8.35 76 ASP B CA 1
ATOM 2530 C C . ASP B 1 76 ? 69.713 14.641 -19.876 1.00 7.36 76 ASP B C 1
ATOM 2531 O O . ASP B 1 76 ? 69.000 13.708 -20.235 1.00 7.03 76 ASP B O 1
ATOM 2536 N N . PRO B 1 77 ? 70.898 14.436 -19.279 1.00 7.04 77 PRO B N 1
ATOM 2537 C CA . PRO B 1 77 ? 71.431 13.093 -19.144 1.00 7.52 77 PRO B CA 1
ATOM 2538 C C . PRO B 1 77 ? 70.580 12.172 -18.266 1.00 6.75 77 PRO B C 1
ATOM 2539 O O . PRO B 1 77 ? 70.791 10.969 -18.327 1.00 7.57 77 PRO B O 1
ATOM 2543 N N . ASN B 1 78 ? 69.680 12.724 -17.452 1.00 6.29 78 ASN B N 1
ATOM 2544 C CA . ASN B 1 78 ? 68.757 11.894 -16.666 1.00 6.52 78 ASN B CA 1
ATOM 2545 C C . ASN B 1 78 ? 67.404 11.657 -17.303 1.00 6.38 78 ASN B C 1
ATOM 2546 O O . ASN B 1 78 ? 66.584 10.924 -16.763 1.00 7.21 78 ASN B O 1
ATOM 2551 N N . SER B 1 79 ? 67.176 12.210 -18.485 1.00 5.91 79 SER B N 1
ATOM 2552 C CA . SER B 1 79 ? 65.937 11.917 -19.187 1.00 5.80 79 SER B CA 1
ATOM 2553 C C . SER B 1 79 ? 65.944 10.542 -19.767 1.00 5.92 79 SER B C 1
ATOM 2554 O O . SER B 1 79 ? 66.981 9.989 -20.098 1.00 6.34 79 SER B O 1
ATOM 2557 N N . TYR B 1 80 ? 64.750 9.990 -19.932 1.00 5.92 80 TYR B N 1
ATOM 2558 C CA . TYR B 1 80 ? 64.646 8.709 -20.588 1.00 6.02 80 TYR B CA 1
ATOM 2559 C C . TYR B 1 80 ? 64.807 8.796 -22.124 1.00 5.22 80 TYR B C 1
ATOM 2560 O O . TYR B 1 80 ? 65.175 7.782 -22.763 1.00 6.72 80 TYR B O 1
ATOM 2569 N N . HIS B 1 81 ? 64.573 9.976 -22.706 1.00 6.43 81 HIS B N 1
ATOM 2570 C CA . HIS B 1 81 ? 65.019 10.224 -24.079 1.00 6.88 81 HIS B CA 1
ATOM 2571 C C . HIS B 1 81 ? 66.514 9.951 -24.195 1.00 6.32 81 HIS B C 1
ATOM 2572 O O . HIS B 1 81 ? 66.963 9.249 -25.075 1.00 7.51 81 HIS B O 1
ATOM 2579 N N . PHE B 1 82 ? 67.289 10.550 -23.305 1.00 7.36 82 PHE B N 1
ATOM 2580 C CA . PHE B 1 82 ? 68.755 10.372 -23.361 1.00 6.93 82 PHE B CA 1
ATOM 2581 C C . PHE B 1 82 ? 69.132 8.913 -23.165 1.00 6.34 82 PHE B C 1
ATOM 2582 O O . PHE B 1 82 ? 69.979 8.363 -23.885 1.00 6.72 82 PHE B O 1
ATOM 2590 N N . TYR B 1 83 ? 68.523 8.264 -22.163 1.00 6.15 83 TYR B N 1
ATOM 2591 C CA . TYR B 1 83 ? 68.810 6.844 -21.931 1.00 6.24 83 TYR B CA 1
ATOM 2592 C C . TYR B 1 83 ? 68.588 6.043 -23.207 1.00 5.39 83 TYR B C 1
ATOM 2593 O O . TYR B 1 83 ? 69.398 5.234 -23.608 1.00 6.24 83 TYR B O 1
ATOM 2602 N N . MET B 1 84 ? 67.429 6.215 -23.825 1.00 6.26 84 MET B N 1
ATOM 2603 C CA . MET B 1 84 ? 67.096 5.364 -24.965 1.00 6.62 84 MET B CA 1
ATOM 2604 C C . MET B 1 84 ? 68.024 5.600 -26.132 1.00 6.24 84 MET B C 1
ATOM 2605 O O . MET B 1 84 ? 68.383 4.653 -26.830 1.00 6.95 84 MET B O 1
ATOM 2610 N N . ASN B 1 85 ? 68.370 6.855 -26.379 1.00 7.63 85 ASN B N 1
ATOM 2611 C CA . ASN B 1 85 ? 69.319 7.150 -27.435 1.00 8.06 85 ASN B CA 1
ATOM 2612 C C . ASN B 1 85 ? 70.676 6.540 -27.158 1.00 9.05 85 ASN B C 1
ATOM 2613 O O . ASN B 1 85 ? 71.309 5.928 -28.050 1.00 10.00 85 ASN B O 1
ATOM 2621 N N . ASP B 1 86 ? 71.148 6.748 -25.941 1.00 9.23 86 ASP B N 1
ATOM 2622 C CA . ASP B 1 86 ? 72.485 6.245 -25.554 1.00 9.79 86 ASP B CA 1
ATOM 2623 C C . ASP B 1 86 ? 72.574 4.710 -25.544 1.00 10.98 86 ASP B C 1
ATOM 2624 O O . ASP B 1 86 ? 73.555 4.118 -26.036 1.00 11.36 86 ASP B O 1
ATOM 2629 N N . ARG B 1 87 ? 71.578 4.043 -24.964 1.00 9.37 87 ARG B N 1
ATOM 2630 C CA . ARG B 1 87 ? 71.649 2.598 -24.786 1.00 10.27 87 ARG B CA 1
ATOM 2631 C C . ARG B 1 87 ? 71.202 1.836 -26.022 1.00 10.06 87 ARG B C 1
ATOM 2632 O O . ARG B 1 87 ? 71.518 0.651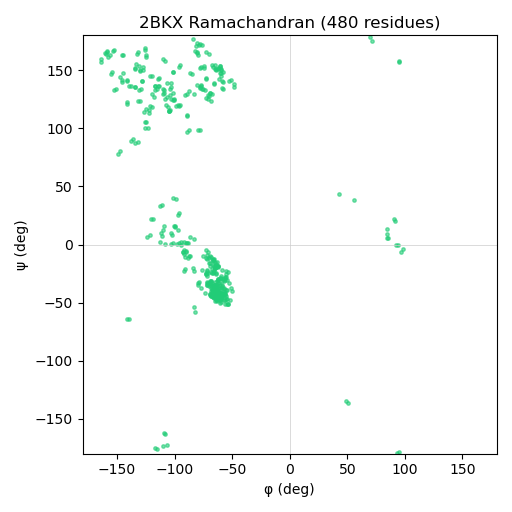 -26.177 1.00 10.79 87 ARG B O 1
ATOM 2640 N N .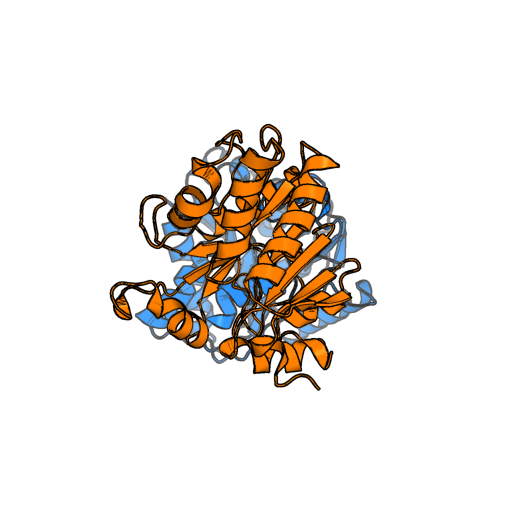 PHE B 1 88 ? 70.447 2.464 -26.919 1.00 8.56 88 PHE B N 1
ATOM 2641 C CA . PHE B 1 88 ? 69.785 1.685 -27.958 1.00 8.10 88 PHE B CA 1
ATOM 2642 C C . PHE B 1 88 ? 69.748 2.354 -29.327 1.00 7.82 88 PHE B C 1
ATOM 2643 O O . PHE B 1 88 ? 70.362 1.855 -30.265 1.00 9.52 88 PHE B O 1
ATOM 2651 N N . PHE B 1 89 ? 69.071 3.489 -29.450 1.00 7.55 89 PHE B N 1
ATOM 2652 C CA . PHE B 1 89 ? 68.815 4.059 -30.758 1.00 8.25 89 PHE B CA 1
ATOM 2653 C C . PHE B 1 89 ? 70.083 4.380 -31.521 1.00 8.02 89 PHE B C 1
ATOM 2654 O O . PHE B 1 89 ? 70.136 4.155 -32.746 1.00 10.07 89 PHE B O 1
ATOM 2662 N N . GLN B 1 90 ? 71.119 4.875 -30.855 1.00 8.59 90 GLN B N 1
ATOM 2663 C CA . GLN B 1 90 ? 72.359 5.267 -31.577 1.00 9.99 90 GLN B CA 1
ATOM 2664 C C . GLN B 1 90 ? 73.103 4.092 -32.200 1.00 10.51 90 GLN B C 1
ATOM 2665 O O . GLN B 1 90 ? 74.013 4.302 -32.998 1.00 12.51 90 GLN B O 1
ATOM 2671 N N . HIS B 1 91 ? 72.716 2.878 -31.828 1.00 10.77 91 HIS B N 1
ATOM 2672 C CA . HIS B 1 91 ? 73.493 1.700 -32.173 1.00 11.64 91 HIS B CA 1
ATOM 2673 C C . HIS B 1 91 ? 72.773 0.797 -33.155 1.00 11.17 91 HIS B C 1
ATOM 2674 O O . HIS B 1 91 ? 73.310 -0.254 -33.498 1.00 13.34 91 HIS B O 1
ATOM 2681 N N . ILE B 1 92 ? 71.585 1.192 -33.600 1.00 11.06 92 ILE B N 1
ATOM 2682 C CA . ILE B 1 92 ? 70.752 0.377 -34.488 1.00 10.42 92 ILE B CA 1
ATOM 2683 C C . ILE B 1 92 ? 70.369 1.148 -35.752 1.00 10.57 92 ILE B C 1
ATOM 2684 O O . ILE B 1 92 ? 70.543 2.378 -35.835 1.00 12.34 92 ILE B O 1
ATOM 2689 N N . ASP B 1 93 ? 69.848 0.406 -36.724 1.00 10.64 93 ASP B N 1
ATOM 2690 C CA . ASP B 1 93 ? 69.510 0.940 -38.052 1.00 10.19 93 ASP B CA 1
ATOM 2691 C C . ASP B 1 93 ? 68.035 1.255 -38.178 1.00 10.51 93 ASP B C 1
ATOM 2692 O O . ASP B 1 93 ? 67.433 1.072 -39.221 1.00 11.75 93 ASP B O 1
ATOM 2697 N N . SER B 1 94 ? 67.444 1.790 -37.115 1.00 11.31 94 SER B N 1
ATOM 2698 C CA . SER B 1 94 ? 66.041 2.189 -37.157 1.00 10.64 94 SER B CA 1
ATOM 2699 C C . SER B 1 94 ? 65.848 3.522 -37.888 1.00 10.33 94 SER B C 1
ATOM 2700 O O . SER B 1 94 ? 66.818 4.178 -38.225 1.00 11.10 94 SER B O 1
ATOM 2703 N N . LYS B 1 95 ? 64.596 3.900 -38.119 1.00 9.46 95 LYS B N 1
ATOM 2704 C CA . LYS B 1 95 ? 64.248 5.257 -38.539 1.00 9.98 95 LYS B CA 1
ATOM 2705 C C . LYS B 1 95 ? 64.027 6.063 -37.262 1.00 8.86 95 LYS B C 1
ATOM 2706 O O . LYS B 1 95 ? 63.069 5.826 -36.517 1.00 9.05 95 LYS B O 1
ATOM 2712 N N . PRO B 1 96 ? 64.914 7.003 -36.971 1.00 7.46 96 PRO B N 1
ATOM 2713 C CA . PRO B 1 96 ? 64.800 7.717 -35.706 1.00 7.70 96 PRO B CA 1
ATOM 2714 C C . PRO B 1 96 ? 63.460 8.392 -35.422 1.00 7.13 96 PRO B C 1
ATOM 2715 O O . PRO B 1 96 ? 63.070 8.532 -34.261 1.00 7.75 96 PRO B O 1
ATOM 2719 N N . SER B 1 97 ? 62.752 8.842 -36.459 1.00 6.92 97 SER B N 1
ATOM 2720 C CA . SER B 1 97 ? 61.474 9.487 -36.223 1.00 7.78 97 SER B CA 1
ATOM 2721 C C . SER B 1 97 ? 60.359 8.551 -35.813 1.00 7.47 97 SER B C 1
ATOM 2722 O O . SER B 1 97 ? 59.286 9.017 -35.480 1.00 8.26 97 SER B O 1
ATOM 2725 N N . ARG B 1 98 ? 60.637 7.251 -35.816 1.00 6.38 98 ARG B N 1
ATOM 2726 C CA . ARG B 1 98 ? 59.667 6.257 -35.370 1.00 6.43 98 ARG B CA 1
ATOM 2727 C C . ARG B 1 98 ? 59.910 5.764 -33.950 1.00 5.89 98 ARG B C 1
ATOM 2728 O O . ARG B 1 98 ? 59.348 4.752 -33.551 1.00 6.72 98 ARG B O 1
ATOM 2736 N N . HIS B 1 99 ? 60.731 6.515 -33.200 1.00 5.51 99 HIS B N 1
ATOM 2737 C CA . HIS B 1 99 ? 60.917 6.264 -31.773 1.00 5.71 99 HIS B CA 1
ATOM 2738 C C . HIS B 1 99 ? 60.181 7.335 -30.995 1.00 6.35 99 HIS B C 1
ATOM 2739 O O . HIS B 1 99 ? 60.499 8.519 -31.137 1.00 7.03 99 HIS B O 1
ATOM 2746 N N . PHE B 1 100 ? 59.199 6.921 -30.193 1.00 5.74 100 PHE B N 1
ATOM 2747 C CA . PHE B 1 100 ? 58.330 7.849 -29.472 1.00 5.73 100 PHE B CA 1
ATOM 2748 C C . PHE B 1 100 ? 58.500 7.685 -27.960 1.00 5.32 100 PHE B C 1
ATOM 2749 O O . PHE B 1 100 ? 58.570 6.575 -27.432 1.00 5.71 100 PHE B O 1
ATOM 2757 N N . ILE B 1 101 ? 58.578 8.823 -27.283 1.00 6.76 101 ILE B N 1
ATOM 2758 C CA . ILE B 1 101 ? 58.749 8.880 -25.836 1.00 6.43 101 ILE B CA 1
ATOM 2759 C C . ILE B 1 101 ? 57.965 10.117 -25.389 1.00 7.26 101 ILE B C 1
ATOM 2760 O O . ILE B 1 101 ? 57.980 11.117 -26.092 1.00 8.53 101 ILE B O 1
ATOM 2765 N N . PRO B 1 102 ? 57.256 10.053 -24.258 1.00 7.36 102 PRO B N 1
ATOM 2766 C CA . PRO B 1 102 ? 56.533 11.274 -23.856 1.00 8.45 102 PRO B CA 1
ATOM 2767 C C . PRO B 1 102 ? 57.459 12.449 -23.641 1.00 8.59 102 PRO B C 1
ATOM 2768 O O . PRO B 1 102 ? 58.569 12.274 -23.172 1.00 8.42 102 PRO B O 1
ATOM 2772 N N . ASN B 1 103 ? 56.991 13.649 -23.981 1.00 9.98 103 ASN B N 1
ATOM 2773 C CA . ASN B 1 103 ? 57.786 14.868 -23.850 1.00 9.93 103 ASN B CA 1
ATOM 2774 C C . ASN B 1 103 ? 57.564 15.468 -22.456 1.00 11.01 103 ASN B C 1
ATOM 2775 O O . ASN B 1 103 ? 56.591 16.157 -22.218 1.00 9.66 103 ASN B O 1
ATOM 2780 N N . GLY B 1 104 ? 58.476 15.166 -21.537 1.00 11.76 104 GLY B N 1
ATOM 2781 C CA . GLY B 1 104 ? 58.376 15.675 -20.171 1.00 12.59 104 GLY B CA 1
ATOM 2782 C C . GLY B 1 104 ? 58.590 17.155 -20.060 1.00 12.63 104 GLY B C 1
ATOM 2783 O O . GLY B 1 104 ? 58.328 17.708 -19.010 1.00 12.80 104 GLY B O 1
ATOM 2784 N N . ASN B 1 105 ? 59.045 17.796 -21.132 1.00 12.90 105 ASN B N 1
ATOM 2785 C CA . ASN B 1 105 ? 59.281 19.236 -21.151 1.00 14.64 105 ASN B CA 1
ATOM 2786 C C . ASN B 1 105 ? 58.166 20.018 -21.867 1.00 14.03 105 ASN B C 1
ATOM 2787 O O . ASN B 1 105 ? 58.291 21.239 -22.087 1.00 14.54 105 ASN B O 1
ATOM 2792 N N . ALA B 1 106 ? 57.064 19.342 -22.231 1.00 13.06 106 ALA B N 1
ATOM 2793 C CA . ALA B 1 106 ? 55.936 20.046 -22.865 1.00 13.79 106 ALA B CA 1
ATOM 2794 C C . ALA B 1 106 ? 55.330 21.066 -21.900 1.00 14.40 106 ALA B C 1
ATOM 2795 O O . ALA B 1 106 ? 55.376 20.881 -20.703 1.00 13.80 106 ALA B O 1
ATOM 2797 N N . ASP B 1 107 ? 54.782 22.145 -22.446 1.00 15.46 107 ASP B N 1
ATOM 2798 C CA . ASP B 1 107 ? 54.167 23.220 -21.664 1.00 15.96 107 ASP B CA 1
ATOM 2799 C C . ASP B 1 107 ? 52.896 22.759 -20.987 1.00 15.77 107 ASP B C 1
ATOM 2800 O O . ASP B 1 107 ? 52.581 23.211 -19.909 1.00 17.90 107 ASP B O 1
ATOM 2805 N N . ASP B 1 108 ? 52.18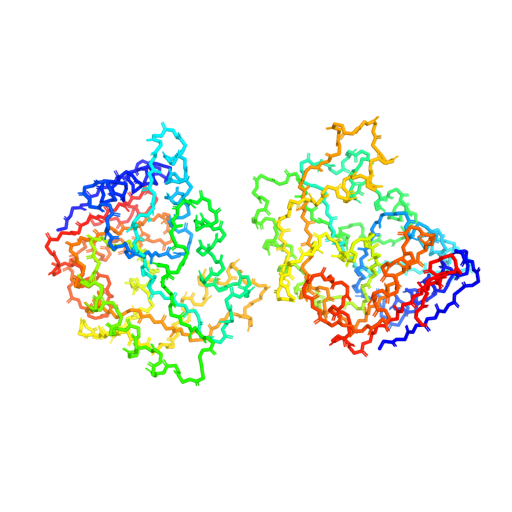0 21.826 -21.613 1.00 13.80 108 ASP B N 1
ATOM 2806 C CA . ASP B 1 108 ? 50.929 21.321 -21.041 1.00 13.65 108 ASP B CA 1
ATOM 2807 C C . ASP B 1 108 ? 51.087 19.804 -20.973 1.00 12.49 108 ASP B C 1
ATOM 2808 O O . ASP B 1 108 ? 50.910 19.101 -21.970 1.00 12.73 108 ASP B O 1
ATOM 2813 N N . LEU B 1 109 ? 51.411 19.307 -19.789 1.00 12.37 109 LEU B N 1
ATOM 2814 C CA . LEU B 1 109 ? 51.720 17.880 -19.644 1.00 13.15 109 LEU B CA 1
ATOM 2815 C C . LEU B 1 109 ? 50.493 17.013 -19.766 1.00 13.50 109 LEU B C 1
ATOM 2816 O O . LEU B 1 109 ? 50.586 15.903 -20.297 1.00 12.24 109 LEU B O 1
ATOM 2821 N N . GLU B 1 110 ? 49.342 17.521 -19.338 1.00 14.40 110 GLU B N 1
ATOM 2822 C CA . GLU B 1 110 ? 48.100 16.747 -19.495 1.00 15.62 110 GLU B CA 1
ATOM 2823 C C . GLU B 1 110 ? 47.779 16.560 -20.975 1.00 14.28 110 GLU B C 1
ATOM 2824 O O . GLU B 1 110 ? 47.391 15.469 -21.414 1.00 13.64 110 GLU B O 1
ATOM 2830 N N . ALA B 1 111 ? 47.940 17.616 -21.766 1.00 12.91 111 ALA B N 1
ATOM 2831 C CA . ALA B 1 111 ? 47.725 17.518 -23.188 1.00 12.78 111 ALA B CA 1
ATOM 2832 C C . ALA B 1 111 ? 48.703 16.572 -23.870 1.00 11.13 111 ALA B C 1
ATOM 2833 O O . ALA B 1 111 ? 48.336 15.817 -24.765 1.00 11.54 111 ALA B O 1
ATOM 2835 N N . GLU B 1 112 ? 49.957 16.645 -23.460 1.00 10.15 112 GLU B N 1
ATOM 2836 C CA . GLU B 1 112 ? 50.972 15.728 -23.964 1.00 9.47 112 GLU B CA 1
ATOM 2837 C C . GLU B 1 112 ? 50.566 14.293 -23.732 1.00 9.16 112 GLU B C 1
ATOM 2838 O O . GLU B 1 112 ? 50.697 13.427 -24.594 1.00 8.94 112 GLU B O 1
ATOM 2844 N N . CYS B 1 113 ? 50.057 14.024 -22.552 1.00 8.71 113 CYS B N 1
ATOM 2845 C CA . CYS B 1 113 ? 49.639 12.636 -22.231 1.00 9.07 113 CYS B CA 1
ATOM 2846 C C . CYS B 1 113 ? 48.479 12.173 -23.090 1.00 9.25 113 CYS B C 1
ATOM 2847 O O . CYS B 1 113 ? 48.460 11.046 -23.560 1.00 8.22 113 CYS B O 1
ATOM 2850 N N . ARG B 1 114 ? 47.504 13.054 -23.321 1.00 9.99 114 ARG B N 1
ATOM 2851 C CA . ARG B 1 114 ? 46.384 12.717 -24.221 1.00 10.94 114 ARG B CA 1
ATOM 2852 C C . ARG B 1 114 ? 46.869 12.423 -25.629 1.00 10.42 114 ARG B C 1
ATOM 2853 O O . ARG B 1 114 ? 46.472 11.424 -26.220 1.00 10.22 114 ARG B O 1
ATOM 2861 N N . ARG B 1 115 ? 47.756 13.259 -26.156 1.00 10.37 115 ARG B N 1
ATOM 2862 C CA . ARG B 1 115 ? 48.295 13.028 -27.501 1.00 11.26 115 ARG B CA 1
ATOM 2863 C C . ARG B 1 115 ? 49.116 11.736 -27.558 1.00 9.29 115 ARG B C 1
ATOM 2864 O O . ARG B 1 115 ? 49.075 11.026 -28.571 1.00 9.74 115 ARG B O 1
ATOM 2872 N N . TYR B 1 116 ? 49.849 11.413 -26.491 1.00 8.70 116 TYR B N 1
ATOM 2873 C CA . TYR B 1 116 ? 50.684 10.211 -26.477 1.00 8.01 116 TYR B CA 1
ATOM 2874 C C . TYR B 1 116 ? 49.796 8.967 -26.515 1.00 7.96 116 TYR B C 1
ATOM 2875 O O . TYR B 1 116 ? 50.046 8.055 -27.282 1.00 7.77 116 TYR B O 1
ATOM 2884 N N . GLU B 1 117 ? 48.709 8.969 -25.731 1.00 8.48 117 GLU B N 1
ATOM 2885 C CA . GLU B 1 117 ? 47.809 7.839 -25.735 1.00 9.49 117 GLU B CA 1
ATOM 2886 C C . GLU B 1 117 ? 47.198 7.671 -27.122 1.00 9.39 117 GLU B C 1
ATOM 2887 O O . GLU B 1 117 ? 47.057 6.576 -27.640 1.00 9.91 117 GLU B O 1
ATOM 2893 N N . GLN B 1 118 ? 46.827 8.794 -27.722 1.00 9.43 118 GLN B N 1
ATOM 2894 C CA . GLN B 1 118 ? 46.239 8.750 -29.055 1.00 10.35 118 GLN B CA 1
ATOM 2895 C C . GLN B 1 118 ? 47.224 8.208 -30.085 1.00 10.22 118 GLN B C 1
ATOM 2896 O O . GLN B 1 118 ? 46.853 7.440 -30.973 1.00 9.30 118 GLN B O 1
ATOM 2902 N N . LEU B 1 119 ? 48.493 8.587 -29.931 1.00 9.71 119 LEU B N 1
ATOM 2903 C CA . LEU B 1 119 ? 49.535 8.071 -30.834 1.00 11.04 119 LEU B CA 1
ATOM 2904 C C . LEU B 1 119 ? 49.675 6.576 -30.673 1.00 9.36 119 LEU B C 1
ATOM 2905 O O . LEU B 1 119 ? 49.681 5.839 -31.638 1.00 9.93 119 LEU B O 1
ATOM 2910 N N . VAL B 1 120 ? 49.762 6.092 -29.445 1.00 9.91 120 VAL B N 1
ATOM 2911 C CA . VAL B 1 120 ? 49.862 4.635 -29.241 1.00 11.54 120 VAL B CA 1
ATOM 2912 C C . VAL B 1 120 ? 48.663 3.913 -29.891 1.00 11.86 120 VAL B C 1
ATOM 2913 O O . VAL B 1 120 ? 48.812 2.857 -30.513 1.00 11.51 120 VAL B O 1
ATOM 2917 N N . ASP B 1 121 ? 47.450 4.450 -29.749 1.00 12.03 121 ASP B N 1
ATOM 2918 C CA . ASP B 1 121 ? 46.302 3.827 -30.418 1.00 12.97 121 ASP B CA 1
ATOM 2919 C C . ASP B 1 121 ? 46.452 3.818 -31.917 1.00 12.07 121 ASP B C 1
ATOM 2920 O O . ASP B 1 121 ? 46.187 2.801 -32.574 1.00 13.09 121 ASP B O 1
ATOM 2925 N N . SER B 1 122 ? 46.884 4.945 -32.487 1.00 12.19 122 SER B N 1
ATOM 2926 C CA . SER B 1 122 ? 47.022 5.033 -33.933 1.00 13.39 122 SER B CA 1
ATOM 2927 C C . SER B 1 122 ? 48.060 4.096 -34.509 1.00 13.02 122 SER B C 1
ATOM 2928 O O . SER B 1 122 ? 47.979 3.706 -35.675 1.00 14.33 122 SER B O 1
ATOM 2931 N N . LEU B 1 123 ? 49.034 3.731 -33.687 1.00 12.34 123 LEU B N 1
ATOM 2932 C CA . LEU B 1 123 ? 50.073 2.765 -34.110 1.00 13.72 123 LEU B CA 1
ATOM 2933 C C . LEU B 1 123 ? 49.569 1.338 -34.204 1.00 14.44 123 LEU B C 1
ATOM 2934 O O . LEU B 1 123 ? 50.277 0.464 -34.747 1.00 15.96 123 LEU B O 1
ATOM 2939 N N . GLY B 1 124 ? 48.380 1.086 -33.680 1.00 14.33 124 GLY B N 1
ATOM 2940 C CA . GLY B 1 124 ? 47.830 -0.244 -33.587 1.00 15.49 124 GLY B CA 1
ATOM 2941 C C . GLY B 1 124 ? 48.162 -0.951 -32.290 1.00 14.29 124 GLY B C 1
ATOM 2942 O O . GLY B 1 124 ? 48.107 -2.168 -32.218 1.00 16.36 124 GLY B O 1
ATOM 2943 N N . ASP B 1 125 ? 48.494 -0.205 -31.237 1.00 14.62 125 ASP B N 1
ATOM 2944 C CA . ASP B 1 125 ? 48.900 -0.762 -29.953 1.00 14.71 125 ASP B CA 1
ATOM 2945 C C . ASP B 1 125 ? 50.294 -1.373 -30.099 1.00 14.60 125 ASP B C 1
ATOM 2946 O O . ASP B 1 125 ? 50.863 -1.416 -31.198 1.00 15.75 125 ASP B O 1
ATOM 2951 N N . THR B 1 126 ? 50.874 -1.840 -28.999 1.00 12.48 126 THR B N 1
ATOM 2952 C CA . THR B 1 126 ? 52.167 -2.515 -29.097 1.00 11.01 126 THR B CA 1
ATOM 2953 C C . THR B 1 126 ? 52.072 -4.020 -29.429 1.00 9.42 126 THR B C 1
ATOM 2954 O O . THR B 1 126 ? 51.136 -4.728 -28.978 1.00 11.02 126 THR B O 1
ATOM 2958 N N . ASP B 1 127 ? 53.050 -4.521 -30.174 1.00 8.38 127 ASP B N 1
ATOM 2959 C CA . ASP B 1 127 ? 53.220 -5.950 -30.440 1.00 7.86 127 ASP B CA 1
ATOM 2960 C C . ASP B 1 127 ? 53.878 -6.700 -29.258 1.00 7.88 127 ASP B C 1
ATOM 2961 O O . ASP B 1 127 ? 53.587 -7.866 -28.996 1.00 9.64 127 ASP B O 1
ATOM 2966 N N . ILE B 1 128 ? 54.762 -5.996 -28.547 1.00 6.93 128 ILE B N 1
ATOM 2967 C CA . ILE B 1 128 ? 55.328 -6.520 -27.324 1.00 6.45 128 ILE B CA 1
ATOM 2968 C C . ILE B 1 128 ? 55.576 -5.306 -26.424 1.00 5.53 128 ILE B C 1
ATOM 2969 O O . ILE B 1 128 ? 55.912 -4.232 -26.946 1.00 6.78 128 ILE B O 1
ATOM 2974 N N . GLN B 1 129 ? 55.391 -5.471 -25.130 1.00 5.64 129 GLN B N 1
ATOM 2975 C CA . GLN B 1 129 ? 55.690 -4.415 -24.175 1.00 5.69 129 GLN B CA 1
ATOM 2976 C C . GLN B 1 129 ? 56.657 -4.973 -23.147 1.00 5.44 129 GLN B C 1
ATOM 2977 O O . GLN B 1 129 ? 56.315 -5.874 -22.372 1.00 6.24 129 GLN B O 1
ATOM 2983 N N . LEU B 1 130 ? 57.860 -4.395 -23.122 1.00 5.83 130 LEU B N 1
ATOM 2984 C CA . LEU B 1 130 ? 58.841 -4.689 -22.080 1.00 5.49 130 LEU B CA 1
ATOM 2985 C C . LEU B 1 130 ? 58.501 -3.873 -20.825 1.00 4.58 130 LEU B C 1
ATOM 2986 O O . LEU B 1 130 ? 58.138 -2.701 -20.900 1.00 5.41 130 LEU B O 1
ATOM 2991 N N . LEU B 1 131 ? 58.589 -4.517 -19.668 1.00 4.12 131 LEU B N 1
ATOM 2992 C CA . LEU B 1 131 ? 58.348 -3.878 -18.379 1.00 4.03 131 LEU B CA 1
ATOM 2993 C C . LEU B 1 131 ? 59.431 -4.270 -17.402 1.00 4.84 131 LEU B C 1
ATOM 2994 O O . LEU B 1 131 ? 60.045 -5.332 -17.503 1.00 5.19 131 LEU B O 1
ATOM 2999 N N . GLY B 1 132 ? 59.682 -3.365 -16.471 1.00 4.94 132 GLY B N 1
ATOM 3000 C CA . GLY B 1 132 ? 60.301 -3.733 -15.188 1.00 4.75 132 GLY B CA 1
ATOM 3001 C C . GLY B 1 132 ? 59.262 -3.684 -14.091 1.00 4.87 132 GLY B C 1
ATOM 3002 O O . GLY B 1 132 ? 58.088 -3.428 -14.345 1.00 6.26 132 GLY B O 1
ATOM 3003 N N . ILE B 1 133 ? 59.706 -3.835 -12.856 1.00 4.81 133 ILE B N 1
ATOM 3004 C CA . ILE B 1 133 ? 58.828 -3.747 -11.694 1.00 4.98 133 ILE B CA 1
ATOM 3005 C C . ILE B 1 133 ? 59.480 -2.891 -10.625 1.00 5.70 133 ILE B C 1
ATOM 3006 O O . ILE B 1 133 ? 60.678 -3.020 -10.348 1.00 6.41 133 ILE B O 1
ATOM 3011 N N . GLY B 1 134 ? 58.698 -2.005 -10.028 1.00 6.68 134 GLY B N 1
ATOM 3012 C CA . GLY B 1 134 ? 59.188 -1.247 -8.885 1.00 7.03 134 GLY B CA 1
ATOM 3013 C C . GLY B 1 134 ? 59.337 -2.118 -7.684 1.00 8.20 134 GLY B C 1
ATOM 3014 O O . GLY B 1 134 ? 58.711 -3.179 -7.615 1.00 7.93 134 GLY B O 1
ATOM 3015 N N . ARG B 1 135 ? 60.082 -1.631 -6.688 1.00 8.24 135 ARG B N 1
ATOM 3016 C CA . ARG B 1 135 ? 60.165 -2.339 -5.432 1.00 9.46 135 ARG B CA 1
ATOM 3017 C C . ARG B 1 135 ? 58.794 -2.485 -4.806 1.00 9.05 135 ARG B C 1
ATOM 3018 O O . ARG B 1 135 ? 58.561 -3.408 -4.045 1.00 11.06 135 ARG B O 1
ATOM 3032 N N . ASN B 1 136 ? 57.882 -1.557 -5.111 1.00 8.34 136 ASN B N 1
ATOM 3033 C CA . ASN B 1 136 ? 56.530 -1.556 -4.610 1.00 8.19 136 ASN B CA 1
ATOM 3034 C C . ASN B 1 136 ? 55.501 -2.105 -5.605 1.00 7.77 136 ASN B C 1
ATOM 3035 O O . ASN B 1 136 ? 54.289 -1.944 -5.419 1.00 8.66 136 ASN B O 1
ATOM 3040 N N . GLY B 1 137 ? 55.972 -2.791 -6.644 1.00 7.08 137 GLY B N 1
ATOM 3041 C CA . GLY B 1 137 ? 55.066 -3.357 -7.629 1.00 6.79 137 GLY B CA 1
ATOM 3042 C C . GLY B 1 137 ? 54.613 -2.427 -8.747 1.00 5.57 137 GLY B C 1
ATOM 3043 O O . GLY B 1 137 ? 53.822 -2.839 -9.581 1.00 6.22 137 GLY B O 1
ATOM 3044 N N . HIS B 1 138 ? 55.141 -1.204 -8.835 1.00 5.14 138 HIS B N 1
ATOM 3045 C CA . HIS B 1 138 ? 54.730 -0.355 -9.932 1.00 5.16 138 HIS B CA 1
ATOM 3046 C C . HIS B 1 138 ? 55.145 -0.929 -11.266 1.00 4.83 138 HIS B C 1
ATOM 3047 O O . HIS B 1 138 ? 56.123 -1.655 -11.384 1.00 5.63 138 HIS B O 1
ATOM 3054 N N . ILE B 1 139 ? 54.372 -0.615 -12.293 1.00 5.64 139 ILE B N 1
ATOM 3055 C CA . ILE B 1 139 ? 54.714 -0.897 -13.686 1.00 5.03 139 ILE B CA 1
ATOM 3056 C C . ILE B 1 139 ? 54.550 0.426 -14.426 1.00 5.43 139 ILE B C 1
ATOM 3057 O O . ILE B 1 139 ? 53.654 1.212 -14.113 1.00 6.21 139 ILE B O 1
ATOM 3062 N N . GLY B 1 140 ? 55.450 0.710 -15.350 1.00 6.13 140 GLY B N 1
ATOM 3063 C CA . GLY B 1 140 ? 55.685 2.108 -15.700 1.00 6.63 140 GLY B CA 1
ATOM 3064 C C . GLY B 1 140 ? 55.890 2.930 -14.443 1.00 5.53 140 GLY B C 1
ATOM 3065 O O . GLY B 1 140 ? 56.564 2.465 -13.544 1.00 6.82 140 GLY B O 1
ATOM 3066 N N . PHE B 1 141 ? 55.264 4.098 -14.334 1.00 6.56 141 PHE B N 1
ATOM 3067 C CA . PHE B 1 141 ? 55.218 4.800 -13.046 1.00 6.04 141 PHE B CA 1
ATOM 3068 C C . PHE B 1 141 ? 53.807 4.845 -12.501 1.00 5.92 141 PHE B C 1
ATOM 3069 O O . PHE B 1 141 ? 53.382 5.825 -11.846 1.00 6.79 141 PHE B O 1
ATOM 3077 N N . ASN B 1 142 ? 53.052 3.782 -12.788 1.00 5.70 142 ASN B N 1
ATOM 3078 C CA . ASN B 1 142 ? 51.750 3.566 -12.153 1.00 5.43 142 ASN B CA 1
ATOM 3079 C C . ASN B 1 142 ? 51.952 3.017 -10.746 1.00 6.48 142 ASN B C 1
ATOM 3080 O O . ASN B 1 142 ? 52.269 1.833 -10.580 1.00 6.79 142 ASN B O 1
ATOM 3085 N N . GLU B 1 143 ? 51.879 3.916 -9.782 1.00 7.36 143 GLU B N 1
ATOM 3086 C CA . GLU B 1 143 ? 52.149 3.603 -8.406 1.00 7.59 143 GLU B CA 1
ATOM 3087 C C . GLU B 1 143 ? 50.947 2.928 -7.734 1.00 7.04 143 GLU B C 1
ATOM 3088 O O . GLU B 1 143 ? 49.801 2.973 -8.232 1.00 7.15 143 GLU B O 1
ATOM 3094 N N . PRO B 1 144 ? 51.170 2.282 -6.573 1.00 8.14 144 PRO B N 1
ATOM 3095 C CA . PRO B 1 144 ? 50.045 1.674 -5.869 1.00 8.50 144 PRO B CA 1
ATOM 3096 C C . PRO B 1 144 ? 48.873 2.617 -5.737 1.00 9.26 144 PRO B C 1
ATOM 3097 O O . PRO B 1 144 ? 49.049 3.808 -5.461 1.00 9.86 144 PRO B O 1
ATOM 3101 N N . GLY B 1 145 ? 47.686 2.067 -5.949 1.00 8.65 145 GLY B N 1
ATOM 3102 C CA . GLY B 1 145 ? 46.473 2.855 -5.962 1.00 8.65 145 GLY B CA 1
ATOM 3103 C C . GLY B 1 145 ? 45.988 3.281 -7.325 1.00 9.07 145 GLY B C 1
ATOM 3104 O O . GLY B 1 145 ? 44.885 3.859 -7.421 1.00 11.00 145 GLY B O 1
ATOM 3105 N N . THR B 1 146 ? 46.764 3.021 -8.384 1.00 8.72 146 THR B N 1
ATOM 3106 C CA . THR B 1 146 ? 46.388 3.447 -9.723 1.00 8.40 146 THR B CA 1
ATOM 3107 C C . THR B 1 146 ? 45.284 2.525 -10.279 1.00 7.17 146 THR B C 1
ATOM 3108 O O . THR B 1 146 ? 45.390 1.297 -10.200 1.00 7.26 146 THR B O 1
ATOM 3112 N N . SER B 1 147 ? 44.239 3.103 -10.872 1.00 7.40 147 SER B N 1
ATOM 3113 C CA . SER B 1 147 ? 43.218 2.304 -11.520 1.00 7.75 147 SER B CA 1
ATOM 3114 C C . SER B 1 147 ? 43.791 1.428 -12.631 1.00 6.42 147 SER B C 1
ATOM 3115 O O . SER B 1 147 ? 44.642 1.874 -13.404 1.00 7.03 147 SER B O 1
ATOM 3118 N N . PHE B 1 148 ? 43.279 0.200 -12.738 1.00 6.75 148 PHE B N 1
ATOM 3119 C CA . PHE B 1 148 ? 43.636 -0.665 -13.855 1.00 6.85 148 PHE B CA 1
ATOM 3120 C C . PHE B 1 148 ? 43.101 -0.119 -15.172 1.00 6.28 148 PHE B C 1
ATOM 3121 O O . PHE B 1 148 ? 43.528 -0.581 -16.227 1.00 7.23 148 PHE B O 1
ATOM 3129 N N . LYS B 1 149 ? 42.188 0.865 -15.158 1.00 6.72 149 LYS B N 1
ATOM 3130 C CA . LYS B 1 149 ? 41.669 1.500 -16.374 1.00 6.25 149 LYS B CA 1
ATOM 3131 C C . LYS B 1 149 ? 42.474 2.742 -16.781 1.00 6.46 149 LYS B C 1
ATOM 3132 O O . LYS B 1 149 ? 42.169 3.395 -17.782 1.00 6.22 149 LYS B O 1
ATOM 3138 N N . SER B 1 150 ? 43.532 3.043 -16.030 1.00 5.91 150 SER B N 1
ATOM 3139 C CA . SER B 1 150 ? 44.314 4.235 -16.294 1.00 6.57 150 SER B CA 1
ATOM 3140 C C . SER B 1 150 ? 44.914 4.241 -17.680 1.00 5.77 150 SER B C 1
ATOM 3141 O O . SER B 1 150 ? 45.332 3.200 -18.206 1.00 6.05 150 SER B O 1
ATOM 3144 N N . ARG B 1 151 ? 45.029 5.440 -18.227 1.00 5.41 151 ARG B N 1
ATOM 3145 C CA . ARG B 1 151 ? 45.647 5.698 -19.506 1.00 6.76 151 ARG B CA 1
ATOM 3146 C C . ARG B 1 151 ? 46.876 6.593 -19.285 1.00 6.51 151 ARG B C 1
ATOM 3147 O O . ARG B 1 151 ? 47.250 6.859 -18.139 1.00 7.32 151 ARG B O 1
ATOM 3155 N N . THR B 1 152 ? 47.540 7.033 -20.350 1.00 6.27 152 THR B N 1
ATOM 3156 C CA . THR B 1 152 ? 48.770 7.811 -20.159 1.00 6.88 152 THR B CA 1
ATOM 3157 C C . THR B 1 152 ? 48.425 9.038 -19.311 1.00 6.64 152 THR B C 1
ATOM 3158 O O . THR B 1 152 ? 47.442 9.747 -19.589 1.00 7.09 152 THR B O 1
ATOM 3162 N N . HIS B 1 153 ? 49.237 9.324 -18.292 1.00 6.65 153 HIS B N 1
ATOM 3163 C CA . HIS B 1 153 ? 48.910 10.382 -17.369 1.00 6.56 153 HIS B CA 1
ATOM 3164 C C . HIS B 1 153 ? 50.125 10.906 -16.627 1.00 6.48 153 HIS B C 1
ATOM 3165 O O . HIS B 1 153 ? 51.169 10.266 -16.595 1.00 7.00 153 HIS B O 1
ATOM 3172 N N . VAL B 1 154 ? 49.941 12.059 -15.986 1.00 7.79 154 VAL B N 1
ATOM 3173 C CA . VAL B 1 154 ? 50.941 12.687 -15.141 1.00 7.91 154 VAL B CA 1
ATOM 3174 C C . VAL B 1 154 ? 50.779 12.131 -13.752 1.00 8.48 154 VAL B C 1
ATOM 3175 O O . VAL B 1 154 ? 49.658 12.082 -13.203 1.00 9.94 154 VAL B O 1
ATOM 3179 N N . VAL B 1 155 ? 51.898 11.735 -13.161 1.00 8.41 155 VAL B N 1
ATOM 3180 C CA . VAL B 1 155 ? 51.931 11.143 -11.830 1.00 9.20 155 VAL B CA 1
ATOM 3181 C C . VAL B 1 155 ? 52.906 11.833 -10.916 1.00 9.02 155 VAL B C 1
ATOM 3182 O O . VAL B 1 155 ? 53.949 12.328 -11.376 1.00 9.75 155 VAL B O 1
ATOM 3186 N N . THR B 1 156 ? 52.610 11.750 -9.622 1.00 9.60 156 THR B N 1
ATOM 3187 C CA . THR B 1 156 ? 53.534 12.181 -8.591 1.00 9.96 156 THR B CA 1
ATOM 3188 C C . THR B 1 156 ? 54.211 10.912 -8.092 1.00 8.96 156 THR B C 1
ATOM 3189 O O . THR B 1 156 ? 53.547 10.010 -7.582 1.00 11.51 156 THR B O 1
ATOM 3193 N N . LEU B 1 157 ? 55.524 10.854 -8.246 1.00 8.69 157 LEU B N 1
ATOM 3194 C CA . LEU B 1 157 ? 56.276 9.663 -7.878 1.00 8.93 157 LEU B CA 1
ATOM 3195 C C . LEU B 1 157 ? 56.254 9.404 -6.383 1.00 9.31 157 LEU B C 1
ATOM 3196 O O . LEU B 1 157 ? 56.366 10.335 -5.573 1.00 10.43 157 LEU B O 1
ATOM 3201 N N . ASN B 1 158 ? 56.094 8.134 -6.034 1.00 8.86 158 ASN B N 1
ATOM 3202 C CA . ASN B 1 158 ? 56.179 7.767 -4.610 1.00 9.53 158 ASN B CA 1
ATOM 3203 C C . ASN B 1 158 ? 57.594 7.992 -4.106 1.00 9.69 158 ASN B C 1
ATOM 3204 O O . ASN B 1 158 ? 58.580 7.866 -4.837 1.00 8.70 158 ASN B O 1
ATOM 3209 N N . GLU B 1 159 ? 57.721 8.252 -2.818 1.00 10.23 159 GLU B N 1
ATOM 3210 C CA . GLU B 1 159 ? 59.042 8.416 -2.243 1.00 11.30 159 GLU B CA 1
ATOM 3211 C C . GLU B 1 159 ? 59.917 7.176 -2.437 1.00 10.41 159 GLU B C 1
ATOM 3212 O O . GLU B 1 159 ? 61.116 7.296 -2.655 1.00 10.06 159 GLU B O 1
ATOM 3218 N N . GLN B 1 160 ? 59.331 5.988 -2.395 1.00 11.92 160 GLN B N 1
ATOM 3219 C CA . GLN B 1 160 ? 60.157 4.761 -2.613 1.00 11.97 160 GLN B CA 1
ATOM 3220 C C . GLN B 1 160 ? 60.805 4.755 -4.009 1.00 10.65 160 GLN B C 1
ATOM 3221 O O . GLN B 1 160 ? 61.907 4.312 -4.193 1.00 10.85 160 GLN B O 1
ATOM 3227 N N . THR B 1 161 ? 60.114 5.316 -4.994 1.00 8.92 161 THR B N 1
ATOM 3228 C CA . THR B 1 161 ? 60.599 5.354 -6.351 1.00 8.28 161 THR B CA 1
ATOM 3229 C C . THR B 1 161 ? 61.728 6.372 -6.472 1.00 8.16 161 THR B C 1
ATOM 3230 O O . THR B 1 161 ? 62.744 6.111 -7.113 1.00 7.53 161 THR B O 1
ATOM 3234 N N . ARG B 1 162 ? 61.556 7.528 -5.825 1.00 8.26 162 ARG B N 1
ATOM 3235 C CA . ARG B 1 162 ? 62.632 8.529 -5.820 1.00 9.01 162 ARG B CA 1
ATOM 3236 C C . ARG B 1 162 ? 63.860 8.002 -5.086 1.00 8.34 162 ARG B C 1
ATOM 3237 O O . ARG B 1 162 ? 64.983 8.208 -5.528 1.00 9.33 162 ARG B O 1
ATOM 3245 N N . GLN B 1 163 ? 63.630 7.316 -3.962 1.00 8.45 163 GLN B N 1
ATOM 3246 C CA . GLN B 1 163 ? 64.708 6.697 -3.204 1.00 9.90 163 GLN B CA 1
ATOM 3247 C C . GLN B 1 163 ? 65.472 5.686 -4.083 1.00 9.32 163 GLN B C 1
ATOM 3248 O O . GLN B 1 163 ? 66.706 5.684 -4.160 1.00 10.35 163 GLN B O 1
ATOM 3254 N N . ALA B 1 164 ? 64.743 4.859 -4.830 1.00 8.64 164 ALA B N 1
ATOM 3255 C CA . ALA B 1 164 ? 65.375 3.831 -5.642 1.00 8.91 164 ALA B CA 1
ATOM 3256 C C . ALA B 1 164 ? 66.164 4.404 -6.824 1.00 8.40 164 ALA B C 1
ATOM 3257 O O . ALA B 1 164 ? 67.183 3.858 -7.255 1.00 10.26 164 ALA B O 1
ATOM 3259 N N . ASN B 1 165 ? 65.659 5.500 -7.375 1.00 7.63 165 ASN B N 1
ATOM 3260 C CA . ASN B 1 165 ? 66.226 6.054 -8.602 1.00 7.94 165 ASN B CA 1
ATOM 3261 C C . ASN B 1 165 ? 67.302 7.091 -8.303 1.00 8.31 165 ASN B C 1
ATOM 3262 O O . ASN B 1 165 ? 67.989 7.519 -9.211 1.00 8.41 165 ASN B O 1
ATOM 3267 N N . ALA B 1 166 ? 67.450 7.470 -7.022 1.00 8.72 166 ALA B N 1
ATOM 3268 C CA . ALA B 1 166 ? 68.447 8.472 -6.648 1.00 9.73 166 ALA B CA 1
ATOM 3269 C C . ALA B 1 166 ? 69.861 8.114 -7.084 1.00 10.07 166 ALA B C 1
ATOM 3270 O O . ALA B 1 166 ? 70.677 8.999 -7.370 1.00 10.41 166 ALA B O 1
ATOM 3272 N N . ARG B 1 167 ? 70.158 6.818 -7.176 1.00 10.71 167 ARG B N 1
ATOM 3273 C CA . ARG B 1 167 ? 71.464 6.340 -7.614 1.00 11.91 167 ARG B CA 1
ATOM 3274 C C . ARG B 1 167 ? 71.908 6.876 -8.960 1.00 11.68 167 ARG B C 1
ATOM 3275 O O . ARG B 1 167 ? 73.078 6.920 -9.292 1.00 13.17 167 ARG B O 1
ATOM 3283 N N . TYR B 1 168 ? 70.949 7.300 -9.763 1.00 10.49 168 TYR B N 1
ATOM 3284 C CA . TYR B 1 168 ? 71.275 7.820 -11.089 1.00 10.25 168 TYR B CA 1
ATOM 3285 C C . TYR B 1 168 ? 71.480 9.304 -11.172 1.00 9.37 168 TYR B C 1
ATOM 3286 O O . TYR B 1 168 ? 71.890 9.801 -12.223 1.00 10.28 168 TYR B O 1
ATOM 3295 N N . PHE B 1 169 ? 71.225 10.015 -10.088 1.00 9.36 169 PHE B N 1
ATOM 3296 C CA . PHE B 1 169 ? 71.236 11.493 -10.094 1.00 9.88 169 PHE B CA 1
ATOM 3297 C C . PHE B 1 169 ? 72.404 12.045 -9.325 1.00 10.77 169 PHE B C 1
ATOM 3298 O O . PHE B 1 169 ? 72.955 11.333 -8.469 1.00 11.03 169 PHE B O 1
ATOM 3306 N N . PRO B 1 170 ? 72.764 13.307 -9.600 1.00 11.77 170 PRO B N 1
ATOM 3307 C CA . PRO B 1 170 ? 73.843 13.929 -8.854 1.00 12.59 170 PRO B CA 1
ATOM 3308 C C . PRO B 1 170 ? 73.562 14.077 -7.379 1.00 13.90 170 PRO B C 1
ATOM 3309 O O . PRO B 1 170 ? 74.476 14.014 -6.576 1.00 15.12 170 PRO B O 1
ATOM 3313 N N . SER B 1 171 ? 72.286 14.264 -7.014 1.00 13.77 171 SER B N 1
ATOM 3314 C CA . SER B 1 171 ? 71.889 14.502 -5.643 1.00 15.20 171 SER B CA 1
ATOM 3315 C C . SER B 1 171 ? 70.445 14.094 -5.487 1.00 14.10 171 SER B C 1
ATOM 3316 O O . SER B 1 171 ? 69.726 14.026 -6.451 1.00 12.45 171 SER B O 1
ATOM 3319 N N . ILE B 1 172 ? 70.017 13.914 -4.253 1.00 14.28 172 ILE B N 1
ATOM 3320 C CA . ILE B 1 172 ? 68.595 13.613 -3.996 1.00 14.96 172 ILE B CA 1
ATOM 3321 C C . ILE B 1 172 ? 67.692 14.773 -4.396 1.00 14.72 172 ILE B C 1
ATOM 3322 O O . ILE B 1 172 ? 66.570 14.553 -4.868 1.00 14.27 172 ILE B O 1
ATOM 3327 N N . ASP B 1 173 ? 68.199 15.989 -4.262 1.00 16.01 173 ASP B N 1
ATOM 3328 C CA . ASP B 1 173 ? 67.459 17.180 -4.641 1.00 16.41 173 ASP B CA 1
ATOM 3329 C C . ASP B 1 173 ? 67.182 17.269 -6.134 1.00 15.60 173 ASP B C 1
ATOM 3330 O O . ASP B 1 173 ? 66.257 17.967 -6.530 1.00 17.51 173 ASP B O 1
ATOM 3335 N N . SER B 1 174 ? 67.947 16.550 -6.962 1.00 13.97 174 SER B N 1
ATOM 3336 C CA . SER B 1 174 ? 67.741 16.574 -8.425 1.00 13.59 174 SER B CA 1
ATOM 3337 C C . SER B 1 174 ? 66.737 15.552 -8.918 1.00 12.50 174 SER B C 1
ATOM 3338 O O . SER B 1 174 ? 66.365 15.592 -10.086 1.00 12.21 174 SER B O 1
ATOM 3342 N N . VAL B 1 175 ? 66.339 14.609 -8.076 1.00 11.84 175 VAL B N 1
ATOM 3343 C CA . VAL B 1 175 ? 65.425 13.560 -8.534 1.00 10.90 175 VAL B CA 1
ATOM 3344 C C . VAL B 1 175 ? 64.043 14.195 -8.742 1.00 10.70 175 VAL B C 1
ATOM 3345 O O . VAL B 1 175 ? 63.496 14.828 -7.827 1.00 9.85 175 VAL B O 1
ATOM 3349 N N . PRO B 1 176 ? 63.457 14.058 -9.943 1.00 9.19 176 PRO B N 1
ATOM 3350 C CA . PRO B 1 176 ? 62.151 14.663 -10.192 1.00 9.25 176 PRO B CA 1
ATOM 3351 C C . PRO B 1 176 ? 61.046 14.152 -9.272 1.00 9.03 176 PRO B C 1
ATOM 3352 O O . PRO B 1 176 ? 61.112 13.062 -8.740 1.00 9.96 176 PRO B O 1
ATOM 3356 N N . LYS B 1 177 ? 60.064 15.007 -9.046 1.00 9.10 177 LYS B N 1
ATOM 3357 C CA . LYS B 1 177 ? 58.900 14.645 -8.277 1.00 10.21 177 LYS B CA 1
ATOM 3358 C C . LYS B 1 177 ? 57.748 14.081 -9.083 1.00 8.53 177 LYS B C 1
ATOM 3359 O O . LYS B 1 177 ? 56.897 13.399 -8.540 1.00 9.30 177 LYS B O 1
ATOM 3365 N N . LYS B 1 178 ? 57.742 14.363 -10.378 1.00 7.21 178 LYS B N 1
ATOM 3366 C CA . LYS B 1 178 ? 56.641 13.920 -11.235 1.00 8.52 178 LYS B CA 1
ATOM 3367 C C . LYS B 1 178 ? 57.152 13.274 -12.531 1.00 6.37 178 LYS B C 1
ATOM 3368 O O . LYS B 1 178 ? 58.318 13.470 -12.936 1.00 6.89 178 LYS B O 1
A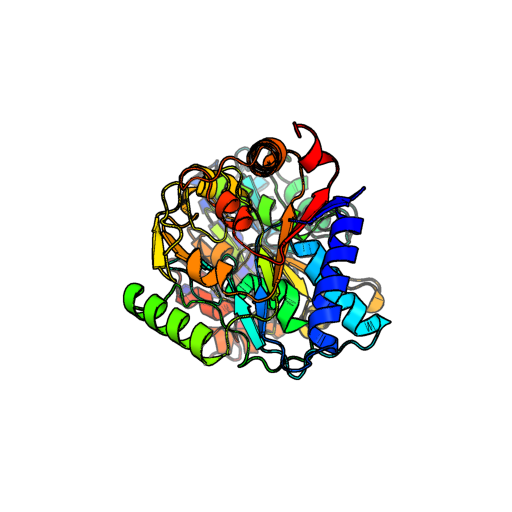TOM 3374 N N . ALA B 1 179 ? 56.246 12.559 -13.192 1.00 6.90 179 ALA B N 1
ATOM 3375 C CA . ALA B 1 179 ? 56.549 11.896 -14.432 1.00 6.58 179 ALA B CA 1
ATOM 3376 C C . ALA B 1 179 ? 55.294 11.753 -15.284 1.00 6.32 179 ALA B C 1
ATOM 3377 O O . ALA B 1 179 ? 54.185 11.964 -14.811 1.00 7.56 179 ALA B O 1
ATOM 3379 N N . LEU B 1 180 ? 55.504 11.392 -16.548 1.00 5.89 180 LEU B N 1
ATOM 3380 C CA . LEU B 1 180 ? 54.472 11.015 -17.508 1.00 6.53 180 LEU B CA 1
ATOM 3381 C C . LEU B 1 180 ? 54.619 9.528 -17.748 1.00 6.35 180 LEU B C 1
ATOM 3382 O O . LEU B 1 180 ? 55.721 9.058 -17.988 1.00 8.11 180 LEU B O 1
ATOM 3387 N N . THR B 1 181 ? 53.527 8.795 -17.640 1.00 5.70 181 THR B N 1
ATOM 3388 C CA . THR B 1 181 ? 53.568 7.343 -17.831 1.00 5.61 181 THR B CA 1
ATOM 3389 C C . THR B 1 181 ? 52.371 6.814 -18.567 1.00 5.53 181 THR B C 1
ATOM 3390 O O . THR B 1 181 ? 51.256 7.243 -18.366 1.00 6.15 181 THR B O 1
ATOM 3394 N N . MET B 1 182 ? 52.651 5.858 -19.430 1.00 5.80 182 MET B N 1
ATOM 3395 C CA . MET B 1 182 ? 51.595 4.995 -19.967 1.00 6.87 182 MET B CA 1
ATOM 3396 C C . MET B 1 182 ? 50.831 4.422 -18.792 1.00 5.46 182 MET B C 1
ATOM 3397 O O . MET B 1 182 ? 51.411 4.088 -17.745 1.00 6.28 182 MET B O 1
ATOM 3402 N N . GLY B 1 183 ? 49.517 4.334 -18.940 1.00 5.59 183 GLY B N 1
ATOM 3403 C CA . GLY B 1 183 ? 48.667 3.779 -17.914 1.00 5.54 183 GLY B CA 1
ATOM 3404 C C . GLY B 1 183 ? 48.621 2.268 -17.913 1.00 4.54 183 GLY B C 1
ATOM 3405 O O . GLY B 1 183 ? 49.177 1.619 -18.796 1.00 5.29 183 GLY B O 1
ATOM 3406 N N . ILE B 1 184 ? 48.005 1.724 -16.888 1.00 4.76 184 ILE B N 1
ATOM 3407 C CA . ILE B 1 184 ? 47.835 0.288 -16.811 1.00 5.02 184 ILE B CA 1
ATOM 3408 C C . ILE B 1 184 ? 47.031 -0.277 -17.980 1.00 5.04 184 ILE B C 1
ATOM 3409 O O . ILE B 1 184 ? 47.401 -1.295 -18.555 1.00 5.17 184 ILE B O 1
ATOM 3414 N N . GLN B 1 185 ? 45.958 0.411 -18.389 1.00 5.82 185 GLN B N 1
ATOM 3415 C CA . GLN B 1 185 ? 45.220 -0.067 -19.549 1.00 6.01 185 GLN B CA 1
ATOM 3416 C C . GLN B 1 185 ? 46.053 0.085 -20.810 1.00 6.43 185 GLN B C 1
ATOM 3417 O O . GLN B 1 185 ? 46.012 -0.766 -21.691 1.00 6.69 185 GLN B O 1
ATOM 3423 N N . THR B 1 186 ? 46.863 1.144 -20.913 1.00 6.36 186 THR B N 1
ATOM 3424 C CA . THR B 1 186 ? 47.732 1.291 -22.093 1.00 6.32 186 THR B CA 1
ATOM 3425 C C . THR B 1 186 ? 48.680 0.071 -22.202 1.00 6.43 186 THR B C 1
ATOM 3426 O O . THR B 1 186 ? 48.932 -0.476 -23.283 1.00 8.71 186 THR B O 1
ATOM 3430 N N . ILE B 1 187 ? 49.219 -0.350 -21.053 1.00 5.36 187 ILE B N 1
ATOM 3431 C CA . ILE B 1 187 ? 50.115 -1.520 -20.980 1.00 6.11 187 ILE B CA 1
ATOM 3432 C C . ILE B 1 187 ? 49.372 -2.805 -21.335 1.00 5.86 187 ILE B C 1
ATOM 3433 O O . ILE B 1 187 ? 49.844 -3.629 -22.114 1.00 6.92 187 ILE B O 1
ATOM 3438 N N . LEU B 1 188 ? 48.183 -2.972 -20.762 1.00 5.93 188 LEU B N 1
ATOM 3439 C CA . LEU B 1 188 ? 47.412 -4.203 -20.932 1.00 6.41 188 LEU B CA 1
ATOM 3440 C C . LEU B 1 188 ? 46.918 -4.385 -22.349 1.00 6.96 188 LEU B C 1
ATOM 3441 O O . LEU B 1 188 ? 46.584 -5.486 -22.746 1.00 8.25 188 LEU B O 1
ATOM 3446 N N . SER B 1 189 ? 46.849 -3.288 -23.108 1.00 7.70 189 SER B N 1
ATOM 3447 C CA . SER B 1 189 ? 46.453 -3.346 -24.511 1.00 7.68 189 SER B CA 1
ATOM 3448 C C . SER B 1 189 ? 47.518 -3.978 -25.424 1.00 6.70 189 SER B C 1
ATOM 3449 O O . SER B 1 189 ? 47.252 -4.327 -26.594 1.00 9.11 189 SER B O 1
ATOM 3453 N N . SER B 1 190 ? 48.739 -4.157 -24.905 1.00 5.73 190 SER B N 1
ATOM 3454 C CA . SER B 1 190 ? 49.788 -4.835 -25.662 1.00 6.95 190 SER B CA 1
ATOM 3455 C C . SER B 1 190 ? 49.358 -6.235 -26.063 1.00 6.65 190 SER B C 1
ATOM 3456 O O . SER B 1 190 ? 48.668 -6.917 -25.322 1.00 7.76 190 SER B O 1
ATOM 3459 N N . LYS B 1 191 ? 49.841 -6.699 -27.206 1.00 6.76 191 LYS B N 1
ATOM 3460 C CA . LYS B 1 191 ? 49.606 -8.074 -27.608 1.00 8.45 191 LYS B CA 1
ATOM 3461 C C . LYS B 1 191 ? 50.362 -9.078 -26.697 1.00 7.59 191 LYS B C 1
ATOM 3462 O O . LYS B 1 191 ? 49.907 -10.186 -26.464 1.00 9.12 191 LYS B O 1
ATOM 3468 N N . ARG B 1 192 ? 51.506 -8.656 -26.183 1.00 7.31 192 ARG B N 1
ATOM 3469 C CA . ARG B 1 192 ? 52.401 -9.553 -25.462 1.00 7.18 192 ARG B CA 1
ATOM 3470 C C . ARG B 1 192 ? 53.200 -8.750 -24.470 1.00 6.32 192 ARG B C 1
ATOM 3471 O O . ARG B 1 192 ? 53.706 -7.695 -24.839 1.00 7.77 192 ARG B O 1
ATOM 3479 N N . ILE B 1 193 ? 53.282 -9.240 -23.235 1.00 5.37 193 ILE B N 1
ATOM 3480 C CA . ILE B 1 193 ? 54.040 -8.542 -22.208 1.00 6.55 193 ILE B CA 1
ATOM 3481 C C . ILE B 1 193 ? 55.261 -9.358 -21.788 1.00 5.30 193 ILE B C 1
ATOM 3482 O O . ILE B 1 193 ? 55.151 -10.584 -21.607 1.00 5.74 193 ILE B O 1
ATOM 3487 N N . LEU B 1 194 ? 56.408 -8.695 -21.649 1.00 4.98 194 LEU B N 1
ATOM 3488 C CA . LEU B 1 194 ? 57.646 -9.300 -21.191 1.00 5.07 194 LEU B CA 1
ATOM 3489 C C . LEU B 1 194 ? 58.121 -8.491 -19.994 1.00 4.60 194 LEU B C 1
ATOM 3490 O O . LEU B 1 194 ? 58.573 -7.351 -20.144 1.00 5.75 194 LEU B O 1
ATOM 3495 N N . LEU B 1 195 ? 57.948 -9.070 -18.801 1.00 4.77 195 LEU B N 1
ATOM 3496 C CA . LEU B 1 195 ? 58.327 -8.438 -17.535 1.00 4.78 195 LEU B CA 1
ATOM 3497 C C . LEU B 1 195 ? 59.657 -9.021 -17.082 1.00 4.15 195 LEU B C 1
ATOM 3498 O O . LEU B 1 195 ? 59.794 -10.229 -16.937 1.00 5.42 195 LEU B O 1
ATOM 3503 N N . LEU B 1 196 ? 60.615 -8.121 -16.853 1.00 4.41 196 LEU B N 1
ATOM 3504 C CA . LEU B 1 196 ? 61.959 -8.483 -16.449 1.00 5.16 196 LEU B CA 1
ATOM 3505 C C . LEU B 1 196 ? 62.204 -8.087 -14.988 1.00 4.48 196 LEU B C 1
ATOM 3506 O O . LEU B 1 196 ? 61.878 -6.981 -14.597 1.00 5.35 196 LEU B O 1
ATOM 3511 N N . ILE B 1 197 ? 62.765 -9.009 -14.200 1.00 4.32 197 ILE B N 1
ATOM 3512 C CA . ILE B 1 197 ? 62.952 -8.773 -12.770 1.00 5.11 197 ILE B CA 1
ATOM 3513 C C . ILE B 1 197 ? 64.283 -9.361 -12.326 1.00 5.38 197 ILE B C 1
ATOM 3514 O O . ILE B 1 197 ? 64.508 -10.570 -12.464 1.00 6.51 197 ILE B O 1
ATOM 3519 N N . SER B 1 198 ? 65.135 -8.486 -11.786 1.00 6.03 198 SER B N 1
ATOM 3520 C CA . SER B 1 198 ? 66.478 -8.862 -11.408 1.00 6.66 198 SER B CA 1
ATOM 3521 C C . SER B 1 198 ? 66.896 -8.283 -10.071 1.00 6.96 198 SER B C 1
ATOM 3522 O O . SER B 1 198 ? 66.683 -7.130 -9.798 1.00 7.69 198 SER B O 1
ATOM 3525 N N . GLY B 1 199 ? 67.531 -9.128 -9.255 1.00 7.70 199 GLY B N 1
ATOM 3526 C CA . GLY B 1 199 ? 68.176 -8.657 -8.048 1.00 8.45 199 GLY B CA 1
ATOM 3527 C C . GLY B 1 199 ? 67.357 -8.736 -6.775 1.00 9.91 199 GLY B C 1
ATOM 3528 O O . GLY B 1 199 ? 66.122 -8.718 -6.802 1.00 9.75 199 GLY B O 1
ATOM 3529 N N . LYS B 1 200 ? 68.080 -8.755 -5.649 1.00 11.56 200 LYS B N 1
ATOM 3530 C CA . LYS B 1 200 ? 67.457 -8.902 -4.335 1.00 13.25 200 LYS B CA 1
ATOM 3531 C C . LYS B 1 200 ? 66.467 -7.790 -3.985 1.00 11.24 200 LYS B C 1
ATOM 3532 O O . LYS B 1 200 ? 65.493 -8.008 -3.241 1.00 12.13 200 LYS B O 1
ATOM 3538 N N . SER B 1 201 ? 66.661 -6.591 -4.514 1.00 10.78 201 SER B N 1
ATOM 3539 C CA . SER B 1 201 ? 65.747 -5.503 -4.221 1.00 10.45 201 SER B CA 1
ATOM 3540 C C . SER B 1 201 ? 64.319 -5.747 -4.690 1.00 8.72 201 SER B C 1
ATOM 3541 O O . SER B 1 201 ? 63.399 -5.038 -4.235 1.00 10.22 201 SER B O 1
ATOM 3544 N N . LYS B 1 202 ? 64.140 -6.697 -5.630 1.00 8.77 202 LYS B N 1
ATOM 3545 C CA . LYS B 1 202 ? 62.826 -7.025 -6.154 1.00 7.85 202 LYS B CA 1
ATOM 3546 C C . LYS B 1 202 ? 62.221 -8.296 -5.569 1.00 7.52 202 LYS B C 1
ATOM 3547 O O . LYS B 1 202 ? 61.130 -8.694 -5.989 1.00 7.92 202 LYS B O 1
ATOM 3553 N N . ALA B 1 203 ? 62.909 -8.970 -4.627 1.00 8.36 203 ALA B N 1
ATOM 3554 C CA . ALA B 1 203 ? 62.433 -10.255 -4.153 1.00 8.77 203 ALA B CA 1
ATOM 3555 C C . ALA B 1 203 ? 61.083 -10.179 -3.449 1.00 8.83 203 ALA B C 1
ATOM 3556 O O . ALA B 1 203 ? 60.260 -11.078 -3.633 1.00 9.04 203 ALA B O 1
ATOM 3558 N N . GLU B 1 204 ? 60.803 -9.098 -2.727 1.00 9.66 204 GLU B N 1
ATOM 3559 C CA . GLU B 1 204 ? 59.478 -8.945 -2.096 1.00 11.66 204 GLU B CA 1
ATOM 3560 C C . GLU B 1 204 ? 58.390 -8.745 -3.135 1.00 10.10 204 GLU B C 1
ATOM 3561 O O . GLU B 1 204 ? 57.301 -9.289 -3.011 1.00 9.97 204 GLU B O 1
ATOM 3567 N N . ALA B 1 205 ? 58.686 -7.957 -4.174 1.00 8.66 205 ALA B N 1
ATOM 3568 C CA . ALA B 1 205 ? 57.729 -7.723 -5.240 1.00 9.32 205 ALA B CA 1
ATOM 3569 C C . ALA B 1 205 ? 57.448 -9.013 -5.998 1.00 7.63 205 ALA B C 1
ATOM 3570 O O . ALA B 1 205 ? 56.308 -9.307 -6.320 1.00 7.74 205 ALA B O 1
ATOM 3572 N N . VAL B 1 206 ? 58.468 -9.811 -6.225 1.00 7.17 206 VAL B N 1
ATOM 3573 C CA . VAL B 1 206 ? 58.271 -11.108 -6.881 1.00 7.01 206 VAL B CA 1
ATOM 3574 C C . VAL B 1 206 ? 57.336 -11.984 -6.037 1.00 7.06 206 VAL B C 1
ATOM 3575 O O . VAL B 1 206 ? 56.431 -12.600 -6.573 1.00 7.35 206 VAL B O 1
ATOM 3579 N N . ARG B 1 207 ? 57.554 -12.040 -4.723 1.00 7.75 207 ARG B N 1
ATOM 3580 C CA . ARG B 1 207 ? 56.688 -12.826 -3.873 1.00 8.24 207 ARG B CA 1
ATOM 3581 C C . ARG B 1 207 ? 55.237 -12.382 -4.018 1.00 8.66 207 ARG B C 1
ATOM 3582 O O . ARG B 1 207 ? 54.345 -13.227 -4.170 1.00 8.88 207 ARG B O 1
ATOM 3590 N N . LYS B 1 208 ? 54.997 -11.078 -3.961 1.00 8.55 208 LYS B N 1
ATOM 3591 C CA . LYS B 1 208 ? 53.626 -10.577 -4.055 1.00 9.14 208 LYS B CA 1
ATOM 3592 C C . LYS B 1 208 ? 53.042 -10.866 -5.432 1.00 8.41 208 LYS B C 1
ATOM 3593 O O . LYS B 1 208 ? 51.866 -11.217 -5.562 1.00 8.42 208 LYS B O 1
ATOM 3599 N N . LEU B 1 209 ? 53.831 -10.761 -6.484 1.00 7.67 209 LEU B N 1
ATOM 3600 C CA . LEU B 1 209 ? 53.327 -11.019 -7.827 1.00 8.22 209 LEU B CA 1
ATOM 3601 C C . LEU B 1 209 ? 52.889 -12.482 -7.917 1.00 8.38 209 LEU B C 1
ATOM 3602 O O . LEU B 1 209 ? 51.770 -12.803 -8.386 1.00 8.72 209 LEU B O 1
ATOM 3607 N N . LEU B 1 210 ? 53.744 -13.384 -7.462 1.00 8.11 210 LEU B N 1
ATOM 3608 C CA . LEU B 1 210 ? 53.481 -14.813 -7.589 1.00 8.43 210 LEU B CA 1
ATOM 3609 C C . LEU B 1 210 ? 52.377 -15.300 -6.644 1.00 8.76 210 LEU B C 1
ATOM 3610 O O . LEU B 1 210 ? 51.755 -16.312 -6.911 1.00 10.71 210 LEU B O 1
ATOM 3615 N N . GLU B 1 211 ? 52.149 -14.609 -5.534 1.00 7.72 211 GLU B N 1
ATOM 3616 C CA . GLU B 1 211 ? 51.045 -14.981 -4.605 1.00 9.78 211 GLU B CA 1
ATOM 3617 C C . GLU B 1 211 ? 49.670 -14.739 -5.244 1.00 10.07 211 GLU B C 1
ATOM 3618 O O . GLU B 1 211 ? 48.682 -15.364 -4.878 1.00 11.63 211 GLU B O 1
ATOM 3624 N N . GLY B 1 212 ? 49.595 -13.831 -6.204 1.00 9.76 212 GLY B N 1
ATOM 3625 C CA . GLY B 1 212 ? 48.428 -13.810 -7.074 1.00 10.09 212 GLY B CA 1
ATOM 3626 C C . GLY B 1 212 ? 47.220 -13.059 -6.579 1.00 10.77 212 GLY B C 1
ATOM 3627 O O . GLY B 1 212 ? 46.146 -13.163 -7.181 1.00 12.31 212 GLY B O 1
ATOM 3628 N N . ASN B 1 213 ? 47.371 -12.256 -5.535 1.00 10.16 213 ASN B N 1
ATOM 3629 C CA . ASN B 1 213 ? 46.297 -11.326 -5.159 1.00 11.40 213 ASN B CA 1
ATOM 3630 C C . ASN B 1 213 ? 46.219 -10.234 -6.205 1.00 11.15 213 ASN B C 1
ATOM 3631 O O . ASN B 1 213 ? 47.230 -9.607 -6.562 1.00 12.63 213 ASN B O 1
ATOM 3636 N N . ILE B 1 214 ? 45.029 -9.988 -6.728 1.00 10.48 214 ILE B N 1
ATOM 3637 C CA . ILE B 1 214 ? 44.890 -8.959 -7.767 1.00 11.76 214 ILE B CA 1
ATOM 3638 C C . ILE B 1 214 ? 44.260 -7.732 -7.144 1.00 12.25 214 ILE B C 1
ATOM 3639 O O . ILE B 1 214 ? 43.084 -7.768 -6.722 1.00 14.82 214 ILE B O 1
ATOM 3644 N N . SER B 1 215 ? 45.027 -6.628 -7.104 1.00 12.35 215 SER B N 1
ATOM 3645 C CA . SER B 1 215 ? 44.503 -5.399 -6.574 1.00 12.32 215 SER B CA 1
ATOM 3646 C C . SER B 1 215 ? 45.327 -4.188 -6.945 1.00 10.76 215 SER B C 1
ATOM 3647 O O . SER B 1 215 ? 46.527 -4.286 -7.207 1.00 9.84 215 SER B O 1
ATOM 3650 N N . GLU B 1 216 ? 44.694 -3.027 -6.856 1.00 10.75 216 GLU B N 1
ATOM 3651 C CA . GLU B 1 216 ? 45.380 -1.780 -7.200 1.00 11.04 216 GLU B CA 1
ATOM 3652 C C . GLU B 1 216 ? 46.529 -1.452 -6.264 1.00 10.21 216 GLU B C 1
ATOM 3653 O O . GLU B 1 216 ? 47.396 -0.652 -6.624 1.00 9.77 216 GLU B O 1
ATOM 3659 N N . ASP B 1 217 ? 46.546 -2.039 -5.061 1.00 11.59 217 ASP B N 1
ATOM 3660 C CA . ASP B 1 217 ? 47.644 -1.782 -4.135 1.00 11.42 217 ASP B CA 1
ATOM 3661 C C . ASP B 1 217 ? 48.980 -2.314 -4.662 1.00 10.14 217 ASP B C 1
ATOM 3662 O O . ASP B 1 217 ? 50.035 -1.923 -4.173 1.00 11.73 217 ASP B O 1
ATOM 3667 N N . PHE B 1 218 ? 48.947 -3.227 -5.637 1.00 9.63 218 PHE B N 1
ATOM 3668 C CA . PHE B 1 218 ? 50.153 -3.826 -6.221 1.00 9.37 218 PHE B CA 1
ATOM 3669 C C . PHE B 1 218 ? 50.001 -3.829 -7.749 1.00 7.88 218 PHE B C 1
ATOM 3670 O O . PHE B 1 218 ? 49.409 -4.750 -8.330 1.00 7.46 218 PHE B O 1
ATOM 3678 N N . PRO B 1 219 ? 50.396 -2.719 -8.399 1.00 6.47 219 PRO B N 1
ATOM 3679 C CA . PRO B 1 219 ? 50.049 -2.487 -9.792 1.00 6.27 219 PRO B CA 1
ATOM 3680 C C . PRO B 1 219 ? 50.371 -3.643 -10.734 1.00 6.19 219 PRO B C 1
ATOM 3681 O O . PRO B 1 219 ? 49.579 -3.951 -11.630 1.00 6.17 219 PRO B O 1
ATOM 3685 N N . ALA B 1 220 ? 51.494 -4.340 -10.513 1.00 5.72 220 ALA B N 1
ATOM 3686 C CA . ALA B 1 220 ? 51.886 -5.421 -11.423 1.00 5.71 220 ALA B CA 1
ATOM 3687 C C . ALA B 1 220 ? 50.884 -6.581 -11.414 1.00 5.98 220 ALA B C 1
ATOM 3688 O O . ALA B 1 220 ? 50.892 -7.426 -12.317 1.00 5.75 220 ALA B O 1
ATOM 3690 N N . SER B 1 221 ? 50.077 -6.664 -10.362 1.00 5.71 221 SER B N 1
ATOM 3691 C CA . SER B 1 221 ? 49.073 -7.716 -10.296 1.00 6.87 221 SER B CA 1
ATOM 3692 C C . SER B 1 221 ? 48.041 -7.614 -11.408 1.00 6.11 221 SER B C 1
ATOM 3693 O O . SER B 1 221 ? 47.365 -8.594 -11.712 1.00 7.54 221 SER B O 1
ATOM 3696 N N . ALA B 1 222 ? 47.917 -6.448 -12.047 1.00 6.54 222 ALA B N 1
ATOM 3697 C CA . ALA B 1 222 ? 47.082 -6.312 -13.237 1.00 6.60 222 ALA B CA 1
ATOM 3698 C C . ALA B 1 222 ? 47.481 -7.319 -14.302 1.00 5.90 222 ALA B C 1
ATOM 3699 O O . ALA B 1 222 ? 46.684 -7.714 -15.139 1.00 6.88 222 ALA B O 1
ATOM 3701 N N . LEU B 1 223 ? 48.738 -7.714 -14.303 1.00 5.60 223 LEU B N 1
ATOM 3702 C CA . LEU B 1 223 ? 49.225 -8.632 -15.343 1.00 6.11 223 LEU B CA 1
ATOM 3703 C C . LEU B 1 223 ? 48.608 -10.025 -15.265 1.00 6.37 223 LEU B C 1
ATOM 3704 O O . LEU B 1 223 ? 48.633 -10.758 -16.238 1.00 7.44 223 LEU B O 1
ATOM 3709 N N . HIS B 1 224 ? 48.024 -10.381 -14.126 1.00 6.05 224 HIS B N 1
ATOM 3710 C CA . HIS B 1 224 ? 47.279 -11.628 -14.048 1.00 6.97 224 HIS B CA 1
ATOM 3711 C C . HIS B 1 224 ? 46.024 -11.600 -14.927 1.00 6.36 224 HIS B C 1
ATOM 3712 O O . HIS B 1 224 ? 45.436 -12.664 -15.192 1.00 8.32 224 HIS B O 1
ATOM 3719 N N . LEU B 1 225 ? 45.632 -10.431 -15.410 1.00 6.44 225 LEU B N 1
ATOM 3720 C CA . LEU B 1 225 ? 44.477 -10.314 -16.265 1.00 6.86 225 LEU B CA 1
ATOM 3721 C C . LEU B 1 225 ? 44.801 -10.350 -17.749 1.00 7.14 225 LEU B C 1
ATOM 3722 O O . LEU B 1 225 ? 43.892 -10.218 -18.575 1.00 7.92 225 LEU B O 1
ATOM 3727 N N . HIS B 1 226 ? 46.074 -10.521 -18.097 1.00 6.70 226 HIS B N 1
ATOM 3728 C CA . HIS B 1 226 ? 46.535 -10.506 -19.484 1.00 6.88 226 HIS B CA 1
ATOM 3729 C C . HIS B 1 226 ? 46.750 -11.937 -19.986 1.00 7.06 226 HIS B C 1
ATOM 3730 O O . HIS B 1 226 ? 47.151 -12.817 -19.214 1.00 8.33 226 HIS B O 1
ATOM 3737 N N . SER B 1 227 ? 46.528 -12.151 -21.270 1.00 7.48 227 SER B N 1
ATOM 3738 C CA . SER B 1 227 ? 46.604 -13.484 -21.863 1.00 8.09 227 SER B CA 1
ATOM 3739 C C . SER B 1 227 ? 47.965 -13.947 -22.351 1.00 7.52 227 SER B C 1
ATOM 3740 O O . SER B 1 227 ? 48.133 -15.092 -22.764 1.00 8.09 227 SER B O 1
ATOM 3744 N N . ASP B 1 228 ? 48.930 -13.053 -22.396 1.00 7.17 228 ASP B N 1
ATOM 3745 C CA . ASP B 1 228 ? 50.281 -13.440 -22.853 1.00 6.33 228 ASP B CA 1
ATOM 3746 C C . ASP B 1 228 ? 51.357 -12.633 -22.144 1.00 6.27 228 ASP B C 1
ATOM 3747 O O . ASP B 1 228 ? 51.890 -11.632 -22.690 1.00 7.16 228 ASP B O 1
ATOM 3752 N N . VAL B 1 229 ? 51.658 -13.077 -20.934 1.00 7.00 229 VAL B N 1
ATOM 3753 C CA . VAL B 1 229 ? 52.669 -12.437 -20.103 1.00 6.90 229 VAL B CA 1
ATOM 3754 C C . VAL B 1 229 ? 53.754 -13.446 -19.818 1.00 5.89 229 VAL B C 1
ATOM 3755 O O . VAL B 1 229 ? 53.482 -14.561 -19.367 1.00 7.39 229 VAL B O 1
ATOM 3759 N N . THR B 1 230 ? 54.997 -13.039 -20.057 1.00 5.53 230 THR B N 1
ATOM 3760 C CA . THR B 1 230 ? 56.151 -13.815 -19.683 1.00 6.07 230 THR B CA 1
ATOM 3761 C C . THR B 1 230 ? 56.923 -12.986 -18.679 1.00 5.46 230 THR B C 1
ATOM 3762 O O . THR B 1 230 ? 57.163 -11.796 -18.898 1.00 6.93 230 THR B O 1
ATOM 3766 N N . VAL B 1 231 ? 57.322 -13.633 -17.585 1.00 5.99 231 VAL B N 1
ATOM 3767 C CA . VAL B 1 231 ? 58.072 -12.985 -16.509 1.00 5.71 231 VAL B CA 1
ATOM 3768 C C . VAL B 1 231 ? 59.414 -13.711 -16.375 1.00 5.69 231 VAL B C 1
ATOM 3769 O O . VAL B 1 231 ? 59.444 -14.905 -16.040 1.00 6.96 231 VAL B O 1
ATOM 3773 N N . LEU B 1 232 ? 60.505 -12.991 -16.590 1.00 5.78 232 LEU B N 1
ATOM 3774 C CA . LEU B 1 232 ? 61.837 -13.523 -16.420 1.00 5.32 232 LEU B CA 1
ATOM 3775 C C . LEU B 1 232 ? 62.382 -13.040 -15.093 1.00 5.74 232 LEU B C 1
ATOM 3776 O O . LEU B 1 232 ? 62.382 -11.837 -14.850 1.00 6.42 232 LEU B O 1
ATOM 3781 N N . ILE B 1 233 ? 62.806 -13.962 -14.215 1.00 6.93 233 ILE B N 1
ATOM 3782 C CA . ILE B 1 233 ? 63.219 -13.614 -12.844 1.00 7.39 233 ILE B CA 1
ATOM 3783 C C . ILE B 1 233 ? 64.561 -14.264 -12.592 1.00 7.60 233 ILE B C 1
ATOM 3784 O O . ILE B 1 233 ? 64.680 -15.477 -12.713 1.00 9.59 233 ILE B O 1
ATOM 3789 N N . ASP B 1 234 ? 65.575 -13.494 -12.234 1.00 7.35 234 ASP B N 1
ATOM 3790 C CA . ASP B 1 234 ? 66.847 -14.113 -11.909 1.00 8.39 234 ASP B CA 1
ATOM 3791 C C . ASP B 1 234 ? 66.847 -14.675 -10.480 1.00 9.22 234 ASP B C 1
ATOM 3792 O O . ASP B 1 234 ? 65.892 -14.520 -9.721 1.00 8.97 234 ASP B O 1
ATOM 3797 N N . ARG B 1 235 ? 67.918 -15.389 -10.127 1.00 11.39 235 ARG B N 1
ATOM 3798 C CA . ARG B 1 235 ? 67.946 -16.142 -8.862 1.00 12.01 235 ARG B CA 1
ATOM 3799 C C . ARG B 1 235 ? 67.767 -15.249 -7.665 1.00 10.95 235 ARG B C 1
ATOM 3800 O O . ARG B 1 235 ? 67.050 -15.588 -6.746 1.00 11.33 235 ARG B O 1
ATOM 3808 N N . GLU B 1 236 ? 68.440 -14.111 -7.649 1.00 10.73 236 GLU B N 1
ATOM 3809 C CA . GLU B 1 236 ? 68.348 -13.194 -6.554 1.00 11.14 236 GLU B CA 1
ATOM 3810 C C . GLU B 1 236 ? 66.929 -12.650 -6.386 1.00 10.43 236 GLU B C 1
ATOM 3811 O O . GLU B 1 236 ? 66.466 -12.483 -5.271 1.00 12.79 236 GLU B O 1
ATOM 3817 N N . ALA B 1 237 ? 66.253 -12.352 -7.488 1.00 9.87 237 ALA B N 1
ATOM 3818 C CA . ALA B 1 237 ? 64.896 -11.838 -7.426 1.00 9.03 237 ALA B CA 1
ATOM 3819 C C . ALA B 1 237 ? 63.895 -12.902 -7.015 1.00 8.12 237 ALA B C 1
ATOM 3820 O O . ALA B 1 237 ? 62.836 -12.545 -6.542 1.00 8.13 237 ALA B O 1
ATOM 3822 N N . ALA B 1 238 ? 64.232 -14.182 -7.220 1.00 8.87 238 ALA B N 1
ATOM 3823 C CA . ALA B 1 238 ? 63.357 -15.298 -6.883 1.00 9.24 238 ALA B CA 1
ATOM 3824 C C . ALA B 1 238 ? 63.500 -15.818 -5.459 1.00 10.27 238 ALA B C 1
ATOM 3825 O O . ALA B 1 238 ? 62.795 -16.734 -5.084 1.00 10.42 238 ALA B O 1
ATOM 3827 N N . SER B 1 239 ? 64.364 -15.190 -4.680 1.00 10.07 239 SER B N 1
ATOM 3828 C CA . SER B 1 239 ? 64.783 -15.742 -3.389 1.00 11.60 239 SER B CA 1
ATOM 3829 C C . SER B 1 239 ? 63.755 -15.749 -2.271 1.00 11.20 239 SER B C 1
ATOM 3830 O O . SER B 1 239 ? 63.973 -16.438 -1.257 1.00 13.75 239 SER B O 1
ATOM 3833 N N . LEU B 1 240 ? 62.622 -15.047 -2.438 1.00 10.17 240 LEU B N 1
ATOM 3834 C CA . LEU B 1 240 ? 61.550 -15.022 -1.435 1.00 11.10 240 LEU B CA 1
ATOM 3835 C C . LEU B 1 240 ? 60.236 -15.538 -2.008 1.00 11.52 240 LEU B C 1
ATOM 3836 O O . LEU B 1 240 ? 59.177 -15.240 -1.4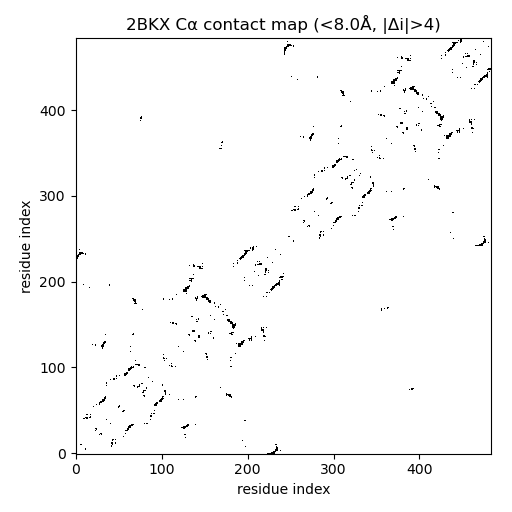79 1.00 11.95 240 LEU B O 1
ATOM 3841 N N . ARG B 1 241 ? 60.303 -16.320 -3.076 1.00 13.79 241 ARG B N 1
ATOM 3842 C CA . ARG B 1 241 ? 59.073 -16.776 -3.760 1.00 15.85 241 ARG B CA 1
ATOM 3843 C C . ARG B 1 241 ? 58.224 -17.603 -2.767 1.00 16.17 241 ARG B C 1
ATOM 3844 O O . ARG B 1 241 ? 58.757 -18.199 -1.832 1.00 16.16 241 ARG B O 1
ATOM 3858 N N . PRO B 1 242 ? 56.898 -17.656 -2.956 1.00 16.29 242 PRO B N 1
ATOM 3859 C CA . PRO B 1 242 ? 56.097 -18.472 -2.052 1.00 17.89 242 PRO B CA 1
ATOM 3860 C C . PRO B 1 242 ? 56.150 -19.966 -2.376 1.00 20.09 242 PRO B C 1
ATOM 3861 O O . PRO B 1 242 ? 56.852 -20.391 -3.306 1.00 23.43 242 PRO B O 1
#

Secondary structure (DSSP, 8-state):
-EEEEESSHHHHHHHHHHHHHHHHHH-TT-EEEE--SSTTHHHHHHHHHHHHHS----TT-EEEESEEETT--TTSTTSHHHHHHHHTGGGS---GGGEE---TT-S-HHHHHHHHHHHHHHTTS-SEEEE---TTS-BTTB-TT--TT--SEEEEPPHHHHHHHGGGSSSGGGS-SEEEE--HHHHHTSS-EEEEE-SGGGHHHHHHHHHT---TTSGGGGGGG-SSEEEEEETTTTTT--/-EEEEESSHHHHHHHHHHHHHHHHHH-TT-EEEE--SSTTHHHHHHHHHHHHHS----TT-EEEESEEETT--TTSTTSHHHHHHHHTGGGS---GGGEE---TT-S-HHHHHHHHHHHHHHTTS-SEEEE---TTS-BTTB-TT--TT--SEEEEPPHHHHHHHGGGSSSGGGS-SEEEE--HHHHHTSS-EEEEE-SGGGHHHHHHHHHT---TTSGGGGGGG-SSEEEEEETTTTTT--

Organism: Bacillus subtilis (strain 168) (NCBI:txid224308)

GO terms:
  GO:0004342 glucosamine-6-phosphate deaminase activity (F, EXP)

Sequence (484 aa):
MKVMECQTYEELSQIAARITADTIKEKPDAVLGLATGGTPEGTYRQLIRLHQTENLSFQNITTVNLDEYAGLSSDDPNSYHFYMNDRFFQHIDSKPSRHFIPNGNADDLEAECRRYEQLVDSLGDTDIQLLGIGRNGHIGFNEPGTSFKSRTHVVTLNEQTRQANARYFPSIDSVPKKALTMGIQTILSSKRILLLISGKSKAEAVRKLLEGNISEDFPASALHLHSDVTVLIDREAASLRPMKVMECQTYEELSQIAARITADTIKEKPDAVLGLATGGTPEGTYRQLIRLHQTENLSFQNITTVNLDEYAGLSSDDPNSYHFYMNDRFFQHIDSKPSRHFIPNGNADDLEAECRRYEQLVDSLGDTDIQLLGIGRNGHIGFNEPGTSFKSRTHVVTLNEQTRQANARYFPSIDSVPKKALTMGIQTILSSKRILLLISGKSKAEAVRKLLEGNISEDFPASALHLHSDVTVLIDREAASLRP

B-factor: mean 13.02, std 7.99, range [3.32, 60.28]

Radius of gyration: 25.55 Å; Cα contacts (8 Å, |Δi|>4): 1055; chains: 2; bounding box: 66×58×45 Å